Protein AF-0000000072273408 (afdb_homodimer)

Nearest PDB structures (foldseek):
  2r6g-assembly1_A  TM=8.526E-01  e=9.837E-34  Escherichia coli K-12
  3rlf-assembly1_B  TM=8.384E-01  e=3.266E-33  Escherichia coli K-12
  3puy-assembly1_B  TM=8.304E-01  e=1.554E-32  Escherichia coli K-12
  4khz-assembly1_B  TM=8.443E-01  e=2.051E-31  Escherichia coli DH1
  2awo-assembly2_C  TM=8.297E-01  e=2.873E-30  Escherichia coli K-12

Structure (mmCIF, N/CA/C/O backbone):
data_AF-0000000072273408-model_v1
#
loop_
_entity.id
_entity.type
_entity.pdbx_description
1 polymer 'ABC transport system ATP-binding protein'
#
loop_
_atom_site.group_PDB
_atom_site.id
_atom_site.type_symbol
_atom_site.label_atom_id
_atom_site.label_alt_id
_atom_site.label_comp_id
_atom_site.label_asym_id
_atom_site.label_entity_id
_atom_site.label_seq_id
_atom_site.pdbx_PDB_ins_code
_atom_site.Cartn_x
_atom_site.Cartn_y
_atom_site.Cartn_z
_atom_site.occupancy
_atom_site.B_iso_or_equiv
_atom_site.auth_seq_id
_atom_site.auth_comp_id
_atom_site.auth_asym_id
_atom_site.auth_atom_id
_atom_site.pdbx_PDB_model_num
ATOM 1 N N . MET A 1 1 ? -11.234 -30.469 -13.562 1 71.69 1 MET A N 1
ATOM 2 C CA . MET A 1 1 ? -10.438 -30.25 -14.773 1 71.69 1 MET A CA 1
ATOM 3 C C . MET A 1 1 ? -10.125 -28.766 -14.953 1 71.69 1 MET A C 1
ATOM 5 O O . MET A 1 1 ? -10.938 -27.906 -14.602 1 71.69 1 MET A O 1
ATOM 9 N N . ALA A 1 2 ? -8.883 -28.5 -15.367 1 80.81 2 ALA A N 1
ATOM 10 C CA . ALA A 1 2 ? -8.461 -27.109 -15.547 1 80.81 2 ALA A CA 1
ATOM 11 C C . ALA A 1 2 ? -9.305 -26.406 -16.609 1 80.81 2 ALA A C 1
ATOM 13 O O . ALA A 1 2 ? -9.656 -27.016 -17.625 1 80.81 2 ALA A O 1
ATOM 14 N N . LEU A 1 3 ? -9.758 -25.266 -16.312 1 84.06 3 LEU A N 1
ATOM 15 C CA . LEU A 1 3 ? -10.531 -24.469 -17.266 1 84.06 3 LEU A CA 1
ATOM 16 C C . LEU A 1 3 ? -9.633 -23.938 -18.375 1 84.06 3 LEU A C 1
ATOM 18 O O . LEU A 1 3 ? -9.992 -24 -19.562 1 84.06 3 LEU A O 1
ATOM 22 N N . ILE A 1 4 ? -8.484 -23.469 -18 1 91.19 4 ILE A N 1
ATOM 23 C CA . ILE A 1 4 ? -7.574 -22.938 -19 1 91.19 4 ILE A CA 1
ATOM 24 C C . ILE A 1 4 ? -6.242 -23.672 -18.953 1 91.19 4 ILE A C 1
ATOM 26 O O . ILE A 1 4 ? -5.742 -23.984 -17.875 1 91.19 4 ILE A O 1
ATOM 30 N N . HIS A 1 5 ? -5.781 -24 -20.109 1 95 5 HIS A N 1
ATOM 31 C CA . HIS A 1 5 ? -4.492 -24.656 -20.297 1 95 5 HIS A CA 1
ATOM 32 C C . HIS A 1 5 ? -3.588 -23.844 -21.219 1 95 5 HIS A C 1
ATOM 34 O O . HIS A 1 5 ? -3.93 -23.594 -22.375 1 95 5 HIS A O 1
ATOM 40 N N . ILE A 1 6 ? -2.506 -23.375 -20.656 1 95.44 6 ILE A N 1
ATOM 41 C CA . ILE A 1 6 ? -1.505 -22.625 -21.406 1 95.44 6 ILE A CA 1
ATOM 42 C C . ILE A 1 6 ? -0.214 -23.422 -21.5 1 95.44 6 ILE A C 1
ATOM 44 O O . ILE A 1 6 ? 0.342 -23.844 -20.484 1 95.44 6 ILE A O 1
ATOM 48 N N . GLN A 1 7 ? 0.214 -23.641 -22.719 1 96.06 7 GLN A N 1
ATOM 49 C CA . GLN A 1 7 ? 1.429 -24.422 -22.922 1 96.06 7 GLN A CA 1
ATOM 50 C C . GLN A 1 7 ? 2.418 -23.688 -23.828 1 96.06 7 GLN A C 1
ATOM 52 O O . GLN A 1 7 ? 2.143 -23.453 -25 1 96.06 7 GLN A O 1
ATOM 57 N N . GLY A 1 8 ? 3.557 -23.391 -23.203 1 96.75 8 GLY A N 1
ATOM 58 C CA . GLY A 1 8 ? 4.672 -22.844 -23.953 1 96.75 8 GLY A CA 1
ATOM 59 C C . GLY A 1 8 ? 4.359 -21.484 -24.562 1 96.75 8 GLY A C 1
ATOM 60 O O . GLY A 1 8 ? 4.742 -21.219 -25.703 1 96.75 8 GLY A O 1
ATOM 61 N N . LEU A 1 9 ? 3.648 -20.703 -23.953 1 96.12 9 LEU A N 1
ATOM 62 C CA . LEU A 1 9 ? 3.297 -19.391 -24.484 1 96.12 9 LEU A CA 1
ATOM 63 C C . LEU A 1 9 ? 4.523 -18.5 -24.562 1 96.12 9 LEU A C 1
ATOM 65 O O . LEU A 1 9 ? 5.23 -18.312 -23.578 1 96.12 9 LEU A O 1
ATOM 69 N N . SER A 1 10 ? 4.789 -18 -25.734 1 97.31 10 SER A N 1
ATOM 70 C CA . SER A 1 10 ? 5.934 -17.125 -25.969 1 97.31 10 SER A CA 1
ATOM 71 C C . SER A 1 10 ? 5.547 -15.922 -26.812 1 97.31 10 SER A C 1
ATOM 73 O O . SER A 1 10 ? 4.73 -16.031 -27.734 1 97.31 10 SER A O 1
ATOM 75 N N . VAL A 1 11 ? 6.043 -14.805 -26.453 1 96.31 11 VAL A N 1
ATOM 76 C CA . VAL A 1 11 ? 5.789 -13.562 -27.172 1 96.31 11 VAL A CA 1
ATOM 77 C C . VAL A 1 11 ? 7.113 -12.859 -27.469 1 96.31 11 VAL A C 1
ATOM 79 O O . VAL A 1 11 ? 7.922 -12.656 -26.562 1 96.31 11 VAL A O 1
ATOM 82 N N . THR A 1 12 ? 7.297 -12.547 -28.672 1 93.25 12 THR A N 1
ATOM 83 C CA . THR A 1 12 ? 8.461 -11.789 -29.094 1 93.25 12 THR A CA 1
ATOM 84 C C . THR A 1 12 ? 8.039 -10.477 -29.75 1 93.25 12 THR A C 1
ATOM 86 O O . THR A 1 12 ? 7.078 -10.445 -30.531 1 93.25 12 THR A O 1
ATOM 89 N N . SER A 1 13 ? 8.602 -9.352 -29.328 1 85.75 13 SER A N 1
ATOM 90 C CA . SER A 1 13 ? 8.344 -8.047 -29.938 1 85.75 13 SER A CA 1
ATOM 91 C C . SER A 1 13 ? 9.641 -7.312 -30.234 1 85.75 13 SER A C 1
ATOM 93 O O . SER A 1 13 ? 10.492 -7.164 -29.359 1 85.75 13 SER A O 1
ATOM 95 N N . ARG A 1 14 ? 9.82 -6.828 -31.438 1 82.25 14 ARG A N 1
ATOM 96 C CA . ARG A 1 14 ? 10.977 -6.062 -31.891 1 82.25 14 ARG A CA 1
ATOM 97 C C . ARG A 1 14 ? 12.273 -6.738 -31.484 1 82.25 14 ARG A C 1
ATOM 99 O O . ARG A 1 14 ? 13.172 -6.094 -30.938 1 82.25 14 ARG A O 1
ATOM 106 N N . GLY A 1 15 ? 12.234 -7.996 -31.453 1 82.56 15 GLY A N 1
ATOM 107 C CA . GLY A 1 15 ? 13.438 -8.773 -31.219 1 82.56 15 GLY A CA 1
ATOM 108 C C . GLY A 1 15 ? 13.625 -9.156 -29.75 1 82.56 15 GLY A C 1
ATOM 109 O O . GLY A 1 15 ? 14.516 -9.938 -29.422 1 82.56 15 GLY A O 1
ATOM 110 N N . ALA A 1 16 ? 12.898 -8.672 -28.938 1 85.75 16 ALA A N 1
ATOM 111 C CA . ALA A 1 16 ? 13.016 -9 -27.516 1 85.75 16 ALA A CA 1
ATOM 112 C C . ALA A 1 16 ? 11.961 -10.016 -27.094 1 85.75 16 ALA A C 1
ATOM 114 O O . ALA A 1 16 ? 10.797 -9.93 -27.516 1 85.75 16 ALA A O 1
ATOM 115 N N . ARG A 1 17 ? 12.406 -11.055 -26.406 1 91.06 17 ARG A N 1
ATOM 116 C CA . ARG A 1 17 ? 11.492 -12.062 -25.875 1 91.06 17 ARG A CA 1
ATOM 117 C C . ARG A 1 17 ? 10.789 -11.547 -24.625 1 91.06 17 ARG A C 1
ATOM 119 O O . ARG A 1 17 ? 11.367 -11.547 -23.531 1 91.06 17 ARG A O 1
ATOM 126 N N . LEU A 1 18 ? 9.57 -11.195 -24.734 1 93.06 18 LEU A N 1
ATOM 127 C CA . LEU A 1 18 ? 8.805 -10.625 -23.641 1 93.06 18 LEU A CA 1
ATOM 128 C C . LEU A 1 18 ? 8.234 -11.719 -22.734 1 93.06 18 LEU A C 1
ATOM 130 O O . LEU A 1 18 ? 8.156 -11.555 -21.516 1 93.06 18 LEU A O 1
ATOM 134 N N . LEU A 1 19 ? 7.777 -12.773 -23.312 1 96.44 19 LEU A N 1
ATOM 135 C CA . LEU A 1 19 ? 7.391 -14.008 -22.641 1 96.44 19 LEU A CA 1
ATOM 136 C C . LEU A 1 19 ? 8.156 -15.195 -23.203 1 96.44 19 LEU A C 1
ATOM 138 O O . LEU A 1 19 ? 8.352 -15.305 -24.406 1 96.44 19 LEU A O 1
ATOM 142 N N . ASP A 1 20 ? 8.594 -16.031 -22.297 1 97 20 ASP A N 1
ATOM 143 C CA . ASP A 1 20 ? 9.453 -17.141 -22.703 1 97 20 ASP A CA 1
ATOM 144 C C . ASP A 1 20 ? 8.945 -18.469 -22.125 1 97 20 ASP A C 1
ATOM 146 O O . ASP A 1 20 ? 9.32 -18.859 -21.031 1 97 20 ASP A O 1
ATOM 150 N N . ASP A 1 21 ? 8.133 -19.156 -22.922 1 96.69 21 ASP A N 1
ATOM 151 C CA . ASP A 1 21 ? 7.73 -20.531 -22.625 1 96.69 21 ASP A CA 1
ATOM 152 C C . ASP A 1 21 ? 6.902 -20.594 -21.344 1 96.69 21 ASP A C 1
ATOM 154 O O . ASP A 1 21 ? 7.223 -21.344 -20.422 1 96.69 21 ASP A O 1
ATOM 158 N N . VAL A 1 22 ? 5.906 -19.812 -21.266 1 97 22 VAL A N 1
ATOM 159 C CA . VAL A 1 22 ? 5.035 -19.75 -20.094 1 97 22 VAL A CA 1
ATOM 160 C C . VAL A 1 22 ? 3.986 -20.859 -20.188 1 97 22 VAL A C 1
ATOM 162 O O . VAL A 1 22 ? 3.281 -20.984 -21.188 1 97 22 VAL A O 1
ATOM 165 N N . SER A 1 23 ? 3.949 -21.703 -19.219 1 97.5 23 SER A N 1
ATOM 166 C CA . SER A 1 23 ? 2.951 -22.766 -19.125 1 97.5 23 SER A CA 1
ATOM 167 C C . SER A 1 23 ? 2.238 -22.734 -17.766 1 97.5 23 SER A C 1
ATOM 169 O O . SER A 1 23 ? 2.871 -22.531 -16.734 1 97.5 23 SER A O 1
ATOM 171 N N . LEU A 1 24 ? 0.942 -22.828 -17.844 1 95.38 24 LEU A N 1
ATOM 172 C CA . LEU A 1 24 ? 0.176 -22.844 -16.609 1 95.38 24 LEU A CA 1
ATOM 173 C C . LEU A 1 24 ? -1.24 -23.359 -16.859 1 95.38 24 LEU A C 1
ATOM 175 O O . LEU A 1 24 ? -1.712 -23.375 -17.984 1 95.38 24 LEU A O 1
ATOM 179 N N . GLU A 1 25 ? -1.838 -23.844 -15.781 1 96.31 25 GLU A N 1
ATOM 180 C CA . GLU A 1 25 ? -3.238 -24.266 -15.773 1 96.31 25 GLU A CA 1
ATOM 181 C C . GLU A 1 25 ? -4.02 -23.547 -14.68 1 96.31 25 GLU A C 1
ATOM 183 O O . GLU A 1 25 ? -3.445 -23.109 -13.672 1 96.31 25 GLU A O 1
ATOM 188 N N . ALA A 1 26 ? -5.215 -23.359 -14.914 1 95.38 26 ALA A N 1
ATOM 189 C CA . ALA A 1 26 ? -6.074 -22.75 -13.898 1 95.38 26 ALA A CA 1
ATOM 190 C C . ALA A 1 26 ? -7.422 -23.469 -13.828 1 95.38 26 ALA A C 1
ATOM 192 O O . ALA A 1 26 ? -7.992 -23.844 -14.859 1 95.38 26 ALA A O 1
ATOM 193 N N . ASP A 1 27 ? -7.926 -23.656 -12.625 1 94.75 27 ASP A N 1
ATOM 194 C CA . ASP A 1 27 ? -9.211 -24.312 -12.391 1 94.75 27 ASP A CA 1
ATOM 195 C C . ASP A 1 27 ? -10.359 -23.312 -12.492 1 94.75 27 ASP A C 1
ATOM 197 O O . ASP A 1 27 ? -10.141 -22.094 -12.453 1 94.75 27 ASP A O 1
ATOM 201 N N . PRO A 1 28 ? -11.562 -23.906 -12.68 1 92.81 28 PRO A N 1
ATOM 202 C CA . PRO A 1 28 ? -12.727 -23.016 -12.68 1 92.81 28 PRO A CA 1
ATOM 203 C C . PRO A 1 28 ? -12.891 -22.25 -11.359 1 92.81 28 PRO A C 1
ATOM 205 O O . PRO A 1 28 ? -12.742 -22.844 -10.289 1 92.81 28 PRO A O 1
ATOM 208 N N . GLY A 1 29 ? -13.07 -20.984 -11.508 1 92.88 29 GLY A N 1
ATOM 209 C CA . GLY A 1 29 ? -13.367 -20.172 -10.336 1 92.88 29 GLY A CA 1
ATOM 210 C C . GLY A 1 29 ? -12.125 -19.75 -9.578 1 92.88 29 GLY A C 1
ATOM 211 O O . GLY A 1 29 ? -12.219 -19.062 -8.555 1 92.88 29 GLY A O 1
ATOM 212 N N . GLU A 1 30 ? -11.008 -20.125 -10.055 1 95.88 30 GLU A N 1
ATOM 213 C CA . GLU A 1 30 ? -9.758 -19.766 -9.391 1 95.88 30 GLU A CA 1
ATOM 214 C C . GLU A 1 30 ? -9.383 -18.312 -9.664 1 95.88 30 GLU A C 1
ATOM 216 O O . GLU A 1 30 ? -9.562 -17.828 -10.781 1 95.88 30 GLU A O 1
ATOM 221 N N . LEU A 1 31 ? -8.938 -17.641 -8.617 1 96.69 31 LEU A N 1
ATOM 222 C CA . LEU A 1 31 ? -8.391 -16.297 -8.789 1 96.69 31 LEU A CA 1
ATOM 223 C C . LEU A 1 31 ? -6.871 -16.312 -8.68 1 96.69 31 LEU A C 1
ATOM 225 O O . LEU A 1 31 ? -6.324 -16.453 -7.586 1 96.69 31 LEU A O 1
ATOM 229 N N . ILE A 1 32 ? -6.246 -16.062 -9.789 1 97.62 32 ILE A N 1
ATOM 230 C CA . ILE A 1 32 ? -4.793 -16.109 -9.875 1 97.62 32 ILE A CA 1
ATOM 231 C C . ILE A 1 32 ? -4.234 -14.695 -10 1 97.62 32 ILE A C 1
ATOM 233 O O . ILE A 1 32 ? -4.613 -13.953 -10.906 1 97.62 32 ILE A O 1
ATOM 237 N N . VAL A 1 33 ? -3.377 -14.375 -9.109 1 97.5 33 VAL A N 1
ATOM 238 C CA . VAL A 1 33 ? -2.707 -13.078 -9.188 1 97.5 33 VAL A CA 1
ATOM 239 C C . VAL A 1 33 ? -1.343 -13.242 -9.852 1 97.5 33 VAL A C 1
ATOM 241 O O . VAL A 1 33 ? -0.609 -14.188 -9.555 1 97.5 33 VAL A O 1
ATOM 244 N N . VAL A 1 34 ? -1.084 -12.367 -10.758 1 96.81 34 VAL A N 1
ATOM 245 C CA . VAL A 1 34 ? 0.211 -12.32 -11.43 1 96.81 34 VAL A CA 1
ATOM 246 C C . VAL A 1 34 ? 1.043 -11.172 -10.859 1 96.81 34 VAL A C 1
ATOM 248 O O . VAL A 1 34 ? 0.688 -10 -11.016 1 96.81 34 VAL A O 1
ATOM 251 N N . LEU A 1 35 ? 2.148 -11.555 -10.242 1 93.38 35 LEU A N 1
ATOM 252 C CA . LEU A 1 35 ? 3.062 -10.586 -9.656 1 93.38 35 LEU A CA 1
ATOM 253 C C . LEU A 1 35 ? 4.391 -10.562 -10.406 1 93.38 35 LEU A C 1
ATOM 255 O O . LEU A 1 35 ? 4.711 -11.508 -11.133 1 93.38 35 LEU A O 1
ATOM 259 N N . GLY A 1 36 ? 5.133 -9.508 -10.219 1 89.12 36 GLY A N 1
ATOM 260 C CA . GLY A 1 36 ? 6.438 -9.312 -10.836 1 89.12 36 GLY A CA 1
ATOM 261 C C . GLY A 1 36 ? 6.848 -7.859 -10.922 1 89.12 36 GLY A C 1
ATOM 262 O O . GLY A 1 36 ? 6.023 -6.961 -10.734 1 89.12 36 GLY A O 1
ATOM 263 N N . ARG A 1 37 ? 8.094 -7.715 -11.219 1 82.62 37 ARG A N 1
ATOM 264 C CA . ARG A 1 37 ? 8.617 -6.363 -11.383 1 82.62 37 ARG A CA 1
ATOM 265 C C . ARG A 1 37 ? 8.086 -5.719 -12.656 1 82.62 37 ARG A C 1
ATOM 267 O O . ARG A 1 37 ? 7.488 -6.395 -13.5 1 82.62 37 ARG A O 1
ATOM 274 N N . SER A 1 38 ? 8.266 -4.434 -12.68 1 77.56 38 SER A N 1
ATOM 275 C CA . SER A 1 38 ? 7.898 -3.758 -13.922 1 77.56 38 SER A CA 1
ATOM 276 C C . SER A 1 38 ? 8.648 -4.344 -15.117 1 77.56 38 SER A C 1
ATOM 278 O O . SER A 1 38 ? 9.859 -4.582 -15.039 1 77.56 38 SER A O 1
ATOM 280 N N . GLY A 1 39 ? 7.953 -4.621 -16.125 1 79.62 39 GLY A N 1
ATOM 281 C CA . GLY A 1 39 ? 8.57 -5.156 -17.328 1 79.62 39 GLY A CA 1
ATOM 282 C C . GLY A 1 39 ? 8.703 -6.668 -17.312 1 79.62 39 GLY A C 1
ATOM 283 O O . GLY A 1 39 ? 9.25 -7.258 -18.234 1 79.62 39 GLY A O 1
ATOM 284 N N . ALA A 1 40 ? 8.172 -7.273 -16.328 1 88.06 40 ALA A N 1
ATOM 285 C CA . ALA A 1 40 ? 8.328 -8.719 -16.203 1 88.06 40 ALA A CA 1
ATOM 286 C C . ALA A 1 40 ? 7.484 -9.461 -17.219 1 88.06 40 ALA A C 1
ATOM 288 O O . ALA A 1 40 ? 7.664 -10.664 -17.438 1 88.06 40 ALA A O 1
ATOM 289 N N . GLY A 1 41 ? 6.50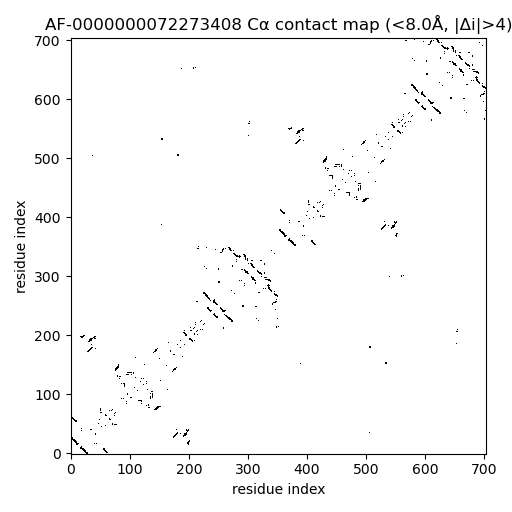4 -8.812 -17.844 1 91.56 41 GLY A N 1
ATOM 290 C CA . GLY A 1 41 ? 5.672 -9.438 -18.859 1 91.56 41 GLY A CA 1
ATOM 291 C C . GLY A 1 41 ? 4.242 -9.664 -18.406 1 91.56 41 GLY A C 1
ATOM 292 O O . GLY A 1 41 ? 3.486 -10.391 -19.062 1 91.56 41 GLY A O 1
ATOM 293 N N . LYS A 1 42 ? 3.84 -9.141 -17.297 1 93.31 42 LYS A N 1
ATOM 294 C CA . LYS A 1 42 ? 2.523 -9.391 -16.719 1 93.31 42 LYS A CA 1
ATOM 295 C C . LYS A 1 42 ? 1.412 -8.977 -17.672 1 93.31 42 LYS A C 1
ATOM 297 O O . LYS A 1 42 ? 0.544 -9.781 -18.016 1 93.31 42 LYS A O 1
ATOM 302 N N . SER A 1 43 ? 1.499 -7.707 -18.156 1 89.38 43 SER A N 1
ATOM 303 C CA . SER A 1 43 ? 0.504 -7.203 -19.109 1 89.38 43 SER A CA 1
ATOM 304 C C . SER A 1 43 ? 0.577 -7.941 -20.438 1 89.38 43 SER A C 1
ATOM 306 O O . SER A 1 43 ? -0.452 -8.211 -21.062 1 89.38 43 SER A O 1
ATOM 308 N N . THR A 1 44 ? 1.764 -8.25 -20.844 1 92.69 44 THR A N 1
ATOM 309 C CA . THR A 1 44 ? 1.957 -9 -22.078 1 92.69 44 THR A CA 1
ATOM 310 C C . THR A 1 44 ? 1.247 -10.344 -22 1 92.69 44 THR A C 1
ATOM 312 O O . THR A 1 44 ? 0.626 -10.781 -22.984 1 92.69 44 THR A O 1
ATOM 315 N N . LEU A 1 45 ? 1.342 -10.938 -20.875 1 95.06 45 LEU A N 1
ATOM 316 C CA . LEU A 1 45 ? 0.68 -12.227 -20.672 1 95.06 45 LEU A CA 1
ATOM 317 C C . LEU A 1 45 ? -0.827 -12.094 -20.875 1 95.06 45 LEU A C 1
ATOM 319 O O . LEU A 1 45 ? -1.421 -12.844 -21.656 1 95.06 45 LEU A O 1
ATOM 323 N N . LEU A 1 46 ? -1.461 -11.109 -20.234 1 94.81 46 LEU A N 1
ATOM 324 C CA . LEU A 1 46 ? -2.904 -10.922 -20.328 1 94.81 46 LEU A CA 1
ATOM 325 C C . LEU A 1 46 ? -3.312 -10.57 -21.75 1 94.81 46 LEU A C 1
ATOM 327 O O . LEU A 1 46 ? -4.293 -11.109 -22.281 1 94.81 46 LEU A O 1
ATOM 331 N N . ARG A 1 47 ? -2.551 -9.766 -22.422 1 93.12 47 ARG A N 1
ATOM 332 C CA . ARG A 1 47 ? -2.871 -9.32 -23.766 1 93.12 47 ARG A CA 1
ATOM 333 C C . ARG A 1 47 ? -2.73 -10.461 -24.766 1 93.12 47 ARG A C 1
ATOM 335 O O . ARG A 1 47 ? -3.523 -10.578 -25.703 1 93.12 47 ARG A O 1
ATOM 342 N N . ALA A 1 48 ? -1.721 -11.219 -24.547 1 94.44 48 ALA A N 1
ATOM 343 C CA . ALA A 1 48 ? -1.53 -12.383 -25.406 1 94.44 48 ALA A CA 1
ATOM 344 C C . ALA A 1 48 ? -2.697 -13.359 -25.281 1 94.44 48 ALA A C 1
ATOM 346 O O . ALA A 1 48 ? -3.229 -13.836 -26.281 1 94.44 48 ALA A O 1
ATOM 347 N N . LEU A 1 49 ? -3.115 -13.578 -24.078 1 94.31 49 LEU A N 1
ATOM 348 C CA . LEU A 1 49 ? -4.227 -14.492 -23.828 1 94.31 49 LEU A CA 1
ATOM 349 C C . LEU A 1 49 ? -5.523 -13.938 -24.406 1 94.31 49 LEU A C 1
ATOM 351 O O . LEU A 1 49 ? -6.352 -14.695 -24.922 1 94.31 49 LEU A O 1
ATOM 355 N N . ALA A 1 50 ? -5.672 -12.68 -24.359 1 92.5 50 ALA A N 1
ATOM 356 C CA . ALA A 1 50 ? -6.863 -12.008 -24.875 1 92.5 50 ALA A CA 1
ATOM 357 C C . ALA A 1 50 ? -6.82 -11.914 -26.391 1 92.5 50 ALA A C 1
ATOM 359 O O . ALA A 1 50 ? -7.805 -11.508 -27.031 1 92.5 50 ALA A O 1
ATOM 360 N N . GLY A 1 51 ? -5.703 -12.219 -26.969 1 92.81 51 GLY A N 1
ATOM 361 C CA . GLY A 1 51 ? -5.562 -12.18 -28.422 1 92.81 51 GLY A CA 1
ATOM 362 C C . GLY A 1 51 ? -5.238 -10.797 -28.953 1 92.81 51 GLY A C 1
ATOM 363 O O . GLY A 1 51 ? -5.398 -10.531 -30.156 1 92.81 51 GLY A O 1
ATOM 364 N N . LEU A 1 52 ? -4.801 -9.938 -28.094 1 91.38 52 LEU A N 1
ATOM 365 C CA . LEU A 1 52 ? -4.504 -8.562 -28.484 1 91.38 52 LEU A CA 1
ATOM 366 C C . LEU A 1 52 ? -3.088 -8.453 -29.047 1 91.38 52 LEU A C 1
ATOM 368 O O . LEU A 1 52 ? -2.762 -7.48 -29.734 1 91.38 52 LEU A O 1
ATOM 372 N N . ILE A 1 53 ? -2.229 -9.375 -28.734 1 92.19 53 ILE A N 1
ATOM 373 C CA . ILE A 1 53 ? -0.889 -9.469 -29.312 1 92.19 53 ILE A CA 1
ATOM 374 C C . ILE A 1 53 ? -0.612 -10.898 -29.75 1 92.19 53 ILE A C 1
ATOM 376 O O . ILE A 1 53 ? -1.028 -11.852 -29.094 1 92.19 53 ILE A O 1
ATOM 380 N N . PRO A 1 54 ? 0.092 -11.039 -30.844 1 92.75 54 PRO A N 1
ATOM 381 C CA . PRO A 1 54 ? 0.401 -12.391 -31.312 1 92.75 54 PRO A CA 1
ATOM 382 C C . PRO A 1 54 ? 1.32 -13.148 -30.359 1 92.75 54 PRO A C 1
ATOM 384 O O . PRO A 1 54 ? 2.217 -12.555 -29.766 1 92.75 54 PRO A O 1
ATOM 387 N N . ALA A 1 55 ? 1.01 -14.383 -30.203 1 94.75 55 ALA A N 1
ATOM 388 C CA . ALA A 1 55 ? 1.809 -15.25 -29.344 1 94.75 55 ALA A CA 1
ATOM 389 C C . ALA A 1 55 ? 1.925 -16.656 -29.922 1 94.75 55 ALA A C 1
ATOM 391 O O . ALA A 1 55 ? 1.108 -17.062 -30.766 1 94.75 55 ALA A O 1
ATOM 392 N N . GLN A 1 56 ? 3 -17.25 -29.609 1 95.12 56 GLN A N 1
ATOM 393 C CA . GLN A 1 56 ? 3.188 -18.656 -29.906 1 95.12 56 GLN A CA 1
ATOM 394 C C . GLN A 1 56 ? 2.816 -19.531 -28.719 1 95.12 56 GLN A C 1
ATOM 396 O O . GLN A 1 56 ? 2.752 -19.062 -27.594 1 95.12 56 GLN A O 1
ATOM 401 N N . GLY A 1 57 ? 2.531 -20.781 -29.016 1 95.69 57 GLY A N 1
ATOM 402 C CA . GLY A 1 57 ? 2.137 -21.719 -27.969 1 95.69 57 GLY A CA 1
ATOM 403 C C . GLY A 1 57 ? 0.688 -22.156 -28.078 1 95.69 57 GLY A C 1
ATOM 404 O O . GLY A 1 57 ? 0.041 -21.938 -29.109 1 95.69 57 GLY A O 1
ATOM 405 N N . VAL A 1 58 ? 0.233 -22.859 -27.062 1 95 58 VAL A N 1
ATOM 406 C CA . VAL A 1 58 ? -1.119 -23.422 -27.094 1 95 58 VAL A CA 1
ATOM 407 C C . VAL A 1 58 ? -1.917 -22.875 -25.906 1 95 58 VAL A C 1
ATOM 409 O O . VAL A 1 58 ? -1.435 -22.875 -24.766 1 95 58 VAL A O 1
ATOM 412 N N . VAL A 1 59 ? -3.023 -22.359 -26.219 1 95.19 59 VAL A N 1
ATOM 413 C CA . VAL A 1 59 ? -3.959 -21.906 -25.203 1 95.19 59 VAL A CA 1
ATOM 414 C C . VAL A 1 59 ? -5.332 -22.531 -25.438 1 95.19 59 VAL A C 1
ATOM 416 O O . VAL A 1 59 ? -5.922 -22.359 -26.5 1 95.19 59 VAL A O 1
ATOM 419 N N . GLU A 1 60 ? -5.789 -23.219 -24.438 1 95.75 60 GLU A N 1
ATOM 420 C CA . GLU A 1 60 ? -7.105 -23.844 -24.5 1 95.75 60 GLU A CA 1
ATOM 421 C C . GLU A 1 60 ? -7.988 -23.391 -23.344 1 95.75 60 GLU A C 1
ATOM 423 O O . GLU A 1 60 ? -7.523 -23.297 -22.203 1 95.75 60 GLU A O 1
ATOM 428 N N . VAL A 1 61 ? -9.172 -23.109 -23.656 1 93.69 61 VAL A N 1
ATOM 429 C CA . VAL A 1 61 ? -10.18 -22.797 -22.656 1 93.69 61 VAL A CA 1
ATOM 430 C C . VAL A 1 61 ? -11.352 -23.766 -22.766 1 93.69 61 VAL A C 1
ATOM 432 O O . VAL A 1 61 ? -11.969 -23.875 -23.828 1 93.69 61 VAL A O 1
ATOM 435 N N . ASP A 1 62 ? -11.57 -24.391 -21.672 1 90.5 62 ASP A N 1
ATOM 436 C CA . ASP A 1 62 ? -12.617 -25.406 -21.672 1 90.5 62 ASP A CA 1
ATOM 437 C C . ASP A 1 62 ? -12.398 -26.422 -22.797 1 90.5 62 ASP A C 1
ATOM 439 O O . ASP A 1 62 ? -13.336 -26.766 -23.531 1 90.5 62 ASP A O 1
ATOM 443 N N . GLY A 1 63 ? -11.18 -26.688 -23 1 90.62 63 GLY A N 1
ATOM 444 C CA . GLY A 1 63 ? -10.828 -27.703 -23.984 1 90.62 63 GLY A CA 1
ATOM 445 C C . GLY A 1 63 ? -10.812 -27.188 -25.406 1 90.62 63 GLY A C 1
ATOM 446 O O . GLY A 1 63 ? -10.484 -27.922 -26.328 1 90.62 63 GLY A O 1
ATOM 447 N N . GLU A 1 64 ? -11.172 -26 -25.625 1 92.69 64 GLU A N 1
ATOM 448 C CA . GLU A 1 64 ? -11.203 -25.422 -26.969 1 92.69 64 GLU A CA 1
ATOM 449 C C . GLU A 1 64 ? -10.008 -24.5 -27.188 1 92.69 64 GLU A C 1
ATOM 451 O O . GLU A 1 64 ? -9.734 -23.609 -26.375 1 92.69 64 GLU A O 1
ATOM 456 N N . SER A 1 65 ? -9.43 -24.719 -28.312 1 94.19 65 SER A N 1
ATOM 457 C CA . SER A 1 65 ? -8.258 -23.906 -28.641 1 94.19 65 SER A CA 1
ATOM 458 C C . SER A 1 65 ? -8.648 -22.484 -28.984 1 94.19 65 SER A C 1
ATOM 460 O O . SER A 1 65 ? -9.664 -22.25 -29.641 1 94.19 65 SER A O 1
ATOM 462 N N . LEU A 1 66 ? -7.875 -21.547 -28.516 1 92.94 66 LEU A N 1
ATOM 463 C CA . LEU A 1 66 ? -8.109 -20.156 -28.844 1 92.94 66 LEU A CA 1
ATOM 464 C C . LEU A 1 66 ? -7.355 -19.766 -30.109 1 92.94 66 LEU A C 1
ATOM 466 O O . LEU A 1 66 ? -7.477 -18.625 -30.594 1 92.94 66 LEU A O 1
ATOM 470 N N . ALA A 1 67 ? -6.684 -20.719 -30.656 1 88.69 67 ALA A N 1
ATOM 471 C CA . ALA A 1 67 ? -5.895 -20.438 -31.859 1 88.69 67 ALA A CA 1
ATOM 472 C C . ALA A 1 67 ? -6.77 -19.875 -32.969 1 88.69 67 ALA A C 1
ATOM 474 O O . ALA A 1 67 ? -7.828 -20.438 -33.281 1 88.69 67 ALA A O 1
ATOM 475 N N . GLY A 1 68 ? -6.324 -18.797 -33.5 1 87.44 68 GLY A N 1
ATOM 476 C CA . GLY A 1 68 ? -7.012 -18.219 -34.656 1 87.44 68 GLY A CA 1
ATOM 477 C C . GLY A 1 68 ? -8.25 -17.438 -34.281 1 87.44 68 GLY A C 1
ATOM 478 O O . GLY A 1 68 ? -8.891 -16.828 -35.125 1 87.44 68 GLY A O 1
ATOM 479 N N . ARG A 1 69 ? -8.664 -17.5 -33.094 1 91.25 69 ARG A N 1
ATOM 480 C CA . ARG A 1 69 ? -9.828 -16.734 -32.656 1 91.25 69 ARG A CA 1
ATOM 481 C C . ARG A 1 69 ? -9.469 -15.289 -32.375 1 91.25 69 ARG A C 1
ATOM 483 O O . ARG A 1 69 ? -8.578 -15.016 -31.547 1 91.25 69 ARG A O 1
ATOM 490 N N . PRO A 1 70 ? -10.125 -14.445 -33.031 1 91.12 70 PRO A N 1
ATOM 491 C CA . PRO A 1 70 ? -9.875 -13.031 -32.719 1 91.12 70 PRO A CA 1
ATOM 492 C C . PRO A 1 70 ? -10.352 -12.648 -31.328 1 91.12 70 PRO A C 1
ATOM 494 O O . PRO A 1 70 ? -11.133 -13.375 -30.719 1 91.12 70 PRO A O 1
ATOM 497 N N . PRO A 1 71 ? -9.891 -11.562 -30.812 1 88.06 71 PRO A N 1
ATOM 498 C CA . PRO A 1 71 ? -10.18 -11.141 -29.438 1 88.06 71 PRO A CA 1
ATOM 499 C C . PRO A 1 71 ? -11.672 -11.141 -29.109 1 88.06 71 PRO A C 1
ATOM 501 O O . PRO A 1 71 ? -12.086 -11.656 -28.078 1 88.06 71 PRO A O 1
ATOM 504 N N . HIS A 1 72 ? -12.445 -10.664 -30.031 1 84 72 HIS A N 1
ATOM 505 C CA . HIS A 1 72 ? -13.867 -10.484 -29.781 1 84 72 HIS A CA 1
ATOM 506 C C . HIS A 1 72 ? -14.586 -11.828 -29.719 1 84 72 HIS A C 1
ATOM 508 O O . HIS A 1 72 ? -15.734 -11.906 -29.281 1 84 72 HIS A O 1
ATOM 514 N N . GLN A 1 73 ? -13.953 -12.883 -30.156 1 88 73 GLN A N 1
ATOM 515 C CA . GLN A 1 73 ? -14.562 -14.203 -30.141 1 88 73 GLN A CA 1
ATOM 516 C C . GLN A 1 73 ? -14.016 -15.055 -29 1 88 73 GLN A C 1
ATOM 518 O O . GLN A 1 73 ? -14.422 -16.203 -28.828 1 88 73 GLN A O 1
ATOM 523 N N . ARG A 1 74 ? -13.164 -14.516 -28.25 1 90.31 74 ARG A N 1
ATOM 524 C CA . ARG A 1 74 ? -12.633 -15.227 -27.094 1 90.31 74 ARG A CA 1
ATOM 525 C C . ARG A 1 74 ? -13.531 -15.023 -25.875 1 90.31 74 ARG A C 1
ATOM 527 O O . ARG A 1 74 ? -14.117 -13.953 -25.688 1 90.31 74 ARG A O 1
ATOM 534 N N . PRO A 1 75 ? -13.711 -16.031 -25.141 1 89.06 75 PRO A N 1
ATOM 535 C CA . PRO A 1 75 ? -14.547 -15.922 -23.938 1 89.06 75 PRO A CA 1
ATOM 536 C C . PRO A 1 75 ? -13.836 -15.203 -22.781 1 89.06 75 PRO A C 1
ATOM 538 O O . PRO A 1 75 ? -13.812 -15.711 -21.656 1 89.06 75 PRO A O 1
ATOM 541 N N . ILE A 1 76 ? -13.281 -14.07 -23.078 1 89.44 76 ILE A N 1
ATOM 542 C CA . ILE A 1 76 ? -12.453 -13.328 -22.141 1 89.44 76 ILE A CA 1
ATOM 543 C C . ILE A 1 76 ? -12.961 -11.891 -22.031 1 89.44 76 ILE A C 1
ATOM 545 O O . ILE A 1 76 ? -13.211 -11.234 -23.047 1 89.44 76 ILE A O 1
ATOM 549 N N . ALA A 1 77 ? -13.195 -11.477 -20.812 1 87.38 77 ALA A N 1
ATOM 550 C CA . ALA A 1 77 ? -13.391 -10.062 -20.516 1 87.38 77 ALA A CA 1
ATOM 551 C C . ALA A 1 77 ? -12.156 -9.469 -19.844 1 87.38 77 ALA A C 1
ATOM 553 O O . ALA A 1 77 ? -11.531 -10.117 -19 1 87.38 77 ALA A O 1
ATOM 554 N N . MET A 1 78 ? -11.828 -8.273 -20.266 1 87.5 78 MET A N 1
ATOM 555 C CA . MET A 1 78 ? -10.602 -7.672 -19.75 1 87.5 78 MET A CA 1
ATOM 556 C C . MET A 1 78 ? -10.844 -6.23 -19.297 1 87.5 78 MET A C 1
ATOM 558 O O . MET A 1 78 ? -11.562 -5.484 -19.969 1 87.5 78 MET A O 1
ATOM 562 N N . MET A 1 79 ? -10.398 -5.996 -18.109 1 85.06 79 MET A N 1
ATOM 563 C CA . MET A 1 79 ? -10.336 -4.625 -17.594 1 85.06 79 MET A CA 1
ATOM 564 C C . MET A 1 79 ? -8.898 -4.145 -17.5 1 85.06 79 MET A C 1
ATOM 566 O O . MET A 1 79 ? -8.07 -4.777 -16.828 1 85.06 79 MET A O 1
ATOM 570 N N . MET A 1 80 ? -8.648 -3.012 -18.172 1 80.44 80 MET A N 1
ATOM 571 C CA . MET A 1 80 ? -7.301 -2.445 -18.203 1 80.44 80 MET A CA 1
ATOM 572 C C . MET A 1 80 ? -7.152 -1.334 -17.172 1 80.44 80 MET A C 1
ATOM 574 O O . MET A 1 80 ? -8.102 -1.013 -16.453 1 80.44 80 MET A O 1
ATOM 578 N N . ASP A 1 81 ? -5.891 -0.914 -17.016 1 72.75 81 ASP A N 1
ATOM 579 C CA . ASP A 1 81 ? -5.578 0.161 -16.078 1 72.75 81 ASP A CA 1
ATOM 580 C C . ASP A 1 81 ? -6.324 1.442 -16.438 1 72.75 81 ASP A C 1
ATOM 582 O O . ASP A 1 81 ? -6.812 2.154 -15.562 1 72.75 81 ASP A O 1
ATOM 586 N N . GLN A 1 82 ? -6.359 1.67 -17.641 1 71.69 82 GLN A N 1
ATOM 587 C CA . GLN A 1 82 ? -7.184 2.775 -18.125 1 71.69 82 GLN A CA 1
ATOM 588 C C . GLN A 1 82 ? -8.539 2.275 -18.609 1 71.69 82 GLN A C 1
ATOM 590 O O . GLN A 1 82 ? -8.609 1.33 -19.406 1 71.69 82 GLN A O 1
ATOM 595 N N . PRO A 1 83 ? -9.648 2.693 -18.062 1 70.62 83 PRO A N 1
ATOM 596 C CA . PRO A 1 83 ? -10.984 2.145 -18.312 1 70.62 83 PRO A CA 1
ATOM 597 C C . PRO A 1 83 ? -11.328 2.09 -19.797 1 70.62 83 PRO A C 1
ATOM 599 O O . PRO A 1 83 ? -12.188 1.302 -20.203 1 70.62 83 PRO A O 1
ATOM 602 N N . SER A 1 84 ? -10.625 2.59 -20.672 1 74.62 84 SER A N 1
ATOM 603 C CA . SER A 1 84 ? -10.867 2.611 -22.109 1 74.62 84 SER A CA 1
ATOM 604 C C . SER A 1 84 ? -12.344 2.793 -22.422 1 74.62 84 SER A C 1
ATOM 606 O O . SER A 1 84 ? -12.922 2.027 -23.188 1 74.62 84 SER A O 1
ATOM 608 N N . LEU A 1 85 ? -13.016 3.744 -21.859 1 85.06 85 LEU A N 1
ATOM 609 C CA . LEU A 1 85 ? -14.422 4.031 -22.094 1 85.06 85 LEU A CA 1
ATOM 610 C C . LEU A 1 85 ? -14.594 4.852 -23.375 1 85.06 85 LEU A C 1
ATOM 612 O O . LEU A 1 85 ? -13.711 5.629 -23.734 1 85.06 85 LEU A O 1
ATOM 616 N N . PHE A 1 86 ? -15.703 4.566 -24.031 1 87.25 86 PHE A N 1
ATOM 617 C CA . PHE A 1 86 ? -16.047 5.406 -25.172 1 87.25 86 PHE A CA 1
ATOM 618 C C . PHE A 1 86 ? -16.453 6.801 -24.719 1 87.25 86 PHE A C 1
ATOM 620 O O . PHE A 1 86 ? -17.516 6.973 -24.109 1 87.25 86 PHE A O 1
ATOM 627 N N . PRO A 1 87 ? -15.633 7.746 -25.031 1 87.5 87 PRO A N 1
ATOM 628 C CA . PRO A 1 87 ? -15.883 9.086 -24.484 1 87.5 87 PRO A CA 1
ATOM 629 C C . PRO A 1 87 ? -17.203 9.688 -24.984 1 87.5 87 PRO A C 1
ATOM 631 O O . PRO A 1 87 ? -17.766 10.562 -24.328 1 87.5 87 PRO A O 1
ATOM 634 N N . HIS A 1 88 ? -17.703 9.18 -26.109 1 89.94 88 HIS A N 1
ATOM 635 C CA . HIS A 1 88 ? -18.875 9.766 -26.734 1 89.94 88 HIS A CA 1
ATOM 636 C C . HIS A 1 88 ? -20.141 9.008 -26.328 1 89.94 88 HIS A C 1
ATOM 638 O O . HIS A 1 88 ? -21.234 9.297 -26.844 1 89.94 88 HIS A O 1
ATOM 644 N N . MET A 1 89 ? -20.016 8.086 -25.484 1 92.19 89 MET A N 1
ATOM 645 C CA . MET A 1 89 ? -21.156 7.309 -25.016 1 92.19 89 MET A CA 1
ATOM 646 C C . MET A 1 89 ? -21.406 7.566 -23.531 1 92.19 89 MET A C 1
ATOM 648 O O . MET A 1 89 ? -20.469 7.793 -22.766 1 92.19 89 MET A O 1
ATOM 652 N N . THR A 1 90 ? -22.641 7.512 -23.281 1 93.5 90 THR A N 1
ATOM 653 C CA . THR A 1 90 ? -22.984 7.598 -21.875 1 93.5 90 THR A CA 1
ATOM 654 C C . THR A 1 90 ? -22.531 6.352 -21.125 1 93.5 90 THR A C 1
ATOM 656 O O . THR A 1 90 ? -22.125 5.367 -21.734 1 93.5 90 THR A O 1
ATOM 659 N N . VAL A 1 91 ? -22.578 6.465 -19.828 1 92.81 91 VAL A N 1
ATOM 660 C CA . VAL A 1 91 ? -22.266 5.32 -18.984 1 92.81 91 VAL A CA 1
ATOM 661 C C . VAL A 1 91 ? -23.125 4.121 -19.391 1 92.81 91 VAL A C 1
ATOM 663 O O . VAL A 1 91 ? -22.594 3.029 -19.625 1 92.81 91 VAL A O 1
ATOM 666 N N . GLU A 1 92 ? -24.375 4.402 -19.516 1 92.44 92 GLU A N 1
ATOM 667 C CA . GLU A 1 92 ? -25.281 3.33 -19.891 1 92.44 92 GLU A CA 1
ATOM 668 C C . GLU A 1 92 ? -24.953 2.771 -21.281 1 92.44 92 GLU A C 1
ATOM 670 O O . GLU A 1 92 ? -24.938 1.554 -21.469 1 92.44 92 GLU A O 1
ATOM 675 N N . ASP A 1 93 ? -24.656 3.607 -22.172 1 90.81 93 ASP A N 1
ATOM 676 C CA . ASP A 1 93 ? -24.344 3.178 -23.531 1 90.81 93 ASP A CA 1
ATOM 677 C C . ASP A 1 93 ? -23.031 2.412 -23.578 1 90.81 93 ASP A C 1
ATOM 679 O O . ASP A 1 93 ? -22.891 1.444 -24.328 1 90.81 93 ASP A O 1
ATOM 683 N N . ASN A 1 94 ? -22.094 2.896 -22.828 1 90.94 94 ASN A N 1
ATOM 684 C CA . ASN A 1 94 ? -20.828 2.186 -22.719 1 90.94 94 ASN A CA 1
ATOM 685 C C . ASN A 1 94 ? -21.031 0.739 -22.281 1 90.94 94 ASN A C 1
ATOM 687 O O . ASN A 1 94 ? -20.438 -0.179 -22.859 1 90.94 94 ASN A O 1
ATOM 691 N N . ILE A 1 95 ? -21.844 0.624 -21.281 1 89 95 ILE A N 1
ATOM 692 C CA . ILE A 1 95 ? -22.078 -0.692 -20.703 1 89 95 ILE A CA 1
ATOM 693 C C . ILE A 1 95 ? -22.891 -1.54 -21.672 1 89 95 ILE A C 1
ATOM 695 O O . ILE A 1 95 ? -22.594 -2.715 -21.891 1 89 95 ILE A O 1
ATOM 699 N N . ARG A 1 96 ? -23.828 -0.993 -22.359 1 87.44 96 ARG A N 1
ATOM 700 C CA . ARG A 1 96 ? -24.703 -1.712 -23.266 1 87.44 96 ARG A CA 1
ATOM 701 C C . ARG A 1 96 ? -23.969 -2.107 -24.547 1 87.44 96 ARG A C 1
ATOM 703 O O . ARG A 1 96 ? -24.406 -3.004 -25.266 1 87.44 96 ARG A O 1
ATOM 710 N N . PHE A 1 97 ? -22.938 -1.394 -24.812 1 82.62 97 PHE A N 1
ATOM 711 C CA . PHE A 1 97 ? -22.125 -1.735 -25.969 1 82.62 97 PHE A CA 1
ATOM 712 C C . PHE A 1 97 ? -21.641 -3.174 -25.891 1 82.62 97 PHE A C 1
ATOM 714 O O . PHE A 1 97 ? -21.469 -3.84 -26.906 1 82.62 97 PHE A O 1
ATOM 721 N N . ALA A 1 98 ? -21.406 -3.627 -24.688 1 77.62 98 ALA A N 1
ATOM 722 C CA . ALA A 1 98 ? -20.922 -4.992 -24.469 1 77.62 98 ALA A CA 1
ATOM 723 C C . ALA A 1 98 ? -22.078 -5.988 -24.531 1 77.62 98 ALA A C 1
ATOM 725 O O . ALA A 1 98 ? -21.875 -7.176 -24.797 1 77.62 98 ALA A O 1
ATOM 726 N N . GLY A 1 99 ? -23.219 -5.574 -24.203 1 76.25 99 GLY A N 1
ATOM 727 C CA . GLY A 1 99 ? -24.406 -6.414 -24.234 1 76.25 99 GLY A CA 1
ATOM 728 C C . GLY A 1 99 ? -25.641 -5.715 -23.703 1 76.25 99 GLY A C 1
ATOM 729 O O . GLY A 1 99 ? -25.531 -4.82 -22.859 1 76.25 99 GLY A O 1
ATOM 730 N N . ASP A 1 100 ? -26.672 -5.926 -24.25 1 69.94 100 ASP A N 1
ATOM 731 C CA . ASP A 1 100 ? -27.922 -5.254 -23.891 1 69.94 100 ASP A CA 1
ATOM 732 C C . ASP A 1 100 ? -28.5 -5.832 -22.609 1 69.94 100 ASP A C 1
ATOM 734 O O . ASP A 1 100 ? -29.031 -5.094 -21.781 1 69.94 100 ASP A O 1
ATOM 738 N N . ALA A 1 101 ? -28.297 -7.035 -22.422 1 71.5 101 ALA A N 1
ATOM 739 C CA . ALA A 1 101 ? -28.953 -7.688 -21.297 1 71.5 101 ALA A CA 1
ATOM 740 C C . ALA A 1 101 ? -28.188 -7.453 -20 1 71.5 101 ALA A C 1
ATOM 742 O O . ALA A 1 101 ? -26.969 -7.57 -19.969 1 71.5 101 ALA A O 1
ATOM 743 N N . GLY A 1 102 ? -28.844 -6.777 -18.938 1 79.06 102 GLY A N 1
ATOM 744 C CA . GLY A 1 102 ? -28.328 -6.766 -17.578 1 79.06 102 GLY A CA 1
ATOM 745 C C . GLY A 1 102 ? -27.594 -5.48 -17.219 1 79.06 102 GLY A C 1
ATOM 746 O O . GLY A 1 102 ? -27 -5.371 -16.156 1 79.06 102 GLY A O 1
ATOM 747 N N . ALA A 1 103 ? -27.609 -4.57 -18.188 1 84.44 103 ALA A N 1
ATOM 748 C CA . ALA A 1 103 ? -26.891 -3.324 -17.953 1 84.44 103 ALA A CA 1
ATOM 749 C C . ALA A 1 103 ? -27.375 -2.641 -16.672 1 84.44 103 ALA A C 1
ATOM 751 O O . ALA A 1 103 ? -26.562 -2.205 -15.859 1 84.44 103 ALA A O 1
ATOM 752 N N . HIS A 1 104 ? -28.656 -2.672 -16.531 1 85 104 HIS A N 1
ATOM 753 C CA . HIS A 1 104 ? -29.219 -2.014 -15.359 1 85 104 HIS A CA 1
ATOM 754 C C . HIS A 1 104 ? -28.812 -2.736 -14.078 1 85 104 HIS A C 1
ATOM 756 O O . HIS A 1 104 ? -28.422 -2.1 -13.094 1 85 104 HIS A O 1
ATOM 762 N N . VAL A 1 105 ? -28.859 -3.98 -14.156 1 81.56 105 VAL A N 1
ATOM 763 C CA . VAL A 1 105 ? -28.5 -4.793 -13 1 81.56 105 VAL A CA 1
ATOM 764 C C . VAL A 1 105 ? -27.031 -4.582 -12.656 1 81.56 105 VAL A C 1
ATOM 766 O O . VAL A 1 105 ? -26.672 -4.457 -11.484 1 81.56 105 VAL A O 1
ATOM 769 N N . ALA A 1 106 ? -26.234 -4.551 -13.648 1 82.5 106 ALA A N 1
ATOM 770 C CA . ALA A 1 106 ? -24.797 -4.344 -13.445 1 82.5 106 ALA A CA 1
ATOM 771 C C . ALA A 1 106 ? -24.531 -2.99 -12.797 1 82.5 106 ALA A C 1
ATOM 773 O O . ALA A 1 106 ? -23.75 -2.896 -11.852 1 82.5 106 ALA A O 1
ATOM 774 N N . MET A 1 107 ? -25.25 -1.979 -13.227 1 86.62 107 MET A N 1
ATOM 775 C CA . MET A 1 107 ? -25.062 -0.634 -12.688 1 86.62 107 MET A CA 1
ATOM 776 C C . MET A 1 107 ? -25.516 -0.562 -11.234 1 86.62 107 MET A C 1
ATOM 778 O O . MET A 1 107 ? -24.844 0.051 -10.398 1 86.62 107 MET A O 1
ATOM 782 N N . LEU A 1 108 ? -26.562 -1.177 -10.945 1 82.19 108 LEU A N 1
ATOM 783 C CA . LEU A 1 108 ? -27.094 -1.193 -9.586 1 82.19 108 LEU A CA 1
ATOM 784 C C . LEU A 1 108 ? -26.141 -1.923 -8.648 1 82.19 108 LEU A C 1
ATOM 786 O O . LEU A 1 108 ? -25.891 -1.459 -7.531 1 82.19 108 LEU A O 1
ATOM 790 N N . SER A 1 109 ? -25.672 -2.957 -9.141 1 79.69 109 SER A N 1
ATOM 791 C CA . SER A 1 109 ? -24.797 -3.775 -8.32 1 79.69 109 SER A CA 1
ATOM 792 C C . SER A 1 109 ? -23.516 -3.018 -7.961 1 79.69 109 SER A C 1
ATOM 794 O O . SER A 1 109 ? -22.938 -3.236 -6.895 1 79.69 109 SER A O 1
ATOM 796 N N . LEU A 1 110 ? -23.141 -2.135 -8.828 1 81.5 110 LEU A N 1
ATOM 797 C CA . LEU A 1 110 ? -21.891 -1.403 -8.617 1 81.5 110 LEU A CA 1
ATOM 798 C C . LEU A 1 110 ? -22.172 -0.01 -8.062 1 81.5 110 LEU A C 1
ATOM 800 O O . LEU A 1 110 ? -21.25 0.756 -7.797 1 81.5 110 LEU A O 1
ATOM 804 N N . GLY A 1 111 ? -23.438 0.309 -7.906 1 80.31 111 GLY A N 1
ATOM 805 C CA . GLY A 1 111 ? -23.844 1.578 -7.324 1 80.31 111 GLY A CA 1
ATOM 806 C C . GLY A 1 111 ? -23.594 2.762 -8.242 1 80.31 111 GLY A C 1
ATOM 807 O O . GLY A 1 111 ? -23.203 3.838 -7.781 1 80.31 111 GLY A O 1
ATOM 808 N N . ILE A 1 112 ? -23.688 2.512 -9.562 1 86.25 112 ILE A N 1
ATOM 809 C CA . ILE A 1 112 ? -23.406 3.615 -10.477 1 86.25 112 ILE A CA 1
ATOM 810 C C . ILE A 1 112 ? -24.641 3.871 -11.359 1 86.25 112 ILE A C 1
ATOM 812 O O . ILE A 1 112 ? -24.516 4.484 -12.422 1 86.25 112 ILE A O 1
ATOM 816 N N . ASP A 1 113 ? -25.75 3.393 -10.883 1 89.31 113 ASP A N 1
ATOM 817 C CA . ASP A 1 113 ? -27 3.578 -11.633 1 89.31 113 ASP A CA 1
ATOM 818 C C . ASP A 1 113 ? -27.344 5.059 -11.758 1 89.31 113 ASP A C 1
ATOM 820 O O . ASP A 1 113 ? -27.875 5.492 -12.781 1 89.31 113 ASP A O 1
ATOM 824 N N . HIS A 1 114 ? -27.016 5.789 -10.805 1 88.56 114 HIS A N 1
ATOM 825 C CA . HIS A 1 114 ? -27.328 7.215 -10.797 1 88.56 114 HIS A CA 1
ATOM 826 C C . HIS A 1 114 ? -26.453 7.969 -11.789 1 88.56 114 HIS A C 1
ATOM 828 O O . HIS A 1 114 ? -26.703 9.133 -12.102 1 88.56 114 HIS A O 1
ATOM 834 N N . LEU A 1 115 ? -25.469 7.309 -12.367 1 91.06 115 LEU A N 1
ATOM 835 C CA . LEU A 1 115 ? -24.531 7.934 -13.297 1 91.06 115 LEU A CA 1
ATOM 836 C C . LEU A 1 115 ? -24.859 7.543 -14.734 1 91.06 115 LEU A C 1
ATOM 838 O O . LEU A 1 115 ? -24.125 7.898 -15.656 1 91.06 115 LEU A O 1
ATOM 842 N N . ALA A 1 116 ? -25.953 6.953 -14.969 1 92.12 116 ALA A N 1
ATOM 843 C CA . ALA A 1 116 ? -26.281 6.273 -16.219 1 92.12 116 ALA A CA 1
ATOM 844 C C . ALA A 1 116 ? -26.188 7.234 -17.406 1 92.12 116 ALA A C 1
ATOM 846 O O . ALA A 1 116 ? -25.719 6.863 -18.469 1 92.12 116 ALA A O 1
ATOM 847 N N . LEU A 1 117 ? -26.547 8.445 -17.172 1 92.62 117 LEU A N 1
ATOM 848 C CA . LEU A 1 117 ? -26.656 9.367 -18.297 1 92.62 117 LEU A CA 1
ATOM 849 C C . LEU A 1 117 ? -25.422 10.25 -18.406 1 92.62 117 LEU A C 1
ATOM 851 O O . LEU A 1 117 ? -25.312 11.062 -19.328 1 92.62 117 LEU A O 1
ATOM 855 N N . ARG A 1 118 ? -24.531 10.023 -17.578 1 92.31 118 ARG A N 1
ATOM 856 C CA . ARG A 1 118 ? -23.297 10.82 -17.609 1 92.31 118 ARG A CA 1
ATOM 857 C C . ARG A 1 118 ? -22.328 10.266 -18.641 1 92.31 118 ARG A C 1
ATOM 859 O O . ARG A 1 118 ? -22.453 9.117 -19.062 1 92.31 118 ARG A O 1
ATOM 866 N N . TYR A 1 119 ? -21.453 11.18 -19.031 1 91.44 119 TYR A N 1
ATOM 867 C CA . TYR A 1 119 ? -20.359 10.781 -19.906 1 91.44 119 TYR A CA 1
ATOM 868 C C . TYR A 1 119 ? -19.078 10.531 -19.125 1 91.44 119 TYR A C 1
ATOM 870 O O . TYR A 1 119 ? -18.922 11.031 -18 1 91.44 119 TYR A O 1
ATOM 878 N N . PRO A 1 120 ? -18.125 9.734 -19.656 1 88.81 120 PRO A N 1
ATOM 879 C CA . PRO A 1 120 ? -16.891 9.367 -18.953 1 88.81 120 PRO A CA 1
ATOM 880 C C . PRO A 1 120 ? -16.125 10.57 -18.406 1 88.81 120 PRO A C 1
ATOM 882 O O . PRO A 1 120 ? -15.602 10.531 -17.297 1 88.81 120 PRO A O 1
ATOM 885 N N . HIS A 1 121 ? -16.156 11.672 -19.125 1 82 121 HIS A N 1
ATOM 886 C CA . HIS A 1 121 ? -15.391 12.844 -18.703 1 82 121 HIS A CA 1
ATOM 887 C C . HIS A 1 121 ? -16.016 13.484 -17.469 1 82 121 HIS A C 1
ATOM 889 O O . HIS A 1 121 ? -15.375 14.312 -16.812 1 82 121 HIS A O 1
ATOM 895 N N . GLN A 1 122 ? -17.219 13.102 -17.188 1 84.75 122 GLN A N 1
ATOM 896 C CA . GLN A 1 122 ? -17.922 13.664 -16.047 1 84.75 122 GLN A CA 1
ATOM 897 C C . GLN A 1 122 ? -17.781 12.773 -14.812 1 84.75 122 GLN A C 1
ATOM 899 O O . GLN A 1 122 ? -18.391 13.031 -13.773 1 84.75 122 GLN A O 1
ATOM 904 N N . LEU A 1 123 ? -16.984 11.758 -14.953 1 84.31 123 LEU A N 1
ATOM 905 C CA . LEU A 1 123 ? -16.844 10.773 -13.883 1 84.31 123 LEU A CA 1
ATOM 906 C C . LEU A 1 123 ? -15.469 10.859 -13.234 1 84.31 123 LEU A C 1
ATOM 908 O O . LEU A 1 123 ? -14.492 11.242 -13.883 1 84.31 123 LEU A O 1
ATOM 912 N N . SER A 1 124 ? -15.438 10.57 -11.93 1 73 124 SER A N 1
ATOM 913 C CA . SER A 1 124 ? -14.148 10.336 -11.289 1 73 124 SER A CA 1
ATOM 914 C C . SER A 1 124 ? -13.484 9.07 -11.836 1 73 124 SER A C 1
ATOM 916 O O . SER A 1 124 ? -14.141 8.242 -12.469 1 73 124 SER A O 1
ATOM 918 N N . THR A 1 125 ? -12.148 8.93 -11.562 1 74.31 125 THR A N 1
ATOM 919 C CA . THR A 1 125 ? -11.414 7.75 -12.016 1 74.31 125 THR A CA 1
ATOM 920 C C . THR A 1 125 ? -12.047 6.48 -11.445 1 74.31 125 THR A C 1
ATOM 922 O O . THR A 1 125 ? -12.211 5.488 -12.156 1 74.31 125 THR A O 1
ATOM 925 N N . GLY A 1 126 ? -12.383 6.516 -10.211 1 76.25 126 GLY A N 1
ATOM 926 C CA . GLY A 1 126 ? -13.031 5.375 -9.594 1 76.25 126 GLY A CA 1
ATOM 927 C C . GLY A 1 126 ? -14.359 5.023 -10.234 1 76.25 126 GLY A C 1
ATOM 928 O O . GLY A 1 126 ? -14.672 3.844 -10.422 1 76.25 126 GLY A O 1
ATOM 929 N N . GLN A 1 127 ? -15.07 6.027 -10.586 1 80.81 127 GLN A N 1
ATOM 930 C CA . GLN A 1 127 ? -16.344 5.816 -11.266 1 80.81 127 GLN A CA 1
ATOM 931 C C . GLN A 1 127 ? -16.141 5.223 -12.656 1 80.81 127 GLN A C 1
ATOM 933 O O . GLN A 1 127 ? -16.859 4.316 -13.062 1 80.81 127 GLN A O 1
ATOM 938 N N . GLN A 1 128 ? -15.156 5.734 -13.305 1 86.12 128 GLN A N 1
ATOM 939 C CA . GLN A 1 128 ? -14.844 5.211 -14.625 1 86.12 128 GLN A CA 1
ATOM 940 C C . GLN A 1 128 ? -14.492 3.729 -14.562 1 86.12 128 GLN A C 1
ATOM 942 O O . GLN A 1 128 ? -14.898 2.947 -15.422 1 86.12 128 GLN A O 1
ATOM 947 N N . GLN A 1 129 ? -13.805 3.43 -13.531 1 83.81 129 GLN A N 1
ATOM 948 C CA . GLN A 1 129 ? -13.422 2.031 -13.359 1 83.81 129 GLN A CA 1
ATOM 949 C C . GLN A 1 129 ? -14.648 1.156 -13.094 1 83.81 129 GLN A C 1
ATOM 951 O O . GLN A 1 129 ? -14.727 0.025 -13.578 1 83.81 129 GLN A O 1
ATOM 956 N N . LYS A 1 130 ? -15.523 1.66 -12.352 1 83.81 130 LYS A N 1
ATOM 957 C CA . LYS A 1 130 ? -16.75 0.917 -12.086 1 83.81 130 LYS A CA 1
ATOM 958 C C . LYS A 1 130 ? -17.547 0.7 -13.367 1 83.81 130 LYS A C 1
ATOM 960 O O . LYS A 1 130 ? -18.141 -0.365 -13.562 1 83.81 130 LYS A O 1
ATOM 965 N N . VAL A 1 131 ? -17.562 1.663 -14.211 1 87.69 131 VAL A N 1
ATOM 966 C CA . VAL A 1 131 ? -18.25 1.541 -15.492 1 87.69 131 VAL A CA 1
ATOM 967 C C . VAL A 1 131 ? -17.578 0.457 -16.328 1 87.69 131 VAL A C 1
ATOM 969 O O . VAL A 1 131 ? -18.25 -0.383 -16.938 1 87.69 131 VAL A O 1
ATOM 972 N N . ALA A 1 132 ? -16.281 0.497 -16.312 1 86.19 132 ALA A N 1
ATOM 973 C CA . ALA A 1 132 ? -15.523 -0.513 -17.047 1 86.19 132 ALA A CA 1
ATOM 974 C C . ALA A 1 132 ? -15.828 -1.914 -16.516 1 86.19 132 ALA A C 1
ATOM 976 O O . ALA A 1 132 ? -15.969 -2.859 -17.297 1 86.19 132 ALA A O 1
ATOM 977 N N . LEU A 1 133 ? -15.891 -2.014 -15.266 1 84.62 133 LEU A N 1
ATOM 978 C CA . LEU A 1 133 ? -16.203 -3.291 -14.641 1 84.62 133 LEU A CA 1
ATOM 979 C C . LEU A 1 133 ? -17.609 -3.758 -15.031 1 84.62 133 LEU A C 1
ATOM 981 O O . LEU A 1 133 ? -17.812 -4.938 -15.328 1 84.62 133 LEU A O 1
ATOM 985 N N . ALA A 1 134 ? -18.484 -2.836 -15.016 1 84.94 134 ALA A N 1
ATOM 986 C CA . ALA A 1 134 ? -19.844 -3.16 -15.414 1 84.94 134 ALA A CA 1
ATOM 987 C C . ALA A 1 134 ? -19.891 -3.693 -16.844 1 84.94 134 ALA A C 1
ATOM 989 O O . ALA A 1 134 ? -20.594 -4.668 -17.125 1 84.94 134 ALA A O 1
ATOM 990 N N . ARG A 1 135 ? -19.188 -3.084 -17.641 1 84.81 135 ARG A N 1
ATOM 991 C CA . ARG A 1 135 ? -19.109 -3.516 -19.031 1 84.81 135 ARG A CA 1
ATOM 992 C C . ARG A 1 135 ? -18.562 -4.938 -19.141 1 84.81 135 ARG A C 1
ATOM 994 O O . ARG A 1 135 ? -19.062 -5.738 -19.938 1 84.81 135 ARG A O 1
ATOM 1001 N N . ALA A 1 136 ? -17.625 -5.215 -18.359 1 79.5 136 ALA A N 1
ATOM 1002 C CA . ALA A 1 136 ? -17.031 -6.547 -18.359 1 79.5 136 ALA A CA 1
ATOM 1003 C C . ALA A 1 136 ? -18.031 -7.59 -17.859 1 79.5 136 ALA A C 1
ATOM 1005 O O . ALA A 1 136 ? -18.031 -8.727 -18.344 1 79.5 136 ALA A O 1
ATOM 1006 N N . LEU A 1 137 ? -18.859 -7.207 -16.984 1 78.81 137 LEU A N 1
ATOM 1007 C CA . LEU A 1 137 ? -19.797 -8.109 -16.328 1 78.81 137 LEU A CA 1
ATOM 1008 C C . LEU A 1 137 ? -20.891 -8.547 -17.312 1 78.81 137 LEU A C 1
ATOM 1010 O O . LEU A 1 137 ? -21.375 -9.68 -17.234 1 78.81 137 LEU A O 1
ATOM 1014 N N . ILE A 1 138 ? -21.219 -7.699 -18.141 1 78.25 138 ILE A N 1
ATOM 1015 C CA . ILE A 1 138 ? -22.344 -7.965 -19.031 1 78.25 138 ILE A CA 1
ATOM 1016 C C . ILE A 1 138 ? -21.969 -9.07 -20.016 1 78.25 138 ILE A C 1
ATOM 1018 O O . ILE A 1 138 ? -22.828 -9.812 -20.484 1 78.25 138 ILE A O 1
ATOM 1022 N N . LYS A 1 139 ? -20.703 -9.328 -20.266 1 75.94 139 LYS A N 1
ATOM 1023 C CA . LYS A 1 139 ? -20.25 -10.297 -21.25 1 75.94 139 LYS A CA 1
ATOM 1024 C C . LYS A 1 139 ? -20.312 -11.719 -20.703 1 75.94 139 LYS A C 1
ATOM 1026 O O . LYS A 1 139 ? -20.203 -12.688 -21.453 1 75.94 139 LYS A O 1
ATOM 1031 N N . GLN A 1 140 ? -20.625 -11.93 -19.5 1 76.56 140 GLN A N 1
ATOM 1032 C CA . GLN A 1 140 ? -20.609 -13.234 -18.844 1 76.56 140 GLN A CA 1
ATOM 1033 C C . GLN A 1 140 ? -19.391 -14.047 -19.25 1 76.56 140 GLN A C 1
ATOM 1035 O O . GLN A 1 140 ? -19.531 -15.156 -19.766 1 76.56 140 GLN A O 1
ATOM 1040 N N . PRO A 1 141 ? -18.25 -13.641 -19.062 1 84.5 141 PRO A N 1
ATOM 1041 C CA . PRO A 1 141 ? -17.016 -14.297 -19.516 1 84.5 141 PRO A CA 1
ATOM 1042 C C . PRO A 1 141 ? -16.672 -15.539 -18.703 1 84.5 141 PRO A C 1
ATOM 1044 O O . PRO A 1 141 ? -17.141 -15.688 -17.562 1 84.5 141 PRO A O 1
ATOM 1047 N N . LYS A 1 142 ? -15.953 -16.469 -19.469 1 88.75 142 LYS A N 1
ATOM 1048 C CA . LYS A 1 142 ? -15.391 -17.609 -18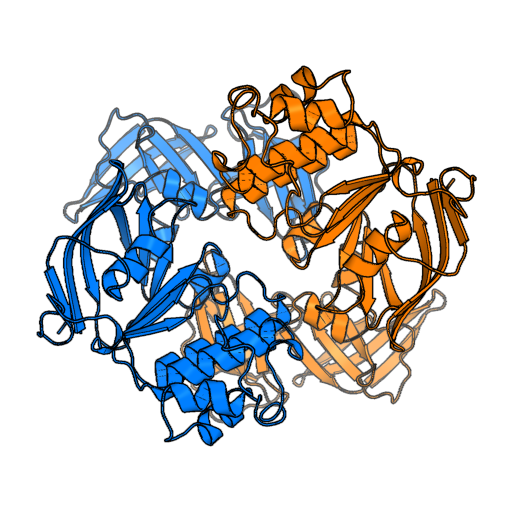.75 1 88.75 142 LYS A CA 1
ATOM 1049 C C . LYS A 1 142 ? -14.109 -17.203 -18 1 88.75 142 LYS A C 1
ATOM 1051 O O . LYS A 1 142 ? -13.797 -17.766 -16.953 1 88.75 142 LYS A O 1
ATOM 1056 N N . LEU A 1 143 ? -13.461 -16.266 -18.656 1 93.12 143 LEU A N 1
ATOM 1057 C CA . LEU A 1 143 ? -12.219 -15.742 -18.078 1 93.12 143 LEU A CA 1
ATOM 1058 C C . LEU A 1 143 ? -12.312 -14.234 -17.891 1 93.12 143 LEU A C 1
ATOM 1060 O O . LEU A 1 143 ? -12.828 -13.523 -18.75 1 93.12 143 LEU A O 1
ATOM 1064 N N . MET A 1 144 ? -11.859 -13.852 -16.734 1 92.5 144 MET A N 1
ATOM 1065 C CA . MET A 1 144 ? -11.789 -12.422 -16.438 1 92.5 144 MET A CA 1
ATOM 1066 C C . MET A 1 144 ? -10.352 -11.984 -16.203 1 92.5 144 MET A C 1
ATOM 1068 O O . MET A 1 144 ? -9.633 -12.602 -15.414 1 92.5 144 MET A O 1
ATOM 1072 N N . PHE A 1 145 ? -9.961 -10.93 -16.922 1 94.31 145 PHE A N 1
ATOM 1073 C CA . PHE A 1 145 ? -8.609 -10.398 -16.797 1 94.31 145 PHE A CA 1
ATOM 1074 C C . PHE A 1 145 ? -8.633 -8.977 -16.25 1 94.31 145 PHE A C 1
ATOM 1076 O O . PHE A 1 145 ? -9.359 -8.117 -16.75 1 94.31 145 PHE A O 1
ATOM 1083 N N . PHE A 1 146 ? -7.902 -8.797 -15.195 1 93.5 146 PHE A N 1
ATOM 1084 C CA . PHE A 1 146 ? -7.711 -7.461 -14.648 1 93.5 146 PHE A CA 1
ATOM 1085 C C . PHE A 1 146 ? -6.246 -7.043 -14.742 1 93.5 146 PHE A C 1
ATOM 1087 O O . PHE A 1 146 ? -5.363 -7.73 -14.234 1 93.5 146 PHE A O 1
ATOM 1094 N N . ASP A 1 147 ? -6.008 -5.969 -15.375 1 90.94 147 ASP A N 1
ATOM 1095 C CA . ASP A 1 147 ? -4.664 -5.406 -15.477 1 90.94 147 ASP A CA 1
ATOM 1096 C C . ASP A 1 147 ? -4.539 -4.129 -14.648 1 90.94 147 ASP A C 1
ATOM 1098 O O . ASP A 1 147 ? -4.785 -3.029 -15.156 1 90.94 147 ASP A O 1
ATOM 1102 N N . GLU A 1 148 ? -4.156 -4.266 -13.422 1 88.25 148 GLU A N 1
ATOM 1103 C CA . GLU A 1 148 ? -3.959 -3.203 -12.438 1 88.25 148 GLU A CA 1
ATOM 1104 C C . GLU A 1 148 ? -5.199 -2.322 -12.32 1 88.25 148 GLU A C 1
ATOM 1106 O O . GLU A 1 148 ? -5.109 -1.097 -12.414 1 88.25 148 GLU A O 1
ATOM 1111 N N . PRO A 1 149 ? -6.312 -2.895 -11.945 1 86.69 149 PRO A N 1
ATOM 1112 C CA . PRO A 1 149 ? -7.586 -2.166 -11.953 1 86.69 149 PRO A CA 1
ATOM 1113 C C . PRO A 1 149 ? -7.652 -1.08 -10.883 1 86.69 149 PRO A C 1
ATOM 1115 O O . PRO A 1 149 ? -8.461 -0.155 -10.992 1 86.69 149 PRO A O 1
ATOM 1118 N N . LEU A 1 150 ? -6.762 -1.179 -9.875 1 83.31 150 LEU A N 1
ATOM 1119 C CA . LEU A 1 150 ? -6.855 -0.262 -8.742 1 83.31 150 LEU A CA 1
ATOM 1120 C C . LEU A 1 150 ? -5.699 0.732 -8.75 1 83.31 150 LEU A C 1
ATOM 1122 O O . LEU A 1 150 ? -5.547 1.522 -7.816 1 83.31 150 LEU A O 1
ATOM 1126 N N . ALA A 1 151 ? -4.891 0.824 -9.742 1 74.12 151 ALA A N 1
ATOM 1127 C CA . ALA A 1 151 ? -3.646 1.588 -9.789 1 74.12 151 ALA A CA 1
ATOM 1128 C C . ALA A 1 151 ? -3.916 3.082 -9.648 1 74.12 151 ALA A C 1
ATOM 1130 O O . ALA A 1 151 ? -3.084 3.82 -9.109 1 74.12 151 ALA A O 1
ATOM 1131 N N . HIS A 1 152 ? -5.039 3.604 -9.992 1 68.62 152 HIS A N 1
ATOM 1132 C CA . HIS A 1 152 ? -5.273 5.043 -10 1 68.62 152 HIS A CA 1
ATOM 1133 C C . HIS A 1 152 ? -6.453 5.414 -9.109 1 68.62 152 HIS A C 1
ATOM 1135 O O . HIS A 1 152 ? -7.059 6.473 -9.289 1 68.62 152 HIS A O 1
ATOM 1141 N N . VAL A 1 153 ? -6.727 4.512 -8.203 1 73.31 153 VAL A N 1
ATOM 1142 C CA . VAL A 1 153 ? -7.867 4.727 -7.32 1 73.31 153 VAL A CA 1
ATOM 1143 C C . VAL A 1 153 ? -7.379 4.969 -5.891 1 73.31 153 VAL A C 1
ATOM 1145 O O . VAL A 1 153 ? -6.426 4.328 -5.441 1 73.31 153 VAL A O 1
ATOM 1148 N N . ASP A 1 154 ? -7.984 5.902 -5.164 1 72.44 154 ASP A N 1
ATOM 1149 C CA . ASP A 1 154 ? -7.594 6.18 -3.787 1 72.44 154 ASP A CA 1
ATOM 1150 C C . ASP A 1 154 ? -7.832 4.965 -2.895 1 72.44 154 ASP A C 1
ATOM 1152 O O . ASP A 1 154 ? -8.586 4.059 -3.258 1 72.44 154 ASP A O 1
ATOM 1156 N N . THR A 1 155 ? -7.215 4.973 -1.742 1 72.56 155 THR A N 1
ATOM 1157 C CA . THR A 1 155 ? -7.191 3.82 -0.847 1 72.56 155 THR A CA 1
ATOM 1158 C C . THR A 1 155 ? -8.609 3.4 -0.468 1 72.56 155 THR A C 1
ATOM 1160 O O . THR A 1 155 ? -8.938 2.213 -0.499 1 72.56 155 THR A O 1
ATOM 1163 N N . TYR A 1 156 ? -9.422 4.328 -0.138 1 70.12 156 TYR A N 1
ATOM 1164 C CA . TYR A 1 156 ? -10.773 4.012 0.288 1 70.12 156 TYR A CA 1
ATOM 1165 C C . TYR A 1 156 ? -11.586 3.428 -0.863 1 70.12 156 TYR A C 1
ATOM 1167 O O . TYR A 1 156 ? -12.203 2.369 -0.722 1 70.12 156 TYR A O 1
ATOM 1175 N N . SER A 1 157 ? -11.539 4.043 -1.983 1 73.06 157 SER A N 1
ATOM 1176 C CA . SER A 1 157 ? -12.273 3.594 -3.164 1 73.06 157 SER A CA 1
ATOM 1177 C C . SER A 1 157 ? -11.727 2.264 -3.674 1 73.06 157 SER A C 1
ATOM 1179 O O . SER A 1 157 ? -12.484 1.434 -4.184 1 73.06 157 SER A O 1
ATOM 1181 N N . SER A 1 158 ? -10.461 2.123 -3.477 1 81.81 158 SER A N 1
ATOM 1182 C CA . SER A 1 158 ? -9.836 0.876 -3.898 1 81.81 158 SER A CA 1
ATOM 1183 C C . SER A 1 158 ? -10.406 -0.317 -3.141 1 81.81 158 SER A C 1
ATOM 1185 O O . SER A 1 158 ? -10.648 -1.374 -3.729 1 81.81 158 SER A O 1
ATOM 1187 N N . GLU A 1 159 ? -10.609 -0.115 -1.881 1 80.06 159 GLU A N 1
ATOM 1188 C CA . GLU A 1 159 ? -11.164 -1.193 -1.072 1 80.06 159 GLU A CA 1
ATOM 1189 C C . GLU A 1 159 ? -12.578 -1.545 -1.524 1 80.06 159 GLU A C 1
ATOM 1191 O O . GLU A 1 159 ? -12.945 -2.721 -1.57 1 80.06 159 GLU A O 1
ATOM 1196 N N . GLN A 1 160 ? -13.305 -0.542 -1.812 1 77 160 GLN A N 1
ATOM 1197 C CA . GLN A 1 160 ? -14.672 -0.767 -2.275 1 77 160 GLN A CA 1
ATOM 1198 C C . GLN A 1 160 ? -14.688 -1.497 -3.615 1 77 160 GLN A C 1
ATOM 1200 O O . GLN A 1 160 ? -15.438 -2.455 -3.799 1 77 160 GLN A O 1
ATOM 1205 N N . LEU A 1 161 ? -13.922 -1.008 -4.492 1 82.94 161 LEU A N 1
ATOM 1206 C CA . LEU A 1 161 ? -13.859 -1.618 -5.816 1 82.94 161 LEU A CA 1
ATOM 1207 C C . LEU A 1 161 ? -13.328 -3.047 -5.727 1 82.94 161 LEU A C 1
ATOM 1209 O O . LEU A 1 161 ? -13.836 -3.941 -6.41 1 82.94 161 LEU A O 1
ATOM 1213 N N . LYS A 1 162 ? -12.359 -3.295 -4.926 1 88.62 162 LYS A N 1
ATOM 1214 C CA . LYS A 1 162 ? -11.82 -4.637 -4.719 1 88.62 162 LYS A CA 1
ATOM 1215 C C . LYS A 1 162 ? -12.906 -5.598 -4.254 1 88.62 162 LYS A C 1
ATOM 1217 O O . LYS A 1 162 ? -13.016 -6.715 -4.762 1 88.62 162 LYS A O 1
ATOM 1222 N N . SER A 1 163 ? -13.641 -5.09 -3.357 1 85.12 163 SER A N 1
ATOM 1223 C CA . SER A 1 163 ? -14.75 -5.891 -2.852 1 85.12 163 SER A CA 1
ATOM 1224 C C . SER A 1 163 ? -15.742 -6.223 -3.959 1 85.12 163 SER A C 1
ATOM 1226 O O . SER A 1 163 ? -16.266 -7.34 -4.023 1 85.12 163 SER A O 1
ATOM 1228 N N . GLN A 1 164 ? -15.984 -5.277 -4.742 1 83.81 164 GLN A N 1
ATOM 1229 C CA . GLN A 1 164 ? -16.906 -5.484 -5.852 1 83.81 164 GLN A CA 1
ATOM 1230 C C . GLN A 1 164 ? -16.344 -6.5 -6.848 1 83.81 164 GLN A C 1
ATOM 1232 O O . GLN A 1 164 ? -17.078 -7.348 -7.355 1 83.81 164 GLN A O 1
ATOM 1237 N N . ILE A 1 165 ? -15.117 -6.395 -7.148 1 87.56 165 ILE A N 1
ATOM 1238 C CA . ILE A 1 165 ? -14.445 -7.324 -8.055 1 87.56 165 ILE A CA 1
ATOM 1239 C C . ILE A 1 165 ? -14.562 -8.75 -7.508 1 87.56 165 ILE A C 1
ATOM 1241 O O . ILE A 1 165 ? -14.922 -9.672 -8.242 1 87.56 165 ILE A O 1
ATOM 1245 N N . LEU A 1 166 ? -14.328 -8.922 -6.262 1 88.62 166 LEU A N 1
ATOM 1246 C CA . LEU A 1 166 ? -14.383 -10.242 -5.641 1 88.62 166 LEU A CA 1
ATOM 1247 C C . LEU A 1 166 ? -15.805 -10.797 -5.656 1 88.62 166 LEU A C 1
ATOM 1249 O O . LEU A 1 166 ? -16 -11.984 -5.926 1 88.62 166 LEU A O 1
ATOM 1253 N N . ARG A 1 167 ? -16.656 -9.906 -5.355 1 83.94 167 ARG A N 1
ATOM 1254 C CA . ARG A 1 167 ? -18.062 -10.328 -5.391 1 83.94 167 ARG A CA 1
ATOM 1255 C C . ARG A 1 167 ? -18.453 -10.789 -6.785 1 83.94 167 ARG A C 1
ATOM 1257 O O . ARG A 1 167 ? -19.141 -11.805 -6.941 1 83.94 167 ARG A O 1
ATOM 1264 N N . THR A 1 168 ? -18.094 -10.039 -7.703 1 81.12 168 THR A N 1
ATOM 1265 C CA . THR A 1 168 ? -18.391 -10.375 -9.094 1 81.12 168 THR A CA 1
ATOM 1266 C C . THR A 1 168 ? -17.734 -11.695 -9.477 1 81.12 168 THR A C 1
ATOM 1268 O O . THR A 1 168 ? -18.375 -12.555 -10.086 1 81.12 168 THR A O 1
ATOM 1271 N N . HIS A 1 169 ? -16.516 -11.867 -9.164 1 87.19 169 HIS A N 1
ATOM 1272 C CA . HIS A 1 169 ? -15.789 -13.109 -9.414 1 87.19 169 HIS A CA 1
ATOM 1273 C C . HIS A 1 169 ? -16.531 -14.305 -8.828 1 87.19 169 HIS A C 1
ATOM 1275 O O . HIS A 1 169 ? -16.719 -15.312 -9.516 1 87.19 169 HIS A O 1
ATOM 1281 N N . ARG A 1 170 ? -16.984 -14.18 -7.68 1 85.44 170 ARG A N 1
ATOM 1282 C CA . ARG A 1 170 ? -17.656 -15.273 -6.988 1 85.44 170 ARG A CA 1
ATOM 1283 C C . ARG A 1 170 ? -19.016 -15.555 -7.609 1 85.44 170 ARG A C 1
ATOM 1285 O O . ARG A 1 170 ? -19.391 -16.719 -7.797 1 85.44 170 ARG A O 1
ATOM 1292 N N . ARG A 1 171 ? -19.656 -14.531 -7.895 1 81.25 171 ARG A N 1
ATOM 1293 C CA . ARG A 1 171 ? -21 -14.656 -8.438 1 81.25 171 ARG A CA 1
ATOM 1294 C C . ARG A 1 171 ? -20.984 -15.32 -9.812 1 81.25 171 ARG A C 1
ATOM 1296 O O . ARG A 1 171 ? -21.797 -16.203 -10.102 1 81.25 171 ARG A O 1
ATOM 1303 N N . LEU A 1 172 ? -20.062 -14.93 -10.609 1 82.44 172 LEU A N 1
ATOM 1304 C CA . LEU A 1 172 ? -19.984 -15.438 -11.977 1 82.44 172 LEU A CA 1
ATOM 1305 C C . LEU A 1 172 ? -19.297 -16.797 -12.016 1 82.44 172 LEU A C 1
ATOM 1307 O O . LEU A 1 172 ? -19.438 -17.547 -12.984 1 82.44 172 LEU A O 1
ATOM 1311 N N . GLY A 1 173 ? -18.516 -17.047 -11.016 1 85.69 173 GLY A N 1
ATOM 1312 C CA . GLY A 1 173 ? -17.75 -18.281 -10.992 1 85.69 173 GLY A CA 1
ATOM 1313 C C . GLY A 1 173 ? -16.688 -18.344 -12.07 1 85.69 173 GLY A C 1
ATOM 1314 O O . GLY A 1 173 ? -16.375 -19.422 -12.586 1 85.69 173 GLY A O 1
ATOM 1315 N N . CYS A 1 174 ? -16.266 -17.297 -12.516 1 88.38 174 CYS A N 1
ATOM 1316 C CA . CYS A 1 174 ? -15.266 -17.234 -13.57 1 88.38 174 CYS A CA 1
ATOM 1317 C C . CYS A 1 174 ? -13.867 -17.438 -13 1 88.38 174 CYS A C 1
ATOM 1319 O O . CYS A 1 174 ? -13.672 -17.391 -11.789 1 88.38 174 CYS A O 1
ATOM 1321 N N . THR A 1 175 ? -13 -17.859 -13.953 1 94.31 175 THR A N 1
ATOM 1322 C CA . THR A 1 175 ? -11.578 -17.875 -13.625 1 94.31 175 THR A CA 1
ATOM 1323 C C . THR A 1 175 ? -10.953 -16.5 -13.891 1 94.31 175 THR A C 1
ATOM 1325 O O . THR A 1 175 ? -11.211 -15.891 -14.93 1 94.31 175 THR A O 1
ATOM 1328 N N . THR A 1 176 ? -10.195 -16.047 -12.922 1 95.19 176 THR A N 1
ATOM 1329 C CA . THR A 1 176 ? -9.727 -14.656 -13.008 1 95.19 176 THR A CA 1
ATOM 1330 C C . THR A 1 176 ? -8.203 -14.594 -12.953 1 95.19 176 THR A C 1
ATOM 1332 O O . THR A 1 176 ? -7.578 -15.297 -12.156 1 95.19 176 THR A O 1
ATOM 1335 N N . PHE A 1 177 ? -7.641 -13.828 -13.859 1 96.5 177 PHE A N 1
ATOM 1336 C CA . PHE A 1 177 ? -6.25 -13.398 -13.781 1 96.5 177 PHE A CA 1
ATOM 1337 C C . PHE A 1 177 ? -6.16 -11.93 -13.398 1 96.5 177 PHE A C 1
ATOM 1339 O O . PHE A 1 177 ? -6.758 -11.07 -14.047 1 96.5 177 PHE A O 1
ATOM 1346 N N . TYR A 1 178 ? -5.414 -11.734 -12.344 1 96.12 178 TYR A N 1
ATOM 1347 C CA . TYR A 1 178 ? -5.34 -10.406 -11.758 1 96.12 178 TYR A CA 1
ATOM 1348 C C . TYR A 1 178 ? -3.896 -9.93 -11.648 1 96.12 178 TYR A C 1
ATOM 1350 O O . TYR A 1 178 ? -3.102 -10.508 -10.906 1 96.12 178 TYR A O 1
ATOM 1358 N N . VAL A 1 179 ? -3.6 -8.883 -12.422 1 94.44 179 VAL A N 1
ATOM 1359 C CA . VAL A 1 179 ? -2.252 -8.32 -12.383 1 94.44 179 VAL A CA 1
ATOM 1360 C C . VAL A 1 179 ? -2.213 -7.133 -11.43 1 94.44 179 VAL A C 1
ATOM 1362 O O . VAL A 1 179 ? -3.072 -6.25 -11.492 1 94.44 179 VAL A O 1
ATOM 1365 N N . THR A 1 180 ? -1.262 -7.121 -10.57 1 88.81 180 THR A N 1
ATOM 1366 C CA . THR A 1 180 ? -1.047 -5.996 -9.664 1 88.81 180 THR A CA 1
ATOM 1367 C C . THR A 1 180 ? 0.409 -5.938 -9.211 1 88.81 180 THR A C 1
ATOM 1369 O O . THR A 1 180 ? 1.116 -6.945 -9.242 1 88.81 180 THR A O 1
ATOM 1372 N N . HIS A 1 181 ? 0.81 -4.777 -8.875 1 81.38 181 HIS A N 1
ATOM 1373 C CA . HIS A 1 181 ? 2.119 -4.625 -8.25 1 81.38 181 HIS A CA 1
ATOM 1374 C C . HIS A 1 181 ? 1.992 -4.477 -6.734 1 81.38 181 HIS A C 1
ATOM 1376 O O . HIS A 1 181 ? 2.998 -4.469 -6.02 1 81.38 181 HIS A O 1
ATOM 1382 N N . ASP A 1 182 ? 0.813 -4.398 -6.223 1 83.44 182 ASP A N 1
ATOM 1383 C CA . ASP A 1 182 ? 0.564 -4.211 -4.797 1 83.44 182 ASP A CA 1
ATOM 1384 C C . ASP A 1 182 ? 0.483 -5.555 -4.074 1 83.44 182 ASP A C 1
ATOM 1386 O O . ASP A 1 182 ? -0.469 -6.312 -4.27 1 83.44 182 ASP A O 1
ATOM 1390 N N . ILE A 1 183 ? 1.377 -5.711 -3.123 1 88.94 183 ILE A N 1
ATOM 1391 C CA . ILE A 1 183 ? 1.502 -6.992 -2.438 1 88.94 183 ILE A CA 1
ATOM 1392 C C . ILE A 1 183 ? 0.288 -7.219 -1.54 1 88.94 183 ILE A C 1
ATOM 1394 O O . ILE A 1 183 ? -0.218 -8.344 -1.439 1 88.94 183 ILE A O 1
ATOM 1398 N N . ASN A 1 184 ? -0.139 -6.199 -0.866 1 88.19 184 ASN A N 1
ATOM 1399 C CA . ASN A 1 184 ? -1.302 -6.344 0.004 1 88.19 184 ASN A CA 1
ATOM 1400 C C . ASN A 1 184 ? -2.551 -6.719 -0.788 1 88.19 184 ASN A C 1
ATOM 1402 O O . ASN A 1 184 ? -3.346 -7.551 -0.344 1 88.19 184 ASN A O 1
ATOM 1406 N N . GLU A 1 185 ? -2.648 -6.113 -1.876 1 89.81 185 GLU A N 1
ATOM 1407 C CA . GLU A 1 185 ? -3.75 -6.461 -2.77 1 89.81 185 GLU A CA 1
ATOM 1408 C C . GLU A 1 185 ? -3.676 -7.922 -3.195 1 89.81 185 GLU A C 1
ATOM 1410 O O . GLU A 1 185 ? -4.676 -8.641 -3.139 1 89.81 185 GLU A O 1
ATOM 1415 N N . ALA A 1 186 ? -2.547 -8.328 -3.545 1 93.25 186 ALA A N 1
ATOM 1416 C CA . ALA A 1 186 ? -2.332 -9.703 -3.992 1 93.25 186 ALA A CA 1
ATOM 1417 C C . ALA A 1 186 ? -2.746 -10.703 -2.914 1 93.25 186 ALA A C 1
ATOM 1419 O O . ALA A 1 186 ? -3.518 -11.625 -3.18 1 93.25 186 ALA A O 1
ATOM 1420 N N . PHE A 1 187 ? -2.336 -10.461 -1.739 1 93.12 187 PHE A N 1
ATOM 1421 C CA . PHE A 1 187 ? -2.604 -11.398 -0.649 1 93.12 187 PHE A CA 1
ATOM 1422 C C . PHE A 1 187 ? -4.086 -11.406 -0.296 1 93.12 187 PHE A C 1
ATOM 1424 O O . PHE A 1 187 ? -4.629 -12.438 0.094 1 93.12 187 PHE A O 1
ATOM 1431 N N . SER A 1 188 ? -4.711 -10.32 -0.485 1 92.19 188 SER A N 1
ATOM 1432 C CA . SER A 1 188 ? -6.098 -10.188 -0.044 1 92.19 188 SER A CA 1
ATOM 1433 C C . SER A 1 188 ? -7.047 -10.906 -0.997 1 92.19 188 SER A C 1
ATOM 1435 O O . SER A 1 188 ? -8.156 -11.273 -0.613 1 92.19 188 SER A O 1
ATOM 1437 N N . ILE A 1 189 ? -6.59 -11.156 -2.217 1 93.94 189 ILE A N 1
ATOM 1438 C CA . ILE A 1 189 ? -7.609 -11.625 -3.154 1 93.94 189 ILE A CA 1
ATOM 1439 C C . ILE A 1 189 ? -7.18 -12.969 -3.754 1 93.94 189 ILE A C 1
ATOM 1441 O O . ILE A 1 189 ? -8.008 -13.703 -4.297 1 93.94 189 ILE A O 1
ATOM 1445 N N . ALA A 1 190 ? -5.93 -13.367 -3.645 1 95.81 190 ALA A N 1
ATOM 1446 C CA . ALA A 1 190 ? -5.391 -14.445 -4.461 1 95.81 190 ALA A CA 1
ATOM 1447 C C . ALA A 1 190 ? -5.676 -15.805 -3.83 1 95.81 190 ALA A C 1
ATOM 1449 O O . ALA A 1 190 ? -5.473 -15.992 -2.627 1 95.81 190 ALA A O 1
ATOM 1450 N N . ASP A 1 191 ? -6.117 -16.703 -4.695 1 94.88 191 ASP A N 1
ATOM 1451 C CA . ASP A 1 191 ? -6.023 -18.125 -4.352 1 94.88 191 ASP A CA 1
ATOM 1452 C C . ASP A 1 191 ? -4.617 -18.656 -4.602 1 94.88 191 ASP A C 1
ATOM 1454 O O . ASP A 1 191 ? -4.125 -19.5 -3.85 1 94.88 191 ASP A O 1
ATOM 1458 N N . ARG A 1 192 ? -4.172 -18.109 -5.625 1 96.25 192 ARG A N 1
ATOM 1459 C CA . ARG A 1 192 ? -2.871 -18.531 -6.145 1 96.25 192 ARG A CA 1
ATOM 1460 C C . ARG A 1 192 ? -2.104 -17.344 -6.719 1 96.25 192 ARG A C 1
ATOM 1462 O O . ARG A 1 192 ? -2.701 -16.422 -7.277 1 96.25 192 ARG A O 1
ATOM 1469 N N . ILE A 1 193 ? -0.731 -17.391 -6.484 1 97.31 193 ILE A N 1
ATOM 1470 C CA . ILE A 1 193 ? 0.101 -16.312 -7.004 1 97.31 193 ILE A CA 1
ATOM 1471 C C . ILE A 1 193 ? 1.148 -16.875 -7.957 1 97.31 193 ILE A C 1
ATOM 1473 O O . ILE A 1 193 ? 1.796 -17.875 -7.652 1 97.31 193 ILE A O 1
ATOM 1477 N N . ILE A 1 194 ? 1.247 -16.203 -9.086 1 97.31 194 ILE A N 1
ATOM 1478 C CA . ILE A 1 194 ? 2.314 -16.469 -10.047 1 97.31 194 ILE A CA 1
ATOM 1479 C C . ILE A 1 194 ? 3.287 -15.297 -10.07 1 97.31 194 ILE A C 1
ATOM 1481 O O . ILE A 1 194 ? 2.871 -14.141 -10.211 1 97.31 194 ILE A O 1
ATOM 1485 N N . PHE A 1 195 ? 4.555 -15.672 -9.906 1 96.62 195 PHE A N 1
ATOM 1486 C CA . PHE A 1 195 ? 5.566 -14.625 -9.992 1 96.62 195 PHE A CA 1
ATOM 1487 C C . PHE A 1 195 ? 6.316 -14.703 -11.32 1 96.62 195 PHE A C 1
ATOM 1489 O O . PHE A 1 195 ? 6.941 -15.727 -11.625 1 96.62 195 PHE A O 1
ATOM 1496 N N . LEU A 1 196 ? 6.227 -13.586 -12.094 1 95.19 196 LEU A N 1
ATOM 1497 C CA . LEU A 1 196 ? 6.875 -13.492 -13.398 1 95.19 196 LEU A CA 1
ATOM 1498 C C . LEU A 1 196 ? 8.156 -12.68 -13.312 1 95.19 196 LEU A C 1
ATOM 1500 O O . LEU A 1 196 ? 8.188 -11.625 -12.68 1 95.19 196 LEU A O 1
ATOM 1504 N N . SER A 1 197 ? 9.18 -13.234 -13.875 1 92.5 197 SER A N 1
ATOM 1505 C CA . SER A 1 197 ? 10.461 -12.539 -14.023 1 92.5 197 SER A CA 1
ATOM 1506 C C . SER A 1 197 ? 11.086 -12.805 -15.383 1 92.5 197 SER A C 1
ATOM 1508 O O . SER A 1 197 ? 11.227 -13.953 -15.797 1 92.5 197 SER A O 1
ATOM 1510 N N . HIS A 1 198 ? 11.375 -11.695 -16.062 1 90.5 198 HIS A N 1
ATOM 1511 C CA . HIS A 1 198 ? 11.992 -11.766 -17.375 1 90.5 198 HIS A CA 1
ATOM 1512 C C . HIS A 1 198 ? 11.211 -12.68 -18.312 1 90.5 198 HIS A C 1
ATOM 1514 O O . HIS A 1 198 ? 11.797 -13.539 -18.984 1 90.5 198 HIS A O 1
ATOM 1520 N N . GLY A 1 199 ? 9.938 -12.625 -18.172 1 94.5 199 GLY A N 1
ATOM 1521 C CA . GLY A 1 199 ? 9.055 -13.312 -19.109 1 94.5 199 GLY A CA 1
ATOM 1522 C C . GLY A 1 199 ? 8.836 -14.766 -18.766 1 94.5 199 GLY A C 1
ATOM 1523 O O . GLY A 1 199 ? 8.242 -15.516 -19.547 1 94.5 199 GLY A O 1
ATOM 1524 N N . ARG A 1 200 ? 9.312 -15.188 -17.641 1 96.25 200 ARG A N 1
ATOM 1525 C CA . ARG A 1 200 ? 9.164 -16.578 -17.203 1 96.25 200 ARG A CA 1
ATOM 1526 C C . ARG A 1 200 ? 8.484 -16.656 -15.844 1 96.25 200 ARG A C 1
ATOM 1528 O O . ARG A 1 200 ? 8.602 -15.734 -15.031 1 96.25 200 ARG A O 1
ATOM 1535 N N . ILE A 1 201 ? 7.785 -17.781 -15.656 1 96.88 201 ILE A N 1
ATOM 1536 C CA . ILE A 1 201 ? 7.246 -18.031 -14.32 1 96.88 201 ILE A CA 1
ATOM 1537 C C . ILE A 1 201 ? 8.352 -18.562 -13.406 1 96.88 201 ILE A C 1
ATOM 1539 O O . ILE A 1 201 ? 8.93 -19.625 -13.664 1 96.88 201 ILE A O 1
ATOM 1543 N N . VAL A 1 202 ? 8.641 -17.891 -12.367 1 96.44 202 VAL A N 1
ATOM 1544 C CA . VAL A 1 202 ? 9.695 -18.266 -11.438 1 96.44 202 VAL A CA 1
ATOM 1545 C C . VAL A 1 202 ? 9.117 -19.125 -10.312 1 96.44 202 VAL A C 1
ATOM 1547 O O . VAL A 1 202 ? 9.781 -20.031 -9.82 1 96.44 202 VAL A O 1
ATOM 1550 N N . GLN A 1 203 ? 7.953 -18.812 -9.875 1 97.12 203 GLN A N 1
ATOM 1551 C CA . GLN A 1 203 ? 7.266 -19.547 -8.828 1 97.12 203 GLN A CA 1
ATOM 1552 C C . GLN A 1 203 ? 5.75 -19.453 -8.977 1 97.12 203 GLN A C 1
ATOM 1554 O O . GLN A 1 203 ? 5.23 -18.406 -9.375 1 97.12 203 GLN A O 1
ATOM 1559 N N . ASP A 1 204 ? 5.117 -20.453 -8.773 1 97.31 204 ASP A N 1
ATOM 1560 C CA . ASP A 1 204 ? 3.668 -20.625 -8.773 1 97.31 204 ASP A CA 1
ATOM 1561 C C . ASP A 1 204 ? 3.195 -21.344 -7.508 1 97.31 204 ASP A C 1
ATOM 1563 O O . ASP A 1 204 ? 3.408 -22.547 -7.348 1 97.31 204 ASP A O 1
ATOM 1567 N N . ALA A 1 205 ? 2.557 -20.594 -6.598 1 97.06 205 ALA A N 1
ATOM 1568 C CA . ALA A 1 205 ? 2.281 -21.141 -5.277 1 97.06 205 ALA A CA 1
ATOM 1569 C C . ALA A 1 205 ? 1.135 -20.406 -4.594 1 97.06 205 ALA A C 1
ATOM 1571 O O . ALA A 1 205 ? 0.608 -19.438 -5.137 1 97.06 205 ALA A O 1
ATOM 1572 N N . SER A 1 206 ? 0.701 -20.969 -3.475 1 95.94 206 SER A N 1
ATOM 1573 C CA . SER A 1 206 ? -0.224 -20.25 -2.607 1 95.94 206 SER A CA 1
ATOM 1574 C C . SER A 1 206 ? 0.414 -18.969 -2.055 1 95.94 206 SER A C 1
ATOM 1576 O O . SER A 1 206 ? 1.641 -18.844 -2.029 1 95.94 206 SER A O 1
ATOM 1578 N N . PRO A 1 207 ? -0.429 -18.016 -1.653 1 95.19 207 PRO A N 1
ATOM 1579 C CA . PRO A 1 207 ? 0.135 -16.797 -1.055 1 95.19 207 PRO A CA 1
ATOM 1580 C C . PRO A 1 207 ? 1.074 -17.109 0.111 1 95.19 207 PRO A C 1
ATOM 1582 O O . PRO A 1 207 ? 2.166 -16.531 0.192 1 95.19 207 PRO A O 1
ATOM 1585 N N . GLN A 1 208 ? 0.752 -18 0.931 1 93.12 208 GLN A N 1
ATOM 1586 C CA . GLN A 1 208 ? 1.568 -18.328 2.094 1 93.12 208 GLN A CA 1
ATOM 1587 C C . GLN A 1 208 ? 2.9 -18.938 1.671 1 93.12 208 GLN A C 1
ATOM 1589 O O . GLN A 1 208 ? 3.959 -18.531 2.15 1 93.12 208 GLN A O 1
ATOM 1594 N N . ASP A 1 209 ? 2.807 -19.875 0.769 1 94.88 209 ASP A N 1
ATOM 1595 C CA . ASP A 1 209 ? 4.023 -20.531 0.307 1 94.88 209 ASP A CA 1
ATOM 1596 C C . ASP A 1 209 ? 4.93 -19.547 -0.439 1 94.88 209 ASP A C 1
ATOM 1598 O O . ASP A 1 209 ? 6.152 -19.625 -0.321 1 94.88 209 ASP A O 1
ATOM 1602 N N . MET A 1 210 ? 4.316 -18.688 -1.203 1 95.5 210 MET A N 1
ATOM 1603 C CA . MET A 1 210 ? 5.082 -17.672 -1.928 1 95.5 210 MET A CA 1
ATOM 1604 C C . MET A 1 210 ? 5.902 -16.828 -0.966 1 95.5 210 MET A C 1
ATOM 1606 O O . MET A 1 210 ? 7.082 -16.562 -1.215 1 95.5 210 MET A O 1
ATOM 1610 N N . ARG A 1 211 ? 5.32 -16.469 0.114 1 94.75 211 ARG A N 1
ATOM 1611 C CA . ARG A 1 211 ? 5.984 -15.578 1.06 1 94.75 211 ARG A CA 1
ATOM 1612 C C . ARG A 1 211 ? 6.957 -16.344 1.946 1 94.75 211 ARG A C 1
ATOM 1614 O O . ARG A 1 211 ? 8.102 -15.938 2.127 1 94.75 211 ARG A O 1
ATOM 1621 N N . GLU A 1 212 ? 6.617 -17.469 2.455 1 93.94 212 GLU A N 1
ATOM 1622 C CA . GLU A 1 212 ? 7.379 -18.172 3.482 1 93.94 212 GLU A CA 1
ATOM 1623 C C . GLU A 1 212 ? 8.5 -19 2.863 1 93.94 212 GLU A C 1
ATOM 1625 O O . GLU A 1 212 ? 9.484 -19.328 3.533 1 93.94 212 GLU A O 1
ATOM 1630 N N . GLN A 1 213 ? 8.273 -19.375 1.619 1 96 213 GLN A N 1
ATOM 1631 C CA . GLN A 1 213 ? 9.258 -20.188 0.919 1 96 213 GLN A CA 1
ATOM 1632 C C . GLN A 1 213 ? 9.539 -19.641 -0.478 1 96 213 GLN A C 1
ATOM 1634 O O . GLN A 1 213 ? 9.398 -20.359 -1.471 1 96 213 GLN A O 1
ATOM 1639 N N . PRO A 1 214 ? 9.969 -18.438 -0.507 1 97.06 214 PRO A N 1
ATOM 1640 C CA . PRO A 1 214 ? 10.289 -17.891 -1.828 1 97.06 214 PRO A CA 1
ATOM 1641 C C . PRO A 1 214 ? 11.359 -18.703 -2.557 1 97.06 214 PRO A C 1
ATOM 1643 O O . PRO A 1 214 ? 12.336 -19.156 -1.938 1 97.06 214 PRO A O 1
ATOM 1646 N N . ALA A 1 215 ? 11.211 -18.797 -3.863 1 96.19 215 ALA A N 1
ATOM 1647 C CA . ALA A 1 215 ? 12.109 -19.625 -4.664 1 96.19 215 ALA A CA 1
ATOM 1648 C C . ALA A 1 215 ? 13.453 -18.938 -4.879 1 96.19 215 ALA A C 1
ATOM 1650 O O . ALA A 1 215 ? 14.445 -19.594 -5.199 1 96.19 215 ALA A O 1
ATOM 1651 N N . CYS A 1 216 ? 13.453 -17.641 -4.758 1 95.19 216 CYS A N 1
ATOM 1652 C CA . CYS A 1 216 ? 14.68 -16.891 -4.977 1 95.19 216 CYS A CA 1
ATOM 1653 C C . CYS A 1 216 ? 14.656 -15.562 -4.227 1 95.19 216 CYS A C 1
ATOM 1655 O O . CYS A 1 216 ? 13.625 -15.18 -3.67 1 95.19 216 CYS A O 1
ATOM 1657 N N . LEU A 1 217 ? 15.797 -14.898 -4.234 1 93.75 217 LEU A N 1
ATOM 1658 C CA . LEU A 1 217 ? 15.961 -13.656 -3.486 1 93.75 217 LEU A CA 1
ATOM 1659 C C . LEU A 1 217 ? 15.07 -12.555 -4.062 1 93.75 217 LEU A C 1
ATOM 1661 O O . LEU A 1 217 ? 14.539 -11.727 -3.322 1 93.75 217 LEU A O 1
ATOM 1665 N N . ASP A 1 218 ? 14.898 -12.594 -5.301 1 89.56 218 ASP A N 1
ATOM 1666 C CA . ASP A 1 218 ? 14.094 -11.57 -5.965 1 89.56 218 ASP A CA 1
ATOM 1667 C C . ASP A 1 218 ? 12.648 -11.586 -5.453 1 89.56 218 ASP A C 1
ATOM 1669 O O . ASP A 1 218 ? 12.07 -10.531 -5.191 1 89.56 218 ASP A O 1
ATOM 1673 N N . ILE A 1 219 ? 12.117 -12.758 -5.281 1 93.81 219 ILE A N 1
ATOM 1674 C CA . ILE A 1 219 ? 10.758 -12.906 -4.777 1 93.81 219 ILE A CA 1
ATOM 1675 C C . ILE A 1 219 ? 10.68 -12.414 -3.336 1 93.81 219 ILE A C 1
ATOM 1677 O O . ILE A 1 219 ? 9.781 -11.648 -2.979 1 93.81 219 ILE A O 1
ATOM 1681 N N . ALA A 1 220 ? 11.648 -12.805 -2.562 1 94.38 220 ALA A N 1
ATOM 1682 C CA . ALA A 1 220 ? 11.672 -12.383 -1.165 1 94.38 220 ALA A CA 1
ATOM 1683 C C . ALA A 1 220 ? 11.703 -10.859 -1.052 1 94.38 220 ALA A C 1
ATOM 1685 O O . ALA A 1 220 ? 10.938 -10.273 -0.286 1 94.38 220 ALA A O 1
ATOM 1686 N N . ARG A 1 221 ? 12.555 -10.281 -1.84 1 90.69 221 ARG A N 1
ATOM 1687 C CA . ARG A 1 221 ? 12.68 -8.828 -1.843 1 90.69 221 ARG A CA 1
ATOM 1688 C C . ARG A 1 221 ? 11.367 -8.172 -2.271 1 90.69 221 ARG A C 1
ATOM 1690 O O . ARG A 1 221 ? 10.906 -7.223 -1.636 1 90.69 221 ARG A O 1
ATOM 1697 N N . HIS A 1 222 ? 10.836 -8.734 -3.264 1 88.62 222 HIS A N 1
ATOM 1698 C CA . HIS A 1 222 ? 9.602 -8.18 -3.809 1 88.62 222 HIS A CA 1
ATOM 1699 C C . HIS A 1 222 ? 8.461 -8.266 -2.795 1 88.62 222 HIS A C 1
ATOM 1701 O O . HIS A 1 222 ? 7.594 -7.387 -2.758 1 88.62 222 HIS A O 1
ATOM 1707 N N . LEU A 1 223 ? 8.508 -9.289 -1.99 1 92 223 LEU A N 1
ATOM 1708 C CA . LEU A 1 223 ? 7.402 -9.523 -1.064 1 92 223 LEU A CA 1
ATOM 1709 C C . LEU A 1 223 ? 7.68 -8.867 0.286 1 92 223 LEU A C 1
ATOM 1711 O O . LEU A 1 223 ? 6.961 -9.109 1.258 1 92 223 LEU A O 1
ATOM 1715 N N . GLY A 1 224 ? 8.781 -8.164 0.417 1 90 224 GLY A N 1
ATOM 1716 C CA . GLY A 1 224 ? 8.961 -7.309 1.576 1 90 224 GLY A CA 1
ATOM 1717 C C . GLY A 1 224 ? 9.953 -7.863 2.582 1 90 224 GLY A C 1
ATOM 1718 O O . GLY A 1 224 ? 9.992 -7.422 3.732 1 90 224 GLY A O 1
ATOM 1719 N N . ALA A 1 225 ? 10.672 -8.836 2.174 1 94.31 225 ALA A N 1
ATOM 1720 C CA . ALA A 1 225 ? 11.742 -9.289 3.061 1 94.31 225 ALA A CA 1
ATOM 1721 C C . ALA A 1 225 ? 12.719 -8.156 3.361 1 94.31 225 ALA A C 1
ATOM 1723 O O . ALA A 1 225 ? 13.023 -7.34 2.488 1 94.31 225 ALA A O 1
ATOM 1724 N N . SER A 1 226 ? 13.141 -8.109 4.664 1 94.69 226 SER A N 1
ATOM 1725 C CA . SER A 1 226 ? 14.023 -7.016 5.059 1 94.69 226 SER A CA 1
ATOM 1726 C C . SER A 1 226 ? 15.219 -7.531 5.848 1 94.69 226 SER A C 1
ATOM 1728 O O . SER A 1 226 ? 16.016 -6.742 6.363 1 94.69 226 SER A O 1
ATOM 1730 N N . ILE A 1 227 ? 15.281 -8.789 6.012 1 96.44 227 ILE A N 1
ATOM 1731 C CA . ILE A 1 227 ? 16.406 -9.43 6.688 1 96.44 227 ILE A CA 1
ATOM 1732 C C . ILE A 1 227 ? 17.141 -10.344 5.711 1 96.44 227 ILE A C 1
ATOM 1734 O O . ILE A 1 227 ? 16.594 -11.352 5.266 1 96.44 227 ILE A O 1
ATOM 1738 N N . PHE A 1 228 ? 18.234 -9.938 5.355 1 96 228 PHE A N 1
ATOM 1739 C CA . PHE A 1 228 ? 19.125 -10.719 4.508 1 96 228 PHE A CA 1
ATOM 1740 C C . PHE A 1 228 ? 20.5 -10.875 5.156 1 96 228 PHE A C 1
ATOM 1742 O O . PHE A 1 228 ? 21.25 -9.898 5.277 1 96 228 PHE A O 1
ATOM 1749 N N . VAL A 1 229 ? 20.828 -12.055 5.543 1 95.62 229 VAL A N 1
ATOM 1750 C CA . VAL A 1 229 ? 22.094 -12.281 6.242 1 95.62 229 VAL A CA 1
ATOM 1751 C C . VAL A 1 229 ? 22.875 -13.391 5.543 1 95.62 229 VAL A C 1
ATOM 1753 O O . VAL A 1 229 ? 22.516 -14.562 5.625 1 95.62 229 VAL A O 1
ATOM 1756 N N . PRO A 1 230 ? 23.906 -13 4.867 1 94.25 230 PRO A N 1
ATOM 1757 C CA . PRO A 1 230 ? 24.766 -14.039 4.297 1 94.25 230 PRO A CA 1
ATOM 1758 C C . PRO A 1 230 ? 25.312 -15 5.352 1 94.25 230 PRO A C 1
ATOM 1760 O O . PRO A 1 230 ? 25.688 -14.57 6.449 1 94.25 230 PRO A O 1
ATOM 1763 N N . THR A 1 231 ? 25.25 -16.266 4.98 1 92.88 231 THR A N 1
ATOM 1764 C CA . THR A 1 231 ? 25.688 -17.266 5.945 1 92.88 231 THR A CA 1
ATOM 1765 C C . THR A 1 231 ? 26.188 -18.531 5.234 1 92.88 231 THR A C 1
ATOM 1767 O O . THR A 1 231 ? 26.203 -18.578 4.004 1 92.88 231 THR A O 1
ATOM 1770 N N . THR A 1 232 ? 26.797 -19.391 6.02 1 89.12 232 THR A N 1
ATOM 1771 C CA . THR A 1 232 ? 27.203 -20.719 5.57 1 89.12 232 THR A CA 1
ATOM 1772 C C . THR A 1 232 ? 26.812 -21.781 6.594 1 89.12 232 THR A C 1
ATOM 1774 O O . THR A 1 232 ? 26.5 -21.453 7.742 1 89.12 232 THR A O 1
ATOM 1777 N N . GLY A 1 233 ? 26.734 -22.969 6.07 1 93.06 233 GLY A N 1
ATOM 1778 C CA . GLY A 1 233 ? 26.391 -24.062 6.969 1 93.06 233 GLY A CA 1
ATOM 1779 C C . GLY A 1 233 ? 26.172 -25.375 6.246 1 93.06 233 GLY A C 1
ATOM 1780 O O . GLY A 1 233 ? 26.688 -25.578 5.141 1 93.06 233 GLY A O 1
ATOM 1781 N N . THR A 1 234 ? 25.609 -26.328 7.02 1 95.94 234 THR A N 1
ATOM 1782 C CA . THR A 1 234 ? 25.328 -27.656 6.469 1 95.94 234 THR A CA 1
ATOM 1783 C C . THR A 1 234 ? 23.844 -27.812 6.18 1 95.94 234 THR A C 1
ATOM 1785 O O . THR A 1 234 ? 23 -27.297 6.914 1 95.94 234 THR A O 1
ATOM 1788 N N . VAL A 1 235 ? 23.625 -28.5 5.066 1 96.69 235 VAL A N 1
ATOM 1789 C CA . VAL A 1 235 ? 22.25 -28.703 4.645 1 96.69 235 VAL A CA 1
ATOM 1790 C C . VAL A 1 235 ? 21.906 -30.203 4.703 1 96.69 235 VAL A C 1
ATOM 1792 O O . VAL A 1 235 ? 22.719 -31.047 4.301 1 96.69 235 VAL A O 1
ATOM 1795 N N . SER A 1 236 ? 20.812 -30.484 5.309 1 96.19 236 SER A N 1
ATOM 1796 C CA . SER A 1 236 ? 20.281 -31.844 5.344 1 96.19 236 SER A CA 1
ATOM 1797 C C . SER A 1 236 ? 18.953 -31.938 4.598 1 96.19 236 SER A C 1
ATOM 1799 O O . SER A 1 236 ? 18.125 -31.031 4.66 1 96.19 236 SER A O 1
ATOM 1801 N N . HIS A 1 237 ? 18.812 -33.031 3.812 1 94.38 237 HIS A N 1
ATOM 1802 C CA . HIS A 1 237 ? 17.594 -33.25 3.043 1 94.38 237 HIS A CA 1
ATOM 1803 C C . HIS A 1 237 ? 16.781 -34.406 3.619 1 94.38 237 HIS A C 1
ATOM 1805 O O . HIS A 1 237 ? 17.359 -35.406 4.043 1 94.38 237 HIS A O 1
ATOM 1811 N N . SER A 1 238 ? 15.562 -34.094 3.74 1 90.19 238 SER A N 1
ATOM 1812 C CA . SER A 1 238 ? 14.688 -35.188 4.164 1 90.19 238 SER A CA 1
ATOM 1813 C C . SER A 1 238 ? 14.242 -36.031 2.979 1 90.19 238 SER A C 1
ATOM 1815 O O . SER A 1 238 ? 14.43 -35.625 1.823 1 90.19 238 SER A O 1
ATOM 1817 N N . SER A 1 239 ? 13.609 -37.219 3.32 1 88.31 239 SER A N 1
ATOM 1818 C CA . SER A 1 239 ? 13.125 -38.125 2.281 1 88.31 239 SER A CA 1
ATOM 1819 C C . SER A 1 239 ? 11.922 -37.531 1.55 1 88.31 239 SER A C 1
ATOM 1821 O O . SER A 1 239 ? 11.594 -37.969 0.445 1 88.31 239 SER A O 1
ATOM 1823 N N . PHE A 1 240 ? 11.398 -36.531 2.221 1 84.38 240 PHE A N 1
ATOM 1824 C CA . PHE A 1 240 ? 10.172 -35.969 1.647 1 84.38 240 PHE A CA 1
ATOM 1825 C C . PHE A 1 240 ? 10.484 -34.719 0.807 1 84.38 240 PHE A C 1
ATOM 1827 O O . PHE A 1 240 ? 9.57 -34.062 0.327 1 84.38 240 PHE A O 1
ATOM 1834 N N . GLY A 1 241 ? 11.727 -34.406 0.64 1 83.81 241 GLY A N 1
ATOM 1835 C CA . GLY A 1 241 ? 12.109 -33.312 -0.263 1 83.81 241 GLY A CA 1
ATOM 1836 C C . GLY A 1 241 ? 12.297 -32 0.441 1 83.81 241 GLY A C 1
ATOM 1837 O O . GLY A 1 241 ? 12.516 -30.969 -0.207 1 83.81 241 GLY A O 1
ATOM 1838 N N . THR A 1 242 ? 12.148 -32.031 1.728 1 88.88 242 THR A N 1
ATOM 1839 C CA . THR A 1 242 ? 12.391 -30.797 2.492 1 88.88 242 THR A CA 1
ATOM 1840 C C . THR A 1 242 ? 13.859 -30.703 2.906 1 88.88 242 THR A C 1
ATOM 1842 O O . THR A 1 242 ? 14.531 -31.734 3.051 1 88.88 242 THR A O 1
ATOM 1845 N N . ALA A 1 243 ? 14.328 -29.469 2.926 1 96 243 ALA A N 1
ATOM 1846 C CA . ALA A 1 243 ? 15.719 -29.25 3.312 1 96 243 ALA A CA 1
ATOM 1847 C C . ALA A 1 243 ? 15.805 -28.344 4.535 1 96 243 ALA A C 1
ATOM 1849 O O . ALA A 1 243 ? 14.977 -27.438 4.703 1 96 243 ALA A O 1
ATOM 1850 N N . THR A 1 244 ? 16.75 -28.641 5.367 1 96.81 244 THR A N 1
ATOM 1851 C CA . THR A 1 244 ? 17.047 -27.812 6.527 1 96.81 244 THR A CA 1
ATOM 1852 C C . THR A 1 244 ? 18.531 -27.453 6.566 1 96.81 244 THR A C 1
ATOM 1854 O O . THR A 1 244 ? 19.391 -28.266 6.211 1 96.81 244 THR A O 1
ATOM 1857 N N . ALA A 1 245 ? 18.781 -26.297 6.93 1 97.12 245 ALA A N 1
ATOM 1858 C CA . ALA A 1 245 ? 20.172 -25.828 7.004 1 97.12 245 ALA A CA 1
ATOM 1859 C C . ALA A 1 245 ? 20.562 -25.484 8.445 1 97.12 245 ALA A C 1
ATOM 1861 O O . ALA A 1 245 ? 19.828 -24.766 9.133 1 97.12 245 ALA A O 1
ATOM 1862 N N . ALA A 1 246 ? 21.609 -26.062 8.883 1 97.31 246 ALA A N 1
ATOM 1863 C CA . ALA A 1 246 ? 22.25 -25.625 10.125 1 97.31 246 ALA A CA 1
ATOM 1864 C C . ALA A 1 246 ? 23.25 -24.516 9.859 1 97.31 246 ALA A C 1
ATOM 1866 O O . ALA A 1 246 ? 24.312 -24.734 9.266 1 97.31 246 ALA A O 1
ATOM 1867 N N . ILE A 1 247 ? 22.875 -23.312 10.344 1 95.69 247 ILE A N 1
ATOM 1868 C CA . ILE A 1 247 ? 23.672 -22.156 9.984 1 95.69 247 ILE A CA 1
ATOM 1869 C C . ILE A 1 247 ? 24.031 -21.359 11.234 1 95.69 247 ILE A C 1
ATOM 1871 O O . ILE A 1 247 ? 23.484 -21.609 12.312 1 95.69 247 ILE A O 1
ATOM 1875 N N . THR A 1 248 ? 25.047 -20.453 11.047 1 92.94 248 THR A N 1
ATOM 1876 C CA . THR A 1 248 ? 25.344 -19.406 12.023 1 92.94 248 THR A CA 1
ATOM 1877 C C . THR A 1 248 ? 25.078 -18.031 11.445 1 92.94 248 THR A C 1
ATOM 1879 O O . THR A 1 248 ? 25.672 -17.656 10.43 1 92.94 248 THR A O 1
ATOM 1882 N N . ALA A 1 249 ? 24.125 -17.359 12.062 1 91.44 249 ALA A N 1
ATOM 1883 C CA . ALA A 1 249 ? 23.766 -16.016 11.617 1 91.44 249 ALA A CA 1
ATOM 1884 C C . ALA A 1 249 ? 23.75 -15.047 12.797 1 91.44 249 ALA A C 1
ATOM 1886 O O . ALA A 1 249 ? 23.172 -15.336 13.844 1 91.44 249 ALA A O 1
ATOM 1887 N N . LEU A 1 250 ? 24.406 -13.961 12.578 1 92.69 250 LEU A N 1
ATOM 1888 C CA . LEU A 1 250 ? 24.484 -12.922 13.594 1 92.69 250 LEU A CA 1
ATOM 1889 C C . LEU A 1 250 ? 24.969 -13.484 14.922 1 92.69 250 LEU A C 1
ATOM 1891 O O . LEU A 1 250 ? 24.391 -13.211 15.977 1 92.69 250 LEU A O 1
ATOM 1895 N N . GLY A 1 251 ? 25.891 -14.383 14.836 1 88.69 251 GLY A N 1
ATOM 1896 C CA . GLY A 1 251 ? 26.578 -14.938 15.992 1 88.69 251 GLY A CA 1
ATOM 1897 C C . GLY A 1 251 ? 25.812 -16.062 16.656 1 88.69 251 GLY A C 1
ATOM 1898 O O . GLY A 1 251 ? 26.234 -16.578 17.703 1 88.69 251 GLY A O 1
ATOM 1899 N N . THR A 1 252 ? 24.703 -16.438 16.156 1 91.38 252 THR A N 1
ATOM 1900 C CA . THR A 1 252 ? 23.891 -17.484 16.75 1 91.38 252 THR A CA 1
ATOM 1901 C C . THR A 1 252 ? 23.734 -18.672 15.789 1 91.38 252 THR A C 1
ATOM 1903 O O . THR A 1 252 ? 23.5 -18.469 14.594 1 91.38 252 THR A O 1
ATOM 1906 N N . SER A 1 253 ? 23.844 -19.891 16.375 1 94.81 253 SER A N 1
ATOM 1907 C CA . SER A 1 253 ? 23.609 -21.094 15.594 1 94.81 253 SER A CA 1
ATOM 1908 C C . SER A 1 253 ? 22.141 -21.484 15.633 1 94.81 253 SER A C 1
ATOM 1910 O O . SER A 1 253 ? 21.5 -21.453 16.688 1 94.81 253 SER A O 1
ATOM 1912 N N . MET A 1 254 ? 21.672 -21.781 14.43 1 95.62 254 MET A N 1
ATOM 1913 C CA . MET A 1 254 ? 20.281 -22.188 14.383 1 95.62 254 MET A CA 1
ATOM 1914 C C . MET A 1 254 ? 20.016 -23.109 13.195 1 95.62 254 MET A C 1
ATOM 1916 O O . MET A 1 254 ? 20.812 -23.156 12.258 1 95.62 254 MET A O 1
ATOM 1920 N N . GLU A 1 255 ? 18.938 -23.875 13.32 1 96.94 255 GLU A N 1
ATOM 1921 C CA . GLU A 1 255 ? 18.438 -24.703 12.227 1 96.94 255 GLU A CA 1
ATOM 1922 C C . GLU A 1 255 ? 17.234 -24.062 11.562 1 96.94 255 GLU A C 1
ATOM 1924 O O . GLU A 1 255 ? 16.234 -23.766 12.227 1 96.94 255 GLU A O 1
ATOM 1929 N N . VAL A 1 256 ? 17.328 -23.828 10.289 1 97.12 256 VAL A N 1
ATOM 1930 C CA . VAL A 1 256 ? 16.281 -23.109 9.539 1 97.12 256 VAL A CA 1
ATOM 1931 C C . VAL A 1 256 ? 15.898 -23.922 8.312 1 97.12 256 VAL A C 1
ATOM 1933 O O . VAL A 1 256 ? 16.75 -24.578 7.691 1 97.12 256 VAL A O 1
ATOM 1936 N N . GLU A 1 257 ? 14.633 -23.922 7.977 1 96.69 257 GLU A N 1
ATOM 1937 C CA . GLU A 1 257 ? 14.211 -24.531 6.719 1 96.69 257 GLU A CA 1
ATOM 1938 C C . GLU A 1 257 ? 14.875 -23.859 5.523 1 96.69 257 GLU A C 1
ATOM 1940 O O . GLU A 1 257 ? 15.125 -22.656 5.551 1 96.69 257 GLU A O 1
ATOM 1945 N N . ALA A 1 258 ? 15.117 -24.719 4.477 1 97.06 258 ALA A N 1
ATOM 1946 C CA . ALA A 1 258 ? 15.938 -24.203 3.381 1 97.06 258 ALA A CA 1
ATOM 1947 C C . ALA A 1 258 ? 15.359 -24.609 2.029 1 97.06 258 ALA A C 1
ATOM 1949 O O . ALA A 1 258 ? 14.547 -25.531 1.949 1 97.06 258 ALA A O 1
ATOM 1950 N N . HIS A 1 259 ? 15.742 -23.844 1.082 1 96.25 259 HIS A N 1
ATOM 1951 C CA . HIS A 1 259 ? 15.406 -24.219 -0.29 1 96.25 259 HIS A CA 1
ATOM 1952 C C . HIS A 1 259 ? 15.875 -25.625 -0.618 1 96.25 259 HIS A C 1
ATOM 1954 O O . HIS A 1 259 ? 17 -26 -0.278 1 96.25 259 HIS A O 1
ATOM 1960 N N . PRO A 1 260 ? 15.078 -26.359 -1.401 1 93.81 260 PRO A N 1
ATOM 1961 C CA . PRO A 1 260 ? 15.391 -27.766 -1.646 1 93.81 260 PRO A CA 1
ATOM 1962 C C . PRO A 1 260 ? 16.656 -27.953 -2.488 1 93.81 260 PR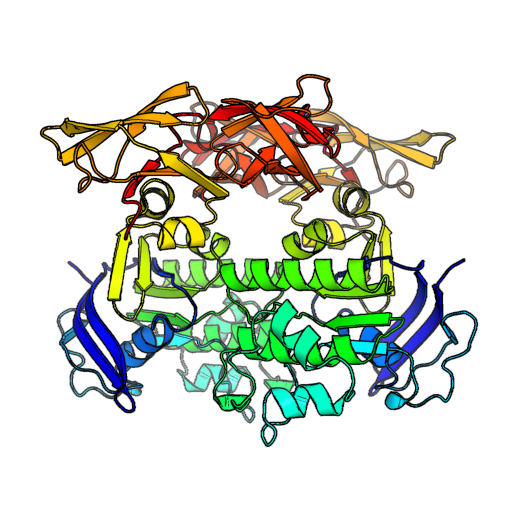O A C 1
ATOM 1964 O O . PRO A 1 260 ? 17.297 -29 -2.412 1 93.81 260 PRO A O 1
ATOM 1967 N N . ASP A 1 261 ? 17.031 -27.016 -3.207 1 92.12 261 ASP A N 1
ATOM 1968 C CA . ASP A 1 261 ? 18.156 -27.156 -4.121 1 92.12 261 ASP A CA 1
ATOM 1969 C C . ASP A 1 261 ? 19.484 -26.828 -3.418 1 92.12 261 ASP A C 1
ATOM 1971 O O . ASP A 1 261 ? 20.547 -26.969 -4.008 1 92.12 261 ASP A O 1
ATOM 1975 N N . LEU A 1 262 ? 19.359 -26.422 -2.223 1 94.31 262 LEU A N 1
ATOM 1976 C CA . LEU A 1 262 ? 20.578 -26.062 -1.499 1 94.31 262 LEU A CA 1
ATOM 1977 C C . LEU A 1 262 ? 21.359 -27.297 -1.089 1 94.31 262 LEU A C 1
ATOM 1979 O O . LEU A 1 262 ? 20.766 -28.328 -0.765 1 94.31 262 LEU A O 1
ATOM 1983 N N . ARG A 1 263 ? 22.734 -27.219 -1.151 1 93.31 263 ARG A N 1
ATOM 1984 C CA . ARG A 1 263 ? 23.641 -28.266 -0.695 1 93.31 263 ARG A CA 1
ATOM 1985 C C . ARG A 1 263 ? 24.688 -27.703 0.272 1 93.31 263 ARG A C 1
ATOM 1987 O O . ARG A 1 263 ? 24.953 -26.516 0.278 1 93.31 263 ARG A O 1
ATOM 1994 N N . SER A 1 264 ? 25.156 -28.688 1.018 1 93.25 264 SER A N 1
ATOM 1995 C CA . SER A 1 264 ? 26.203 -28.281 1.945 1 93.25 264 SER A CA 1
ATOM 1996 C C . SER A 1 264 ? 27.391 -27.656 1.207 1 93.25 264 SER A C 1
ATOM 1998 O O . SER A 1 264 ? 27.797 -28.141 0.155 1 93.25 264 SER A O 1
ATOM 2000 N N . GLY A 1 265 ? 27.891 -26.5 1.757 1 89.56 265 GLY A N 1
ATOM 2001 C CA . GLY A 1 265 ? 29.016 -25.828 1.137 1 89.56 265 GLY A CA 1
ATOM 2002 C C . GLY A 1 265 ? 28.594 -24.672 0.241 1 89.56 265 GLY A C 1
ATOM 2003 O O . GLY A 1 265 ? 29.406 -23.812 -0.102 1 89.56 265 GLY A O 1
ATOM 2004 N N . ASP A 1 266 ? 27.312 -24.641 -0.114 1 91.88 266 ASP A N 1
ATOM 2005 C CA . ASP A 1 266 ? 26.828 -23.547 -0.949 1 91.88 266 ASP A CA 1
ATOM 2006 C C . ASP A 1 266 ? 26.859 -22.219 -0.191 1 91.88 266 ASP A C 1
ATOM 2008 O O . ASP A 1 266 ? 26.734 -22.203 1.036 1 91.88 266 ASP A O 1
ATOM 2012 N N . ALA A 1 267 ? 27.094 -21.141 -0.978 1 93.12 267 ALA A N 1
ATOM 2013 C CA . ALA A 1 267 ? 26.828 -19.828 -0.404 1 93.12 267 ALA A CA 1
ATOM 2014 C C . ALA A 1 267 ? 25.344 -19.609 -0.164 1 93.12 267 ALA A C 1
ATOM 2016 O O . ALA A 1 267 ? 24.516 -19.875 -1.043 1 93.12 267 ALA A O 1
ATOM 2017 N N . MET A 1 268 ? 25.047 -19.219 1.099 1 95.25 268 MET A N 1
ATOM 2018 C CA . MET A 1 268 ? 23.641 -19.141 1.494 1 95.25 268 MET A CA 1
ATOM 2019 C C . MET A 1 268 ? 23.312 -17.75 2.059 1 95.25 268 MET A C 1
ATOM 2021 O O . MET A 1 268 ? 24.219 -17.031 2.498 1 95.25 268 MET A O 1
ATOM 2025 N N . VAL A 1 269 ? 22.031 -17.375 1.962 1 96.81 269 VAL A N 1
ATOM 2026 C CA . VAL A 1 269 ? 21.5 -16.172 2.596 1 96.81 269 VAL A CA 1
ATOM 2027 C C . VAL A 1 269 ? 20.266 -16.516 3.414 1 96.81 269 VAL A C 1
ATOM 2029 O O . VAL A 1 269 ? 19.328 -17.156 2.906 1 96.81 269 VAL A O 1
ATOM 2032 N N . MET A 1 270 ? 20.312 -16.203 4.652 1 97.12 270 MET A N 1
ATOM 2033 C CA . MET A 1 270 ? 19.109 -16.312 5.477 1 97.12 270 MET A CA 1
ATOM 2034 C C . MET A 1 270 ? 18.203 -15.109 5.25 1 97.12 270 MET A C 1
ATOM 2036 O O . MET A 1 270 ? 18.641 -13.961 5.328 1 97.12 270 MET A O 1
ATOM 2040 N N . VAL A 1 271 ? 16.984 -15.438 4.984 1 97.5 271 VAL A N 1
ATOM 2041 C CA . VAL A 1 271 ? 16 -14.398 4.668 1 97.5 271 VAL A CA 1
ATOM 2042 C C . VAL A 1 271 ? 14.891 -14.398 5.711 1 97.5 271 VAL A C 1
ATOM 2044 O O . VAL A 1 271 ? 14.5 -15.453 6.215 1 97.5 271 VAL A O 1
ATOM 2047 N N . GLY A 1 272 ? 14.461 -13.211 6.027 1 97.19 272 GLY A N 1
ATOM 2048 C CA . GLY A 1 272 ? 13.32 -13.031 6.914 1 97.19 272 GLY A CA 1
ATOM 2049 C C . GLY A 1 272 ? 12.555 -11.742 6.652 1 97.19 272 GLY A C 1
ATOM 2050 O O . GLY A 1 272 ? 13.07 -10.836 5.992 1 97.19 272 GLY A O 1
ATOM 2051 N N . TYR A 1 273 ? 11.398 -11.727 7.078 1 96.62 273 TYR A N 1
ATOM 2052 C CA . TYR A 1 273 ? 10.555 -10.539 6.992 1 96.62 273 TYR A CA 1
ATOM 2053 C C . TYR A 1 273 ? 10.641 -9.719 8.273 1 96.62 273 TYR A C 1
ATOM 2055 O O . TYR A 1 273 ? 11.242 -10.148 9.258 1 96.62 273 TYR A O 1
ATOM 2063 N N . PRO A 1 274 ? 10.109 -8.523 8.273 1 95.81 274 PRO A N 1
ATOM 2064 C CA . PRO A 1 274 ? 10.336 -7.609 9.398 1 95.81 274 PRO A CA 1
ATOM 2065 C C . PRO A 1 274 ? 9.867 -8.18 10.734 1 95.81 274 PRO A C 1
ATOM 2067 O O . PRO A 1 274 ? 10.352 -7.77 11.789 1 95.81 274 PRO A O 1
ATOM 2070 N N . THR A 1 275 ? 9.008 -9.125 10.734 1 93.75 275 THR A N 1
ATOM 2071 C CA . THR A 1 275 ? 8.461 -9.672 11.969 1 93.75 275 THR A CA 1
ATOM 2072 C C . THR A 1 275 ? 9.117 -11.016 12.305 1 93.75 275 THR A C 1
ATOM 2074 O O . THR A 1 275 ? 8.742 -11.672 13.273 1 93.75 275 THR A O 1
ATOM 2077 N N . SER A 1 276 ? 10.109 -11.359 11.508 1 95.62 276 SER A N 1
ATOM 2078 C CA . SER A 1 276 ? 10.766 -12.648 11.695 1 95.62 276 SER A CA 1
ATOM 2079 C C . SER A 1 276 ? 11.836 -12.578 12.781 1 95.62 276 SER A C 1
ATOM 2081 O O . SER A 1 276 ? 12.422 -13.594 13.141 1 95.62 276 SER A O 1
ATOM 2083 N N . ALA A 1 277 ? 12.094 -11.383 13.227 1 96.06 277 ALA A N 1
ATOM 2084 C CA . ALA A 1 277 ? 13.07 -11.164 14.289 1 96.06 277 ALA A CA 1
ATOM 2085 C C . ALA A 1 277 ? 12.609 -10.055 15.234 1 96.06 277 ALA A C 1
ATOM 2087 O O . ALA A 1 277 ? 11.695 -9.289 14.906 1 96.06 277 ALA A O 1
ATOM 2088 N N . THR A 1 278 ? 13.148 -10.086 16.406 1 96.81 278 THR A N 1
ATOM 2089 C CA . THR A 1 278 ? 12.93 -9.039 17.391 1 96.81 278 THR A CA 1
ATOM 2090 C C . THR A 1 278 ? 14.258 -8.461 17.859 1 96.81 278 THR A C 1
ATOM 2092 O O . THR A 1 278 ? 15.32 -9.031 17.594 1 96.81 278 THR A O 1
ATOM 2095 N N . ALA A 1 279 ? 14.164 -7.309 18.422 1 97.81 279 ALA A N 1
ATOM 2096 C CA . ALA A 1 279 ? 15.359 -6.688 19 1 97.81 279 ALA A CA 1
ATOM 2097 C C . ALA A 1 279 ? 15.039 -6.012 20.328 1 97.81 279 ALA A C 1
ATOM 2099 O O . ALA A 1 279 ? 13.945 -5.473 20.516 1 97.81 279 ALA A O 1
ATOM 2100 N N . THR A 1 280 ? 15.992 -6.055 21.188 1 97.31 280 THR A N 1
ATOM 2101 C CA . THR A 1 280 ? 15.852 -5.438 22.5 1 97.31 280 THR A CA 1
ATOM 2102 C C . THR A 1 280 ? 16.984 -4.445 22.75 1 97.31 280 THR A C 1
ATOM 2104 O O . THR A 1 280 ? 18.156 -4.793 22.609 1 97.31 280 THR A O 1
ATOM 2107 N N . PRO A 1 281 ? 16.609 -3.252 23.172 1 97.25 281 PRO A N 1
ATOM 2108 C CA . PRO A 1 281 ? 17.672 -2.305 23.516 1 97.25 281 PRO A CA 1
ATOM 2109 C C . PRO A 1 281 ? 18.516 -2.781 24.688 1 97.25 281 PRO A C 1
ATOM 2111 O O . PRO A 1 281 ? 18 -3.367 25.641 1 97.25 281 PRO A O 1
ATOM 2114 N N . THR A 1 282 ? 19.812 -2.504 24.641 1 95.31 282 THR A N 1
ATOM 2115 C CA . THR A 1 282 ? 20.719 -2.928 25.703 1 95.31 282 THR A CA 1
ATOM 2116 C C . THR A 1 282 ? 20.859 -1.835 26.75 1 95.31 282 THR A C 1
ATOM 2118 O O . THR A 1 282 ? 21.375 -2.086 27.859 1 95.31 282 THR A O 1
ATOM 2121 N N . GLY A 1 283 ? 20.406 -0.644 26.391 1 93.69 283 GLY A N 1
ATOM 2122 C CA . GLY A 1 283 ? 20.562 0.498 27.266 1 93.69 283 GLY A CA 1
ATOM 2123 C C . GLY A 1 283 ? 21.844 1.273 27.016 1 93.69 283 GLY A C 1
ATOM 2124 O O . GLY A 1 283 ? 22.125 2.273 27.672 1 93.69 283 GLY A O 1
ATOM 2125 N N . GLN A 1 284 ? 22.625 0.815 26.031 1 93.19 284 GLN A N 1
ATOM 2126 C CA . GLN A 1 284 ? 23.906 1.456 25.719 1 93.19 284 GLN A CA 1
ATOM 2127 C C . GLN A 1 284 ? 23.906 2.008 24.297 1 93.19 284 GLN A C 1
ATOM 2129 O O . GLN A 1 284 ? 23.047 1.646 23.484 1 93.19 284 GLN A O 1
ATOM 2134 N N . GLN A 1 285 ? 24.844 2.953 24.109 1 93.62 285 GLN A N 1
ATOM 2135 C CA . GLN A 1 2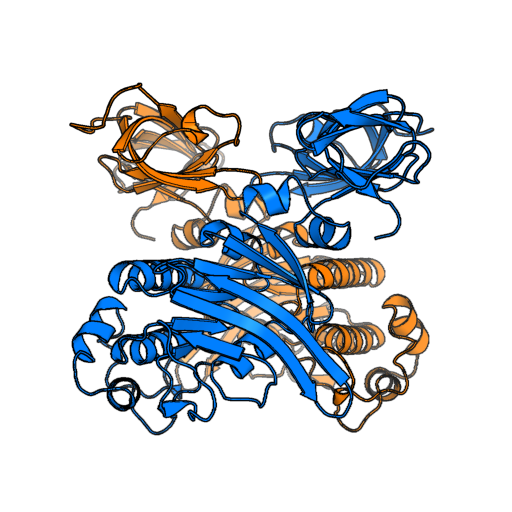85 ? 25.125 3.396 22.75 1 93.62 285 GLN A CA 1
ATOM 2136 C C . GLN A 1 285 ? 26.031 2.398 22.016 1 93.62 285 GLN A C 1
ATOM 2138 O O . GLN A 1 285 ? 26.953 1.845 22.609 1 93.62 285 GLN A O 1
ATOM 2143 N N . ALA A 1 286 ? 25.641 2.293 20.797 1 90.44 286 ALA A N 1
ATOM 2144 C CA . ALA A 1 286 ? 26.422 1.328 20.016 1 90.44 286 ALA A CA 1
ATOM 2145 C C . ALA A 1 286 ? 27.844 1.828 19.781 1 90.44 286 ALA A C 1
ATOM 2147 O O . ALA A 1 286 ? 28.047 2.975 19.375 1 90.44 286 ALA A O 1
ATOM 2148 N N . ARG A 1 287 ? 28.891 1.046 20.172 1 85.88 287 ARG A N 1
ATOM 2149 C CA . ARG A 1 287 ? 30.297 1.375 19.922 1 85.88 287 ARG A CA 1
ATOM 2150 C C . ARG A 1 287 ? 30.953 0.343 19.016 1 85.88 287 ARG A C 1
ATOM 2152 O O . ARG A 1 287 ? 31.469 0.686 17.953 1 85.88 287 ARG A O 1
ATOM 2159 N N . HIS A 1 288 ? 30.844 -0.914 19.312 1 88.88 288 HIS A N 1
ATOM 2160 C CA . HIS A 1 288 ? 31.359 -2.029 18.531 1 88.88 288 HIS A CA 1
ATOM 2161 C C . HIS A 1 288 ? 30.312 -3.123 18.375 1 88.88 288 HIS A C 1
ATOM 2163 O O . HIS A 1 288 ? 29.875 -3.719 19.359 1 88.88 288 HIS A O 1
ATOM 2169 N N . LEU A 1 289 ? 29.953 -3.285 17.125 1 89.94 289 LEU A N 1
ATOM 2170 C CA . LEU A 1 289 ? 28.938 -4.297 16.844 1 89.94 289 LEU A CA 1
ATOM 2171 C C . LEU A 1 289 ? 29.562 -5.68 16.734 1 89.94 289 LEU A C 1
ATOM 2173 O O . LEU A 1 289 ? 30.641 -5.832 16.141 1 89.94 289 LEU A O 1
ATOM 2177 N N . MET A 1 290 ? 29.016 -6.672 17.469 1 88.62 290 MET A N 1
ATOM 2178 C CA . MET A 1 290 ? 29.453 -8.062 17.391 1 88.62 290 MET A CA 1
ATOM 2179 C C . MET A 1 290 ? 28.281 -9.016 17.5 1 88.62 290 MET A C 1
ATOM 2181 O O . MET A 1 290 ? 27.344 -8.781 18.266 1 88.62 290 MET A O 1
ATOM 2185 N N . GLY A 1 291 ? 28.359 -10.008 16.672 1 91 291 GLY A N 1
ATOM 2186 C CA . GLY A 1 291 ? 27.344 -11.031 16.781 1 91 291 GLY A CA 1
ATOM 2187 C C . GLY A 1 291 ? 25.938 -10.508 16.531 1 91 291 GLY A C 1
ATOM 2188 O O . GLY A 1 291 ? 25.672 -9.922 15.484 1 91 291 GLY A O 1
ATOM 2189 N N . ALA A 1 292 ? 25.156 -10.68 17.672 1 92.69 292 ALA A N 1
ATOM 2190 C CA . ALA A 1 292 ? 23.734 -10.398 17.547 1 92.69 292 ALA A CA 1
ATOM 2191 C C . ALA A 1 292 ? 23.422 -8.945 17.875 1 92.69 292 ALA A C 1
ATOM 2193 O O . ALA A 1 292 ? 22.266 -8.531 17.875 1 92.69 292 ALA A O 1
ATOM 2194 N N . THR A 1 293 ? 24.453 -8.203 18.078 1 95.56 293 THR A N 1
ATOM 2195 C CA . THR A 1 293 ? 24.203 -6.805 18.422 1 95.56 293 THR A CA 1
ATOM 2196 C C . THR A 1 293 ? 24.125 -5.945 17.156 1 95.56 293 THR A C 1
ATOM 2198 O O . THR A 1 293 ? 24.734 -6.273 16.141 1 95.56 293 THR A O 1
ATOM 2201 N N . GLY A 1 294 ? 23.312 -4.934 17.188 1 97 294 GLY A N 1
ATOM 2202 C CA . GLY A 1 294 ? 23.156 -3.957 16.125 1 97 294 GLY A CA 1
ATOM 2203 C C . GLY A 1 294 ? 22.953 -2.545 16.641 1 97 294 GLY A C 1
ATOM 2204 O O . GLY A 1 294 ? 22.891 -2.318 17.844 1 97 294 GLY A O 1
ATOM 2205 N N . GLN A 1 295 ? 22.984 -1.658 15.727 1 97.94 295 GLN A N 1
ATOM 2206 C CA . GLN A 1 295 ? 22.781 -0.248 16.047 1 97.94 295 GLN A CA 1
ATOM 2207 C C . GLN A 1 295 ? 21.547 0.298 15.328 1 97.94 295 GLN A C 1
ATOM 2209 O O . GLN A 1 295 ? 21.391 0.144 14.117 1 97.94 295 GLN A O 1
ATOM 2214 N N . VAL A 1 296 ? 20.672 0.97 16.109 1 98 296 VAL A N 1
ATOM 2215 C CA . VAL A 1 296 ? 19.484 1.582 15.523 1 98 296 VAL A CA 1
ATOM 2216 C C . VAL A 1 296 ? 19.891 2.773 14.656 1 98 296 VAL A C 1
ATOM 2218 O O . VAL A 1 296 ? 20.547 3.697 15.133 1 98 296 VAL A O 1
ATOM 2221 N N . ILE A 1 297 ? 19.422 2.754 13.398 1 95.62 297 ILE A N 1
ATOM 2222 C CA . ILE A 1 297 ? 19.812 3.85 12.516 1 95.62 297 ILE A CA 1
ATOM 2223 C C . ILE A 1 297 ? 18.578 4.594 12.039 1 95.62 297 ILE A C 1
ATOM 2225 O O . ILE A 1 297 ? 18.672 5.695 11.492 1 95.62 297 ILE A O 1
ATOM 2229 N N . ARG A 1 298 ? 17.5 4 12.258 1 93.94 298 ARG A N 1
ATOM 2230 C CA . ARG A 1 298 ? 16.219 4.621 11.906 1 93.94 298 ARG A CA 1
ATOM 2231 C C . ARG A 1 298 ? 15.078 4.051 12.742 1 93.94 298 ARG A C 1
ATOM 2233 O O . ARG A 1 298 ? 15.062 2.855 13.047 1 93.94 298 ARG A O 1
ATOM 2240 N N . ASN A 1 299 ? 14.219 4.801 13.109 1 95.31 299 ASN A N 1
ATOM 2241 C CA . ASN A 1 299 ? 13.023 4.438 13.867 1 95.31 299 ASN A CA 1
ATOM 2242 C C . ASN A 1 299 ? 11.836 5.324 13.492 1 95.31 299 ASN A C 1
ATOM 2244 O O . ASN A 1 299 ? 11.797 6.5 13.859 1 95.31 299 ASN A O 1
ATOM 2248 N N . ILE A 1 300 ? 10.93 4.688 12.828 1 92.62 300 ILE A N 1
ATOM 2249 C CA . ILE A 1 300 ? 9.844 5.484 12.258 1 92.62 300 ILE A CA 1
ATOM 2250 C C . ILE A 1 300 ? 8.5 4.906 12.695 1 92.62 300 ILE A C 1
ATOM 2252 O O . ILE A 1 300 ? 8.281 3.697 12.609 1 92.62 300 ILE A O 1
ATOM 2256 N N . TYR A 1 301 ? 7.613 5.805 13.125 1 92.44 301 TYR A N 1
ATOM 2257 C CA . TYR A 1 301 ? 6.242 5.41 13.422 1 92.44 301 TYR A CA 1
ATOM 2258 C C . TYR A 1 301 ? 5.43 5.242 12.148 1 92.44 301 TYR A C 1
ATOM 2260 O O . TYR A 1 301 ? 5.332 6.172 11.336 1 92.44 301 TYR A O 1
ATOM 2268 N N . MET A 1 302 ? 4.805 4.023 11.992 1 92 302 MET A N 1
ATOM 2269 C CA . MET A 1 302 ? 4.09 3.701 10.766 1 92 302 MET A CA 1
ATOM 2270 C C . MET A 1 302 ? 2.588 3.617 11.008 1 92 302 MET A C 1
ATOM 2272 O O . MET A 1 302 ? 1.836 3.156 10.148 1 92 302 MET A O 1
ATOM 2276 N N . GLY A 1 303 ? 2.105 3.928 12.172 1 86.69 303 GLY A N 1
ATOM 2277 C CA . GLY A 1 303 ? 0.694 3.857 12.516 1 86.69 303 GLY A CA 1
ATOM 2278 C C . GLY A 1 303 ? 0.354 2.686 13.414 1 86.69 303 GLY A C 1
ATOM 2279 O O . GLY A 1 303 ? -0.153 2.873 14.523 1 86.69 303 GLY A O 1
ATOM 2280 N N . ASP A 1 304 ? 0.705 1.466 12.977 1 88.69 304 ASP A N 1
ATOM 2281 C CA . ASP A 1 304 ? 0.367 0.289 13.766 1 88.69 304 ASP A CA 1
ATOM 2282 C C . ASP A 1 304 ? 1.626 -0.426 14.25 1 88.69 304 ASP A C 1
ATOM 2284 O O . ASP A 1 304 ? 1.552 -1.323 15.094 1 88.69 304 ASP A O 1
ATOM 2288 N N . HIS A 1 305 ? 2.713 0.071 13.758 1 92.69 305 HIS A N 1
ATOM 2289 C CA . HIS A 1 305 ? 4.012 -0.452 14.156 1 92.69 305 HIS A CA 1
ATOM 2290 C C . HIS A 1 305 ? 5.109 0.588 13.961 1 92.69 305 HIS A C 1
ATOM 2292 O O . HIS A 1 305 ? 4.852 1.68 13.445 1 92.69 305 HIS A O 1
ATOM 2298 N N . HIS A 1 306 ? 6.23 0.245 14.539 1 95.38 306 HIS A N 1
ATOM 2299 C CA . HIS A 1 306 ? 7.438 0.992 14.203 1 95.38 306 HIS A CA 1
ATOM 2300 C C . HIS A 1 306 ? 8.32 0.206 13.242 1 95.38 306 HIS A C 1
ATOM 2302 O O . HIS A 1 306 ? 8.469 -1.01 13.383 1 95.38 306 HIS A O 1
ATOM 2308 N N . GLU A 1 307 ? 8.766 0.873 12.32 1 95.69 307 GLU A N 1
ATOM 2309 C CA . GLU A 1 307 ? 9.812 0.331 11.461 1 95.69 307 GLU A CA 1
ATOM 2310 C C . GLU A 1 307 ? 11.195 0.752 11.953 1 95.69 307 GLU A C 1
ATOM 2312 O O . GLU A 1 307 ? 11.523 1.941 11.969 1 95.69 307 GLU A O 1
ATOM 2317 N N . VAL A 1 308 ? 12.008 -0.192 12.344 1 97.56 308 VAL A N 1
ATOM 2318 C CA . VAL A 1 308 ? 13.312 0.093 12.938 1 97.56 308 VAL A CA 1
ATOM 2319 C C . VAL A 1 308 ? 14.414 -0.515 12.07 1 97.56 308 VAL A C 1
ATOM 2321 O O . VAL A 1 308 ? 14.477 -1.734 11.906 1 97.56 308 VAL A O 1
ATOM 2324 N N . ALA A 1 309 ? 15.18 0.336 11.547 1 96.75 309 ALA A N 1
ATOM 2325 C CA . ALA A 1 309 ? 16.344 -0.121 10.797 1 96.75 309 ALA A CA 1
ATOM 2326 C C . ALA A 1 309 ? 17.547 -0.288 11.719 1 96.75 309 ALA A C 1
ATOM 2328 O O . ALA A 1 309 ? 17.844 0.589 12.531 1 96.75 309 ALA A O 1
ATOM 2329 N N . ILE A 1 310 ? 18.219 -1.386 11.586 1 97.56 310 ILE A N 1
ATOM 2330 C CA . ILE A 1 310 ? 19.328 -1.735 12.469 1 97.56 310 ILE A CA 1
ATOM 2331 C C . ILE A 1 310 ? 20.547 -2.09 11.641 1 97.56 310 ILE A C 1
ATOM 2333 O O . ILE A 1 310 ? 20.484 -2.936 10.742 1 97.56 310 ILE A O 1
ATOM 2337 N N . GLU A 1 311 ? 21.578 -1.437 11.914 1 96.75 311 GLU A N 1
ATOM 2338 C CA . GLU A 1 311 ? 22.859 -1.81 11.32 1 96.75 311 GLU A CA 1
ATOM 2339 C C . GLU A 1 311 ? 23.516 -2.955 12.086 1 96.75 311 GLU A C 1
ATOM 2341 O O . GLU A 1 311 ? 23.594 -2.918 13.32 1 96.75 311 GLU A O 1
ATOM 2346 N N . THR A 1 312 ? 23.922 -3.953 11.344 1 95.56 312 THR A N 1
ATOM 2347 C CA . THR A 1 312 ? 24.609 -5.09 11.945 1 95.56 312 THR A CA 1
ATOM 2348 C C . THR A 1 312 ? 25.984 -5.289 11.305 1 95.56 312 THR A C 1
ATOM 2350 O O . THR A 1 312 ? 26.391 -4.504 10.445 1 95.56 312 THR A O 1
ATOM 2353 N N . THR A 1 313 ? 26.703 -6.359 11.828 1 91.31 313 THR A N 1
ATOM 2354 C CA . THR A 1 313 ? 28 -6.695 11.242 1 91.31 313 THR A CA 1
ATOM 2355 C C . THR A 1 313 ? 27.828 -7.297 9.852 1 91.31 313 THR A C 1
ATOM 2357 O O . THR A 1 313 ? 28.797 -7.375 9.078 1 91.31 313 THR A O 1
ATOM 2360 N N . ARG A 1 314 ? 26.656 -7.688 9.523 1 91.31 314 ARG A N 1
ATOM 2361 C CA . ARG A 1 314 ? 26.406 -8.367 8.258 1 91.31 314 ARG A CA 1
ATOM 2362 C C . ARG A 1 314 ? 25.547 -7.512 7.332 1 91.31 314 ARG A C 1
ATOM 2364 O O . ARG A 1 314 ? 25.062 -7.988 6.305 1 91.31 314 ARG A O 1
ATOM 2371 N N . GLY A 1 315 ? 25.312 -6.336 7.742 1 90.88 315 GLY A N 1
ATOM 2372 C CA . GLY A 1 315 ? 24.5 -5.438 6.926 1 90.88 315 GLY A CA 1
ATOM 2373 C C . GLY A 1 315 ? 23.297 -4.891 7.66 1 90.88 315 GLY A C 1
ATOM 2374 O O . GLY A 1 315 ? 23.141 -5.109 8.859 1 90.88 315 GLY A O 1
ATOM 2375 N N . ARG A 1 316 ? 22.5 -4.199 6.953 1 93.81 316 ARG A N 1
ATOM 2376 C CA . ARG A 1 316 ? 21.328 -3.543 7.523 1 93.81 316 ARG A CA 1
ATOM 2377 C C . ARG A 1 316 ? 20.109 -4.461 7.48 1 93.81 316 ARG A C 1
ATOM 2379 O O . ARG A 1 316 ? 19.891 -5.16 6.488 1 93.81 316 ARG A O 1
ATOM 2386 N N . ILE A 1 317 ? 19.375 -4.484 8.578 1 95.88 317 ILE A N 1
ATOM 2387 C CA . ILE A 1 317 ? 18.094 -5.18 8.602 1 95.88 317 ILE A CA 1
ATOM 2388 C C . ILE A 1 317 ? 17 -4.234 9.094 1 95.88 317 ILE A C 1
ATOM 2390 O O . ILE A 1 317 ? 17.281 -3.217 9.727 1 95.88 317 ILE A O 1
ATOM 2394 N N . VAL A 1 318 ? 15.773 -4.527 8.773 1 96.5 318 VAL A N 1
ATOM 2395 C CA . VAL A 1 318 ? 14.641 -3.717 9.211 1 96.5 318 VAL A CA 1
ATOM 2396 C C . VAL A 1 318 ? 13.633 -4.594 9.945 1 96.5 318 VAL A C 1
ATOM 2398 O O . VAL A 1 318 ? 13.242 -5.652 9.445 1 96.5 318 VAL A O 1
ATOM 2401 N N . LEU A 1 319 ? 13.258 -4.148 11.109 1 97.75 319 LEU A N 1
ATOM 2402 C CA . LEU A 1 319 ? 12.289 -4.871 11.93 1 97.75 319 LEU A CA 1
ATOM 2403 C C . LEU A 1 319 ? 11.031 -4.039 12.141 1 97.75 319 LEU A C 1
ATOM 2405 O O . LEU A 1 319 ? 11.078 -2.807 12.086 1 97.75 319 LEU A O 1
ATOM 2409 N N . HIS A 1 320 ? 9.969 -4.734 12.273 1 96.38 320 HIS A N 1
ATOM 2410 C CA . HIS A 1 320 ? 8.727 -4.121 12.75 1 96.38 320 HIS A CA 1
ATOM 2411 C C . HIS A 1 320 ? 8.461 -4.484 14.211 1 96.38 320 HIS A C 1
ATOM 2413 O O . HIS A 1 320 ? 8.656 -5.633 14.609 1 96.38 320 HIS A O 1
ATOM 2419 N N . CYS A 1 321 ? 8.094 -3.539 14.969 1 95.38 321 CYS A N 1
ATOM 2420 C CA . CYS A 1 321 ? 7.734 -3.807 16.359 1 95.38 321 CYS A CA 1
ATOM 2421 C C . CYS A 1 321 ? 6.504 -3.004 16.766 1 95.38 321 CYS A C 1
ATOM 2423 O O . CYS A 1 321 ? 6.156 -2.016 16.109 1 95.38 321 CYS A O 1
ATOM 2425 N N . SER A 1 322 ? 5.871 -3.562 17.781 1 91.19 322 SER A N 1
ATOM 2426 C CA . SER A 1 322 ? 4.715 -2.854 18.328 1 91.19 322 SER A CA 1
ATOM 2427 C C . SER A 1 322 ? 5.117 -1.499 18.906 1 91.19 322 SER A C 1
ATOM 2429 O O . SER A 1 322 ? 6.191 -1.363 19.5 1 91.19 322 SER A O 1
ATOM 2431 N N . PRO A 1 323 ? 4.176 -0.575 18.781 1 89.81 323 PRO A N 1
ATOM 2432 C CA . PRO A 1 323 ? 4.469 0.735 19.375 1 89.81 323 PRO A CA 1
ATOM 2433 C C . PRO A 1 323 ? 4.688 0.669 20.875 1 89.81 323 PRO A C 1
ATOM 2435 O O . PRO A 1 323 ? 5.254 1.595 21.469 1 89.81 323 PRO A O 1
ATOM 2438 N N . ASP A 1 324 ? 4.242 -0.426 21.5 1 88.88 324 ASP A N 1
ATOM 2439 C CA . ASP A 1 324 ? 4.371 -0.567 22.953 1 88.88 324 ASP A CA 1
ATOM 2440 C C . ASP A 1 324 ? 5.652 -1.312 23.312 1 88.88 324 ASP A C 1
ATOM 2442 O O . ASP A 1 324 ? 5.984 -1.438 24.5 1 88.88 324 ASP A O 1
ATOM 2446 N N . ASP A 1 325 ? 6.379 -1.726 22.328 1 94.19 325 ASP A N 1
ATOM 2447 C CA . ASP A 1 325 ? 7.625 -2.447 22.562 1 94.19 325 ASP A CA 1
ATOM 2448 C C . ASP A 1 325 ? 8.75 -1.49 22.969 1 94.19 325 ASP A C 1
ATOM 2450 O O . ASP A 1 325 ? 8.734 -0.318 22.594 1 94.19 325 ASP A O 1
ATOM 2454 N N . GLU A 1 326 ? 9.68 -1.987 23.688 1 95.75 326 GLU A N 1
ATOM 2455 C CA . GLU A 1 326 ? 10.836 -1.184 24.078 1 95.75 326 GLU A CA 1
ATOM 2456 C C . GLU A 1 326 ? 11.594 -0.667 22.859 1 95.75 326 GLU A C 1
ATOM 2458 O O . GLU A 1 326 ? 12.086 0.463 22.859 1 95.75 326 GLU A O 1
ATOM 2463 N N . LEU A 1 327 ? 11.617 -1.492 21.906 1 96.62 327 LEU A N 1
ATOM 2464 C CA . LEU A 1 327 ? 12.352 -1.138 20.688 1 96.62 327 LEU A CA 1
ATOM 2465 C C . LEU A 1 327 ? 11.766 0.108 20.047 1 96.62 327 LEU A C 1
ATOM 2467 O O . LEU A 1 327 ? 12.484 0.89 19.422 1 96.62 327 LEU A O 1
ATOM 2471 N N . ALA A 1 328 ? 10.492 0.275 20.203 1 95.06 328 ALA A N 1
ATOM 2472 C CA . ALA A 1 328 ? 9.797 1.415 19.609 1 95.06 328 ALA A CA 1
ATOM 2473 C C . ALA A 1 328 ? 10.328 2.732 20.156 1 95.06 328 ALA A C 1
ATOM 2475 O O . ALA A 1 328 ? 10.219 3.779 19.516 1 95.06 328 ALA A O 1
ATOM 2476 N N . PHE A 1 329 ? 10.938 2.691 21.312 1 94.94 329 PHE A N 1
ATOM 2477 C CA . PHE A 1 329 ? 11.406 3.898 21.984 1 94.94 329 PHE A CA 1
ATOM 2478 C C . PHE A 1 329 ? 12.914 4.059 21.812 1 94.94 329 PHE A C 1
ATOM 2480 O O . PHE A 1 329 ? 13.508 5.004 22.344 1 94.94 329 PHE A O 1
ATOM 2487 N N . ALA A 1 330 ? 13.531 3.16 21.141 1 96.56 330 ALA A N 1
ATOM 2488 C CA . ALA A 1 330 ? 14.977 3.23 20.938 1 96.56 330 ALA A CA 1
ATOM 2489 C C . ALA A 1 330 ? 15.352 4.449 20.109 1 96.56 330 ALA A C 1
ATOM 2491 O O . ALA A 1 330 ? 14.664 4.789 19.141 1 96.56 330 ALA A O 1
ATOM 2492 N N . ALA A 1 331 ? 16.422 5.098 20.5 1 95.75 331 ALA A N 1
ATOM 2493 C CA . ALA A 1 331 ? 16.922 6.254 19.781 1 95.75 331 ALA A CA 1
ATOM 2494 C C . ALA A 1 331 ? 18 5.84 18.766 1 95.75 331 ALA A C 1
ATOM 2496 O O . ALA A 1 331 ? 18.547 4.742 18.859 1 95.75 331 ALA A O 1
ATOM 2497 N N . LEU A 1 332 ? 18.172 6.734 17.828 1 95.31 332 LEU A N 1
ATOM 2498 C CA . LEU A 1 332 ? 19.266 6.504 16.891 1 95.31 332 LEU A CA 1
ATOM 2499 C C . LEU A 1 332 ? 20.594 6.375 17.625 1 95.31 332 LEU A C 1
ATOM 2501 O O . LEU A 1 332 ? 20.875 7.148 18.547 1 95.31 332 LEU A O 1
ATOM 2505 N N . GLY A 1 333 ? 21.297 5.363 17.234 1 96.62 333 GLY A N 1
ATOM 2506 C CA . GLY A 1 333 ? 22.594 5.152 17.859 1 96.62 333 GLY A CA 1
ATOM 2507 C C . GLY A 1 333 ? 22.562 4.121 18.969 1 96.62 333 GLY A C 1
ATOM 2508 O O . GLY A 1 333 ? 23.609 3.615 19.391 1 96.62 333 GLY A O 1
ATOM 2509 N N . ASP A 1 334 ? 21.406 3.791 19.422 1 97.31 334 ASP A N 1
ATOM 2510 C CA . ASP A 1 334 ? 21.281 2.824 20.5 1 97.31 334 ASP A CA 1
ATOM 2511 C C . ASP A 1 334 ? 21.703 1.43 20.047 1 97.31 334 ASP A C 1
ATOM 2513 O O . ASP A 1 334 ? 21.469 1.038 18.906 1 97.31 334 ASP A O 1
ATOM 2517 N N . GLU A 1 335 ? 22.328 0.734 20.984 1 97.75 335 GLU A N 1
ATOM 2518 C CA . GLU A 1 335 ? 22.641 -0.675 20.75 1 97.75 335 GLU A CA 1
ATOM 2519 C C . GLU A 1 335 ? 21.438 -1.562 21.062 1 97.75 335 GLU A C 1
ATOM 2521 O O . GLU A 1 335 ? 20.734 -1.333 22.047 1 97.75 335 GLU A O 1
ATOM 2526 N N . VAL A 1 336 ? 21.25 -2.561 20.188 1 98 336 VAL A N 1
ATOM 2527 C CA . VAL A 1 336 ? 20.156 -3.504 20.406 1 98 336 VAL A CA 1
ATOM 2528 C C . VAL A 1 336 ? 20.656 -4.934 20.234 1 98 336 VAL A C 1
ATOM 2530 O O . VAL A 1 336 ? 21.625 -5.172 19.516 1 98 336 VAL A O 1
ATOM 2533 N N . LEU A 1 337 ? 20.094 -5.863 20.984 1 97.12 337 LEU A N 1
ATOM 2534 C CA . LEU A 1 337 ? 20.328 -7.293 20.812 1 97.12 337 LEU A CA 1
ATOM 2535 C C . LEU A 1 337 ? 19.25 -7.922 19.922 1 97.12 337 LEU A C 1
ATOM 2537 O O . LEU A 1 337 ? 18.062 -7.895 20.266 1 97.12 337 LEU A O 1
ATOM 2541 N N . ILE A 1 338 ? 19.672 -8.523 18.812 1 97.19 338 ILE A N 1
ATOM 2542 C CA . ILE A 1 338 ? 18.75 -9.047 17.812 1 97.19 338 ILE A CA 1
ATOM 2543 C C . ILE A 1 338 ? 18.5 -10.531 18.062 1 97.19 338 ILE A C 1
ATOM 2545 O O . ILE A 1 338 ? 19.438 -11.281 18.359 1 97.19 338 ILE A O 1
ATOM 2549 N N . HIS A 1 339 ? 17.281 -10.922 17.938 1 96.75 339 HIS A N 1
ATOM 2550 C CA . HIS A 1 339 ? 16.891 -12.32 18.078 1 96.75 339 HIS A CA 1
ATOM 2551 C C . HIS A 1 339 ? 16.047 -12.766 16.875 1 96.75 339 HIS A C 1
ATOM 2553 O O . HIS A 1 339 ? 14.922 -12.312 16.688 1 96.75 339 HIS A O 1
ATOM 2559 N N . CYS A 1 340 ? 16.578 -13.695 16.109 1 96.19 340 CYS A N 1
ATOM 2560 C CA . CYS A 1 340 ? 15.859 -14.25 14.969 1 96.19 340 CYS A CA 1
ATOM 2561 C C . CYS A 1 340 ? 15.023 -15.453 15.375 1 96.19 340 CYS A C 1
ATOM 2563 O O . CYS A 1 340 ? 15.469 -16.281 16.172 1 96.19 340 CYS A O 1
ATOM 2565 N N . ASP A 1 341 ? 13.852 -15.57 14.875 1 95.69 341 ASP A N 1
ATOM 2566 C CA . ASP A 1 341 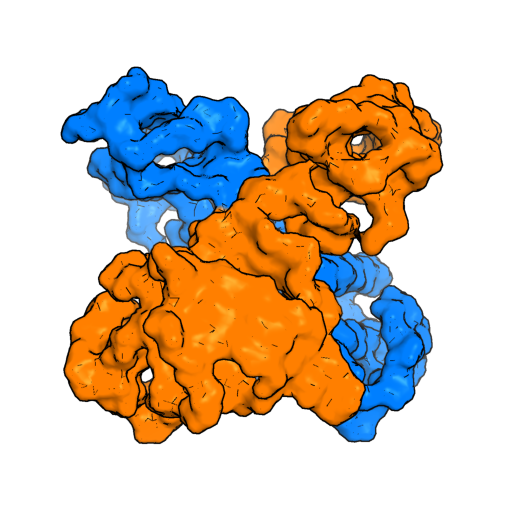? 13.016 -16.75 15.047 1 95.69 341 ASP A CA 1
ATOM 2567 C C . ASP A 1 341 ? 13.258 -17.75 13.914 1 95.69 341 ASP A C 1
ATOM 2569 O O . ASP A 1 341 ? 12.797 -17.547 12.789 1 95.69 341 ASP A O 1
ATOM 2573 N N . PRO A 1 342 ? 13.867 -18.875 14.242 1 96.44 342 PRO A N 1
ATOM 2574 C CA . PRO A 1 342 ? 14.219 -19.812 13.18 1 96.44 342 PRO A CA 1
ATOM 2575 C C . PRO A 1 342 ? 13 -20.328 12.414 1 96.44 342 PRO A C 1
ATOM 2577 O O . PRO A 1 342 ? 13.094 -20.641 11.227 1 96.44 342 PRO A O 1
ATOM 2580 N N . GLU A 1 343 ? 11.852 -20.375 13.055 1 94.5 343 GLU A N 1
ATOM 2581 C CA . GLU A 1 343 ? 10.648 -20.906 12.43 1 94.5 343 GLU A CA 1
ATOM 2582 C C . GLU A 1 343 ? 10.086 -19.938 11.391 1 94.5 343 GLU A C 1
ATOM 2584 O O . GLU A 1 343 ? 9.25 -20.312 10.57 1 94.5 343 GLU A O 1
ATOM 2589 N N . LYS A 1 344 ? 10.57 -18.734 11.414 1 95.19 344 LYS A N 1
ATOM 2590 C CA . LYS A 1 344 ? 10.047 -17.719 10.5 1 95.19 344 LYS A CA 1
ATOM 2591 C C . LYS A 1 344 ? 11.102 -17.297 9.484 1 95.19 344 LYS A C 1
ATOM 2593 O O . LYS A 1 344 ? 10.906 -16.328 8.742 1 95.19 344 LYS A O 1
ATOM 2598 N N . MET A 1 345 ? 12.219 -18.016 9.547 1 97.12 345 MET A N 1
ATOM 2599 C CA . MET A 1 345 ? 13.305 -17.719 8.617 1 97.12 345 MET A CA 1
ATOM 2600 C C . MET A 1 345 ? 13.344 -18.734 7.484 1 97.12 345 MET A C 1
ATOM 2602 O O . MET A 1 345 ? 12.742 -19.812 7.586 1 97.12 345 MET A O 1
ATOM 2606 N N . TRP A 1 346 ? 13.992 -18.375 6.391 1 97.62 346 TRP A N 1
ATOM 2607 C CA . TRP A 1 346 ? 14.172 -19.188 5.199 1 97.62 346 TRP A CA 1
ATOM 2608 C C . TRP A 1 346 ? 15.562 -19.016 4.613 1 97.62 346 TRP A C 1
ATOM 2610 O O . TRP A 1 346 ? 16.094 -17.891 4.605 1 97.62 346 TRP A O 1
ATOM 2620 N N . VAL A 1 347 ? 16.156 -20.094 4.188 1 97.88 347 VAL A N 1
ATOM 2621 C CA . VAL A 1 347 ? 17.5 -19.984 3.623 1 97.88 347 VAL A CA 1
ATOM 2622 C C . VAL A 1 347 ? 17.453 -20.234 2.117 1 97.88 347 VAL A C 1
ATOM 2624 O O . VAL A 1 347 ? 16.844 -21.219 1.666 1 97.88 347 VAL A O 1
ATOM 2627 N N . LEU A 1 348 ? 18.078 -19.328 1.402 1 96.94 348 LEU A N 1
ATOM 2628 C CA . LEU A 1 348 ? 18.125 -19.359 -0.055 1 96.94 348 LEU A CA 1
ATOM 2629 C C . LEU A 1 348 ? 19.562 -19.391 -0.554 1 96.94 348 LEU A C 1
ATOM 2631 O O . LEU A 1 348 ? 20.469 -18.969 0.149 1 96.94 348 LEU A O 1
ATOM 2635 N N . PRO A 1 349 ? 19.703 -19.938 -1.808 1 94.5 349 PRO A N 1
ATOM 2636 C CA . PRO A 1 349 ? 21.016 -19.75 -2.439 1 94.5 349 PRO A CA 1
ATOM 2637 C C . PRO A 1 349 ? 21.359 -18.281 -2.658 1 94.5 349 PRO A C 1
ATOM 2639 O O . PRO A 1 349 ? 20.484 -17.484 -2.986 1 94.5 349 PRO A O 1
ATOM 2642 N N . ALA A 1 350 ? 22.625 -17.891 -2.391 1 90.31 350 ALA A N 1
ATOM 2643 C CA . ALA A 1 350 ? 23.062 -16.516 -2.547 1 90.31 350 ALA A CA 1
ATOM 2644 C C . ALA A 1 350 ? 22.953 -16.062 -4 1 90.31 350 ALA A C 1
ATOM 2646 O O . ALA A 1 350 ? 22.734 -14.883 -4.273 1 90.31 350 ALA A O 1
ATOM 2647 N N . THR A 1 351 ? 23.328 -16.922 -4.977 1 76.06 351 THR A N 1
ATOM 2648 C CA . THR A 1 351 ? 23.297 -16.578 -6.391 1 76.06 351 THR A CA 1
ATOM 2649 C C . THR A 1 351 ? 22.047 -17.141 -7.066 1 76.06 351 THR A C 1
ATOM 2651 O O . THR A 1 351 ? 21.719 -18.328 -6.879 1 76.06 351 THR A O 1
ATOM 2654 N N . SER A 1 352 ? 20.844 -16.562 -6.957 1 60.03 352 SER A N 1
ATOM 2655 C CA . SER A 1 352 ? 19.781 -17.062 -7.82 1 60.03 352 SER A CA 1
ATOM 2656 C C . SER A 1 352 ? 19.125 -15.922 -8.602 1 60.03 352 SER A C 1
ATOM 2658 O O . SER A 1 352 ? 19.125 -14.773 -8.148 1 60.03 352 SER A O 1
ATOM 2660 N N . MET B 1 1 ? 11.242 30.812 12.703 1 71.56 1 MET B N 1
ATOM 2661 C CA . MET B 1 1 ? 10.242 31.531 11.906 1 71.56 1 MET B CA 1
ATOM 2662 C C . MET B 1 1 ? 9.789 30.672 10.734 1 71.56 1 MET B C 1
ATOM 2664 O O . MET B 1 1 ? 10.57 29.906 10.164 1 71.56 1 MET B O 1
ATOM 2668 N N . ALA B 1 2 ? 8.477 30.703 10.492 1 78.75 2 ALA B N 1
ATOM 2669 C CA . ALA B 1 2 ? 7.922 29.906 9.398 1 78.75 2 ALA B CA 1
ATOM 2670 C C . ALA B 1 2 ? 8.508 30.328 8.055 1 78.75 2 ALA B C 1
ATOM 2672 O O . ALA B 1 2 ? 8.703 31.516 7.809 1 78.75 2 ALA B O 1
ATOM 2673 N N . LEU B 1 3 ? 8.906 29.391 7.297 1 83.69 3 LEU B N 1
ATOM 2674 C CA . LEU B 1 3 ? 9.43 29.672 5.961 1 83.69 3 LEU B CA 1
ATOM 2675 C C . LEU B 1 3 ? 8.305 30.094 5.02 1 83.69 3 LEU B C 1
ATOM 2677 O O . LEU B 1 3 ? 8.453 31.062 4.273 1 83.69 3 LEU B O 1
ATOM 2681 N N . ILE B 1 4 ? 7.203 29.422 5.125 1 91.12 4 ILE B N 1
ATOM 2682 C CA . ILE B 1 4 ? 6.09 29.766 4.246 1 91.12 4 ILE B CA 1
ATOM 2683 C C . ILE B 1 4 ? 4.855 30.078 5.082 1 91.12 4 ILE B C 1
ATOM 2685 O O . ILE B 1 4 ? 4.586 29.422 6.086 1 91.12 4 ILE B O 1
ATOM 2689 N N . HIS B 1 5 ? 4.227 31.141 4.691 1 95 5 HIS B N 1
ATOM 2690 C CA . HIS B 1 5 ? 2.98 31.578 5.301 1 95 5 HIS B CA 1
ATOM 2691 C C . HIS B 1 5 ? 1.865 31.672 4.266 1 95 5 HIS B C 1
ATOM 2693 O O . HIS B 1 5 ? 1.974 32.438 3.297 1 95 5 HIS B O 1
ATOM 2699 N N . ILE B 1 6 ? 0.864 30.875 4.438 1 95.5 6 ILE B N 1
ATOM 2700 C CA . ILE B 1 6 ? -0.31 30.875 3.57 1 95.5 6 ILE B CA 1
ATOM 2701 C C . ILE B 1 6 ? -1.528 31.359 4.352 1 95.5 6 ILE B C 1
ATOM 2703 O O . ILE B 1 6 ? -1.859 30.797 5.402 1 95.5 6 ILE B O 1
ATOM 2707 N N . GLN B 1 7 ? -2.148 32.375 3.84 1 96.12 7 GLN B N 1
ATOM 2708 C CA . GLN B 1 7 ? -3.312 32.938 4.523 1 96.12 7 GLN B CA 1
ATOM 2709 C C . GLN B 1 7 ? -4.504 33.062 3.572 1 96.12 7 GLN B C 1
ATOM 2711 O O . GLN B 1 7 ? -4.461 33.812 2.609 1 96.12 7 GLN B O 1
ATOM 2716 N N . GLY B 1 8 ? -5.531 32.281 3.947 1 96.75 8 GLY B N 1
ATOM 2717 C CA . GLY B 1 8 ? -6.801 32.406 3.252 1 96.75 8 GLY B CA 1
ATOM 2718 C C . GLY B 1 8 ? -6.715 32.031 1.783 1 96.75 8 GLY B C 1
ATOM 2719 O O . GLY B 1 8 ? -7.309 32.719 0.936 1 96.75 8 GLY B O 1
ATOM 2720 N N . LEU B 1 9 ? -5.977 31.141 1.432 1 96.19 9 LEU B N 1
ATOM 2721 C CA . LEU B 1 9 ? -5.828 30.734 0.037 1 96.19 9 LEU B CA 1
ATOM 2722 C C . LEU B 1 9 ? -7.117 30.109 -0.484 1 96.19 9 LEU B C 1
ATOM 2724 O O . LEU B 1 9 ? -7.645 29.172 0.118 1 96.19 9 LEU B O 1
ATOM 2728 N N . SER B 1 10 ? -7.617 30.656 -1.529 1 97.31 10 SER B N 1
ATOM 2729 C CA . SER B 1 10 ? -8.852 30.172 -2.141 1 97.31 10 SER B CA 1
ATOM 2730 C C . SER B 1 10 ? -8.711 30.078 -3.656 1 97.31 10 SER B C 1
ATOM 2732 O O . SER B 1 10 ? -8.07 30.922 -4.281 1 97.31 10 SER B O 1
ATOM 2734 N N . VAL B 1 11 ? -9.234 29.047 -4.211 1 96.38 11 VAL B N 1
ATOM 2735 C CA . VAL B 1 11 ? -9.211 28.828 -5.652 1 96.38 11 VAL B CA 1
ATOM 2736 C C . VAL B 1 11 ? -10.617 28.484 -6.141 1 96.38 11 VAL B C 1
ATOM 2738 O O . VAL B 1 11 ? -11.266 27.594 -5.594 1 96.38 11 VAL B O 1
ATOM 2741 N N . THR B 1 12 ? -11.055 29.188 -7.098 1 93.31 12 THR B N 1
ATOM 2742 C CA . THR B 1 12 ? -12.336 28.922 -7.742 1 93.31 12 THR B CA 1
ATOM 2743 C C . THR B 1 12 ? -12.141 28.609 -9.227 1 93.31 12 THR B C 1
ATOM 2745 O O . THR B 1 12 ? -11.336 29.266 -9.898 1 93.31 12 THR B O 1
ATOM 2748 N N . SER B 1 13 ? -12.711 27.516 -9.727 1 85.75 13 SER B N 1
ATOM 2749 C CA . SER B 1 13 ? -12.664 27.172 -11.141 1 85.75 13 SER B CA 1
ATOM 2750 C C . SER B 1 13 ? -14.055 26.812 -11.664 1 85.75 13 SER B C 1
ATOM 2752 O O . SER B 1 13 ? -14.742 25.969 -11.078 1 85.75 13 SER B O 1
ATOM 2754 N N . ARG B 1 14 ? -14.484 27.391 -12.742 1 82.25 14 ARG B N 1
ATOM 2755 C CA . ARG B 1 14 ? -15.758 27.156 -13.414 1 82.25 14 ARG B CA 1
ATOM 2756 C C . ARG B 1 14 ? -16.906 27.156 -12.414 1 82.25 14 ARG B C 1
ATOM 2758 O O . ARG B 1 14 ? -17.734 26.25 -12.406 1 82.25 14 ARG B O 1
ATOM 2765 N N . GLY B 1 15 ? -16.75 27.938 -11.453 1 82.31 15 GLY B N 1
ATOM 2766 C CA . GLY B 1 15 ? -17.828 28.141 -10.5 1 82.31 15 GLY B CA 1
ATOM 2767 C C . GLY B 1 15 ? -17.719 27.266 -9.266 1 82.31 15 GLY B C 1
ATOM 2768 O O . GLY B 1 15 ? -18.469 27.438 -8.305 1 82.31 15 GLY B O 1
ATOM 2769 N N . ALA B 1 16 ? -16.906 26.391 -9.242 1 85.75 16 ALA B N 1
ATOM 2770 C CA . ALA B 1 16 ? -16.75 25.516 -8.086 1 85.75 16 ALA B CA 1
ATOM 2771 C C . ALA B 1 16 ? -15.555 25.938 -7.234 1 85.75 16 ALA B C 1
ATOM 2773 O O . ALA B 1 16 ? -14.5 26.297 -7.766 1 85.75 16 ALA B O 1
ATOM 2774 N N . ARG B 1 17 ? -15.781 26.047 -5.93 1 90.88 17 ARG B N 1
ATOM 2775 C CA . ARG B 1 17 ? -14.711 26.359 -4.992 1 90.88 17 ARG B CA 1
ATOM 2776 C C . ARG B 1 17 ? -13.836 25.141 -4.727 1 90.88 17 ARG B C 1
ATOM 2778 O O . ARG B 1 17 ? -14.211 24.266 -3.941 1 90.88 17 ARG B O 1
ATOM 2785 N N . LEU B 1 18 ? -12.688 25.094 -5.273 1 93.06 18 LEU B N 1
ATOM 2786 C CA . LEU B 1 18 ? -11.781 23.969 -5.16 1 93.06 18 LEU B CA 1
ATOM 2787 C C . LEU B 1 18 ? -10.977 24.031 -3.867 1 93.06 18 LEU B C 1
ATOM 2789 O O . LEU B 1 18 ? -10.711 23 -3.24 1 93.06 18 LEU B O 1
ATOM 2793 N N . LEU B 1 19 ? -10.531 25.188 -3.508 1 96.44 19 LEU B N 1
ATOM 2794 C CA . LEU B 1 19 ? -9.938 25.5 -2.211 1 96.44 19 LEU B CA 1
ATOM 2795 C C . LEU B 1 19 ? -10.695 26.625 -1.515 1 96.44 19 LEU B C 1
ATOM 2797 O O . LEU B 1 19 ? -11.094 27.594 -2.156 1 96.44 19 LEU B O 1
ATOM 2801 N N . ASP B 1 20 ? -10.891 26.453 -0.234 1 97 20 ASP B N 1
ATOM 2802 C CA . ASP B 1 20 ? -11.719 27.391 0.517 1 97 20 ASP B CA 1
ATOM 2803 C C . ASP B 1 20 ? -11.008 27.844 1.788 1 97 20 ASP B C 1
ATOM 2805 O O . ASP B 1 20 ? -11.148 27.219 2.844 1 97 20 ASP B O 1
ATOM 2809 N N . ASP B 1 21 ? -10.305 28.969 1.681 1 96.75 21 ASP B N 1
ATOM 2810 C CA . ASP B 1 21 ? -9.742 29.656 2.836 1 96.75 21 ASP B CA 1
ATOM 2811 C C . ASP B 1 21 ? -8.695 28.797 3.537 1 96.75 21 ASP B C 1
ATOM 2813 O O . ASP B 1 21 ? -8.789 28.562 4.742 1 96.75 21 ASP B O 1
ATOM 2817 N N . VAL B 1 22 ? -7.777 28.312 2.805 1 97 22 VAL B N 1
ATOM 2818 C CA . VAL B 1 22 ? -6.719 27.469 3.34 1 97 22 VAL B CA 1
ATOM 2819 C C . VAL B 1 22 ? -5.617 28.328 3.949 1 97 22 VAL B C 1
ATOM 2821 O O . VAL B 1 22 ? -5.098 29.234 3.291 1 97 22 VAL B O 1
ATOM 2824 N N . SER B 1 23 ? -5.34 28.141 5.195 1 97.5 23 SER B N 1
ATOM 2825 C CA . SER B 1 23 ? -4.258 28.828 5.887 1 97.5 23 SER B CA 1
ATOM 2826 C C . SER B 1 23 ? -3.322 27.844 6.578 1 97.5 23 SER B C 1
ATOM 2828 O O . SER B 1 23 ? -3.777 26.875 7.184 1 97.5 23 SER B O 1
ATOM 2830 N N . LEU B 1 24 ? -2.057 28.078 6.383 1 95.38 24 LEU B N 1
ATOM 2831 C CA . LEU B 1 24 ? -1.083 27.203 7.039 1 95.38 24 LEU B CA 1
ATOM 2832 C C . LEU B 1 24 ? 0.305 27.844 7.023 1 95.38 24 LEU B C 1
ATOM 2834 O O . LEU B 1 24 ? 0.565 28.75 6.242 1 95.38 24 LEU B O 1
ATOM 2838 N N . GLU B 1 25 ? 1.127 27.391 7.957 1 96.31 25 GLU B N 1
ATOM 2839 C CA . GLU B 1 25 ? 2.535 27.766 8.031 1 96.31 25 GLU B CA 1
ATOM 2840 C C . GLU B 1 25 ? 3.439 26.547 8.023 1 96.31 25 GLU B C 1
ATOM 2842 O O . GLU B 1 25 ? 3.021 25.453 8.422 1 96.31 25 GLU B O 1
ATOM 2847 N N . ALA B 1 26 ? 4.535 26.703 7.52 1 95.44 26 ALA B N 1
ATOM 2848 C CA . ALA B 1 26 ? 5.516 25.609 7.531 1 95.44 26 ALA B CA 1
ATOM 2849 C C . ALA B 1 26 ? 6.906 26.141 7.879 1 95.44 26 ALA B C 1
ATOM 2851 O O . ALA B 1 26 ? 7.309 27.203 7.426 1 95.44 26 ALA B O 1
ATOM 2852 N N . ASP B 1 27 ? 7.637 25.391 8.672 1 94.75 27 ASP B N 1
ATOM 2853 C CA . ASP B 1 27 ? 8.992 25.734 9.094 1 94.75 27 ASP B CA 1
ATOM 2854 C C . ASP B 1 27 ? 10.023 25.266 8.062 1 94.75 27 ASP B C 1
ATOM 2856 O O . ASP B 1 27 ? 9.719 24.438 7.211 1 94.75 27 ASP B O 1
ATOM 2860 N N . PRO B 1 28 ? 11.211 25.906 8.195 1 92.75 28 PRO B N 1
ATOM 2861 C CA . PRO B 1 28 ? 12.281 25.438 7.312 1 92.75 28 PRO B CA 1
ATOM 2862 C C . PRO B 1 28 ? 12.617 23.953 7.527 1 92.75 28 PRO B C 1
ATOM 2864 O O . PRO B 1 28 ? 12.711 23.5 8.672 1 92.75 28 PRO B O 1
ATOM 2867 N N . GLY B 1 29 ? 12.656 23.25 6.426 1 92.81 29 GLY B N 1
ATOM 2868 C CA . GLY B 1 29 ? 13.094 21.875 6.488 1 92.81 29 GLY B CA 1
ATOM 2869 C C . GLY B 1 29 ? 11.977 20.906 6.855 1 92.81 29 GLY B C 1
ATOM 2870 O O . GLY B 1 29 ? 12.203 19.703 6.945 1 92.81 29 GLY B O 1
ATOM 2871 N N . GLU B 1 30 ? 10.836 21.406 7.051 1 95.88 30 GLU B N 1
ATOM 2872 C CA . GLU B 1 30 ? 9.703 20.562 7.414 1 95.88 30 GLU B CA 1
ATOM 2873 C C . GLU B 1 30 ? 9.172 19.812 6.199 1 95.88 30 GLU B C 1
ATOM 2875 O O . GLU B 1 30 ? 9.102 20.359 5.098 1 95.88 30 GLU B O 1
ATOM 2880 N N . LEU B 1 31 ? 8.867 18.531 6.398 1 96.69 31 LEU B N 1
ATOM 2881 C CA . LEU B 1 31 ? 8.195 17.75 5.367 1 96.69 31 LEU B CA 1
ATOM 2882 C C . LEU B 1 31 ? 6.727 17.547 5.711 1 96.69 31 LEU B C 1
ATOM 2884 O O . LEU B 1 31 ? 6.398 16.75 6.598 1 96.69 31 LEU B O 1
ATOM 2888 N N . ILE B 1 32 ? 5.895 18.172 4.961 1 97.62 32 ILE B N 1
ATOM 2889 C CA . ILE B 1 32 ? 4.457 18.156 5.203 1 97.62 32 ILE B CA 1
ATOM 2890 C C . ILE B 1 32 ? 3.77 17.297 4.141 1 97.62 32 ILE B C 1
ATOM 2892 O O . ILE B 1 32 ? 3.916 17.547 2.941 1 97.62 32 ILE B O 1
ATOM 2896 N N . VAL B 1 33 ? 3.064 16.328 4.59 1 97.5 33 VAL B N 1
ATOM 2897 C CA . VAL B 1 33 ? 2.289 15.5 3.67 1 97.5 33 VAL B CA 1
ATOM 2898 C C . VAL B 1 33 ? 0.846 16 3.621 1 97.5 33 VAL B C 1
ATOM 2900 O O . VAL B 1 33 ? 0.255 16.312 4.66 1 97.5 33 VAL B O 1
ATOM 2903 N N . VAL B 1 34 ? 0.359 16.109 2.434 1 96.81 34 VAL B N 1
ATOM 2904 C CA . VAL B 1 34 ? -1.034 16.469 2.207 1 96.81 34 VAL B CA 1
ATOM 2905 C C . VAL B 1 34 ? -1.842 15.234 1.832 1 96.81 34 VAL B C 1
ATOM 2907 O O . VAL B 1 34 ? -1.614 14.633 0.779 1 96.81 34 VAL B O 1
ATOM 2910 N N . LEU B 1 35 ? -2.781 14.914 2.703 1 93.38 35 LEU B N 1
ATOM 2911 C CA . LEU B 1 35 ? -3.65 13.758 2.492 1 93.38 35 LEU B CA 1
ATOM 2912 C C . LEU B 1 35 ? -5.09 14.203 2.248 1 93.38 35 LEU B C 1
ATOM 2914 O O . LEU B 1 35 ? -5.461 15.328 2.576 1 93.38 35 LEU B O 1
ATOM 2918 N N . GLY B 1 36 ? -5.871 13.312 1.684 1 89.06 36 GLY B N 1
ATOM 2919 C CA . GLY B 1 36 ? -7.277 13.547 1.391 1 89.06 36 GLY B CA 1
ATOM 2920 C C . GLY B 1 36 ? -7.809 12.648 0.292 1 89.06 36 GLY B C 1
ATOM 2921 O O . GLY B 1 36 ? -7.035 12 -0.423 1 89.06 36 GLY B O 1
ATOM 2922 N N . ARG B 1 37 ? -9.094 12.664 0.215 1 82.69 37 ARG B N 1
ATOM 2923 C CA . ARG B 1 37 ? -9.742 11.875 -0.829 1 82.69 37 ARG B CA 1
ATOM 2924 C C . ARG B 1 37 ? -9.5 12.484 -2.205 1 82.69 37 ARG B C 1
ATOM 2926 O O . ARG B 1 37 ? -9.016 13.617 -2.314 1 82.69 37 ARG B O 1
ATOM 2933 N N . SER B 1 38 ? -9.773 11.664 -3.172 1 77.69 38 SER B N 1
ATOM 2934 C CA . SER B 1 38 ? -9.695 12.211 -4.523 1 77.69 38 SER B CA 1
ATOM 2935 C C . SER B 1 38 ? -10.602 13.43 -4.684 1 77.69 38 SER B C 1
ATOM 2937 O O . SER B 1 38 ? -11.75 13.406 -4.242 1 77.69 38 SER B O 1
ATOM 2939 N N . GLY B 1 39 ? -10.086 14.438 -5.219 1 79.88 39 GLY B N 1
ATOM 2940 C CA . GLY B 1 39 ? -10.867 15.641 -5.449 1 79.88 39 GLY B CA 1
ATOM 2941 C C . GLY B 1 39 ? -10.875 16.578 -4.266 1 79.88 39 GLY B C 1
ATOM 2942 O O . GLY B 1 39 ? -11.539 17.625 -4.297 1 79.88 39 GLY B O 1
ATOM 2943 N N . ALA B 1 40 ? -10.125 16.281 -3.283 1 88 40 ALA B N 1
ATOM 2944 C CA . ALA B 1 40 ? -10.148 17.094 -2.068 1 88 40 ALA B CA 1
ATOM 2945 C C . ALA B 1 40 ? -9.445 18.422 -2.285 1 88 40 ALA B C 1
ATOM 2947 O O . ALA B 1 40 ? -9.57 19.344 -1.467 1 88 40 ALA B O 1
ATOM 2948 N N . GLY B 1 41 ? -8.633 18.578 -3.352 1 91.56 41 GLY B N 1
ATOM 2949 C CA . GLY B 1 41 ? -7.953 19.828 -3.654 1 91.56 41 GLY B CA 1
ATOM 2950 C C . GLY B 1 41 ? -6.453 19.75 -3.445 1 91.56 41 GLY B C 1
ATOM 2951 O O . GLY B 1 41 ? -5.773 20.781 -3.426 1 91.56 41 GLY B O 1
ATOM 2952 N N . LYS B 1 42 ? -5.895 18.594 -3.223 1 93.44 42 LYS B N 1
ATOM 2953 C CA . LYS B 1 42 ? -4.477 18.422 -2.904 1 93.44 42 LYS B CA 1
ATOM 2954 C C . LYS B 1 42 ? -3.594 18.984 -4.012 1 93.44 42 LYS B C 1
ATOM 2956 O O . LYS B 1 42 ? -2.738 19.844 -3.76 1 93.44 42 LYS B O 1
ATOM 2961 N N . SER B 1 43 ? -3.871 18.547 -5.27 1 89.31 43 SER B N 1
ATOM 2962 C CA . SER B 1 43 ? -3.105 19.031 -6.414 1 89.31 43 SER B CA 1
ATOM 2963 C C . SER B 1 43 ? -3.354 20.516 -6.664 1 89.31 43 SER B C 1
ATOM 2965 O O . SER B 1 43 ? -2.436 21.25 -7.027 1 89.31 43 SER B O 1
ATOM 2967 N N . THR B 1 44 ? -4.566 20.922 -6.484 1 92.69 44 THR B N 1
ATOM 2968 C CA . THR B 1 44 ? -4.918 22.328 -6.645 1 92.69 44 THR B CA 1
ATOM 2969 C C . THR B 1 44 ? -4.098 23.203 -5.695 1 92.69 44 THR B C 1
ATOM 2971 O O . THR B 1 44 ? -3.629 24.281 -6.078 1 92.69 44 THR B O 1
ATOM 2974 N N . LEU B 1 45 ? -3.939 22.719 -4.52 1 95.06 45 LEU B N 1
ATOM 2975 C CA . LEU B 1 45 ? -3.152 23.438 -3.529 1 95.06 45 LEU B CA 1
ATOM 2976 C C . LEU B 1 45 ? -1.721 23.641 -4.016 1 95.06 45 LEU B C 1
ATOM 2978 O O . LEU B 1 45 ? -1.216 24.766 -4.027 1 95.06 45 LEU B O 1
ATOM 2982 N N . LEU B 1 46 ? -1.069 22.578 -4.469 1 94.81 46 LEU B N 1
ATOM 2983 C CA . LEU B 1 46 ? 0.314 22.656 -4.926 1 94.81 46 LEU B CA 1
ATOM 2984 C C . LEU B 1 46 ? 0.433 23.562 -6.152 1 94.81 46 LEU B C 1
ATOM 2986 O O . LEU B 1 46 ? 1.344 24.391 -6.238 1 94.81 46 LEU B O 1
ATOM 2990 N N . ARG B 1 47 ? -0.49 23.484 -7.055 1 93.12 47 ARG B N 1
ATOM 2991 C CA . ARG B 1 47 ? -0.451 24.25 -8.289 1 93.12 47 ARG B CA 1
ATOM 2992 C C . ARG B 1 47 ? -0.674 25.734 -8.016 1 93.12 47 ARG B C 1
ATOM 2994 O O . ARG B 1 47 ? -0.052 26.594 -8.648 1 93.12 47 ARG B O 1
ATOM 3001 N N . ALA B 1 48 ? -1.563 25.969 -7.125 1 94.44 48 ALA B N 1
ATOM 3002 C CA . ALA B 1 48 ? -1.813 27.359 -6.742 1 94.44 48 ALA B CA 1
ATOM 3003 C C . ALA B 1 48 ? -0.569 27.984 -6.121 1 94.44 48 ALA B C 1
ATOM 3005 O O . ALA B 1 48 ? -0.19 29.109 -6.473 1 94.44 48 ALA B O 1
ATOM 3006 N N . LEU B 1 49 ? 0.077 27.234 -5.27 1 94.38 49 LEU B N 1
ATOM 3007 C CA . LEU B 1 49 ? 1.284 27.734 -4.617 1 94.38 49 LEU B CA 1
ATOM 3008 C C . LEU B 1 49 ? 2.408 27.922 -5.629 1 94.38 49 LEU B C 1
ATOM 3010 O O . LEU B 1 49 ? 3.186 28.875 -5.52 1 94.38 49 LEU B O 1
ATOM 3014 N N . ALA B 1 50 ? 2.455 27.094 -6.59 1 92.5 50 ALA B N 1
ATOM 3015 C CA . ALA B 1 50 ? 3.479 27.172 -7.633 1 92.5 50 ALA B CA 1
ATOM 3016 C C . ALA B 1 50 ? 3.156 28.266 -8.641 1 92.5 50 ALA B C 1
ATOM 3018 O O . ALA B 1 50 ? 3.973 28.562 -9.516 1 92.5 50 ALA B O 1
ATOM 3019 N N . GLY B 1 51 ? 1.98 28.797 -8.57 1 92.94 51 GLY B N 1
ATOM 3020 C CA . GLY B 1 51 ? 1.58 29.859 -9.477 1 92.94 51 GLY B CA 1
ATOM 3021 C C . GLY B 1 51 ? 1.055 29.359 -10.805 1 92.94 51 GLY B C 1
ATOM 3022 O O . GLY B 1 51 ? 0.979 30.109 -11.773 1 92.94 51 GLY B O 1
ATOM 3023 N N . LEU B 1 52 ? 0.714 28.125 -10.859 1 91.38 52 LEU B N 1
ATOM 3024 C CA . LEU B 1 52 ? 0.245 27.516 -12.102 1 91.38 52 LEU B CA 1
ATOM 3025 C C . LEU B 1 52 ? -1.25 27.75 -12.289 1 91.38 52 LEU B C 1
ATOM 3027 O O . LEU B 1 52 ? -1.768 27.609 -13.406 1 91.38 52 LEU B O 1
ATOM 3031 N N . ILE B 1 53 ? -1.963 28.031 -11.25 1 92.19 53 ILE B N 1
ATOM 3032 C CA . ILE B 1 53 ? -3.371 28.406 -11.305 1 92.19 53 ILE B CA 1
ATOM 3033 C C . ILE B 1 53 ? -3.613 29.641 -10.438 1 92.19 53 ILE B C 1
ATOM 3035 O O . ILE B 1 53 ? -3.01 29.781 -9.367 1 92.19 53 ILE B O 1
ATOM 3039 N N . PRO B 1 54 ? -4.496 30.484 -10.867 1 92.81 54 PRO B N 1
ATOM 3040 C CA . PRO B 1 54 ? -4.777 31.688 -10.07 1 92.81 54 PRO B CA 1
ATOM 3041 C C . PRO B 1 54 ? -5.441 31.359 -8.734 1 92.81 54 PRO B C 1
ATOM 3043 O O . PRO B 1 54 ? -6.254 30.438 -8.656 1 92.81 54 PRO B O 1
ATOM 3046 N N . ALA B 1 55 ? -5.004 32.094 -7.758 1 94.81 55 ALA B N 1
ATOM 3047 C CA . ALA B 1 55 ? -5.559 31.906 -6.418 1 94.81 55 ALA B CA 1
ATOM 3048 C C . ALA B 1 55 ? -5.668 33.25 -5.688 1 94.81 55 ALA B C 1
ATOM 3050 O O . ALA B 1 55 ? -4.977 34.219 -6.031 1 94.81 55 ALA B O 1
ATOM 3051 N N . GLN B 1 56 ? -6.609 33.312 -4.852 1 95.12 56 GLN B N 1
ATOM 3052 C CA . GLN B 1 56 ? -6.734 34.438 -3.93 1 95.12 56 GLN B CA 1
ATOM 3053 C C . GLN B 1 56 ? -6.086 34.125 -2.584 1 95.12 56 GLN B C 1
ATOM 3055 O O . GLN B 1 56 ? -5.859 32.938 -2.256 1 95.12 56 GLN B O 1
ATOM 3060 N N . GLY B 1 57 ? -5.766 35.188 -1.869 1 95.75 57 GLY B N 1
ATOM 3061 C CA . GLY B 1 57 ? -5.117 35 -0.578 1 95.75 57 GLY B CA 1
ATOM 3062 C C . GLY B 1 57 ? -3.682 35.5 -0.562 1 95.75 57 GLY B C 1
ATOM 3063 O O . GLY B 1 57 ? -3.252 36.219 -1.475 1 95.75 57 GLY B O 1
ATOM 3064 N N . VAL B 1 58 ? -2.996 35.219 0.538 1 95.06 58 VAL B N 1
ATOM 3065 C CA . VAL B 1 58 ? -1.63 35.688 0.708 1 95.06 58 VAL B CA 1
ATOM 3066 C C . VAL B 1 58 ? -0.682 34.5 0.892 1 95.06 58 VAL B C 1
ATOM 3068 O O . VAL B 1 58 ? -0.955 33.594 1.684 1 95.06 58 VAL B O 1
ATOM 3071 N N . VAL B 1 59 ? 0.3 34.5 0.116 1 95.19 59 VAL B N 1
ATOM 3072 C CA . VAL B 1 59 ? 1.363 33.5 0.237 1 95.19 59 VAL B CA 1
ATOM 3073 C C . VAL B 1 59 ? 2.717 34.219 0.33 1 95.19 59 VAL B C 1
ATOM 3075 O O . VAL B 1 59 ? 3.09 34.969 -0.563 1 95.19 59 VAL B O 1
ATOM 3078 N N . GLU B 1 60 ? 3.396 33.938 1.393 1 95.81 60 GLU B N 1
ATOM 3079 C CA . GLU B 1 60 ? 4.723 34.5 1.602 1 95.81 60 GLU B CA 1
ATOM 3080 C C . GLU B 1 60 ? 5.762 33.406 1.827 1 95.81 60 GLU B C 1
ATOM 3082 O O . GLU B 1 60 ? 5.5 32.438 2.529 1 95.81 60 GLU B O 1
ATOM 3087 N N . VAL B 1 61 ? 6.84 33.562 1.214 1 93.69 61 VAL B N 1
ATOM 3088 C CA . VAL B 1 61 ? 7.988 32.688 1.412 1 93.69 61 VAL B CA 1
ATOM 3089 C C . VAL B 1 61 ? 9.188 33.5 1.878 1 93.69 61 VAL B C 1
ATOM 3091 O O . VAL B 1 61 ? 9.617 34.438 1.194 1 93.69 61 VAL B O 1
ATOM 3094 N N . ASP B 1 62 ? 9.648 33.094 3.012 1 90.5 62 ASP B N 1
ATOM 3095 C CA . ASP B 1 62 ? 10.75 33.844 3.607 1 90.5 62 ASP B CA 1
ATOM 3096 C C . ASP B 1 62 ? 10.406 35.344 3.727 1 90.5 62 ASP B C 1
ATOM 3098 O O . ASP B 1 62 ? 11.219 36.188 3.373 1 90.5 62 ASP B O 1
ATOM 3102 N N . GLY B 1 63 ? 9.195 35.562 3.998 1 90.62 63 GLY B N 1
ATOM 3103 C CA . GLY B 1 63 ? 8.758 36.906 4.234 1 90.62 63 GLY B CA 1
ATOM 3104 C C . GLY B 1 63 ? 8.438 37.688 2.957 1 90.62 63 GLY B C 1
ATOM 3105 O O . GLY B 1 63 ? 7.996 38.812 3.004 1 90.62 63 GLY B O 1
ATOM 3106 N N . GLU B 1 64 ? 8.664 37.125 1.861 1 92.69 64 GLU B N 1
ATOM 3107 C CA . GLU B 1 64 ? 8.414 37.781 0.579 1 92.69 64 GLU B CA 1
ATOM 3108 C C . GLU B 1 64 ? 7.125 37.25 -0.058 1 92.69 64 GLU B C 1
ATOM 3110 O O . GLU B 1 64 ? 6.938 36.031 -0.183 1 92.69 64 GLU B O 1
ATOM 3115 N N . SER B 1 65 ? 6.383 38.188 -0.494 1 94.25 65 SER B N 1
ATOM 3116 C CA . SER B 1 65 ? 5.109 37.844 -1.112 1 94.25 65 SER B CA 1
ATOM 3117 C C . SER B 1 65 ? 5.324 37.219 -2.484 1 94.25 65 SER B C 1
ATOM 3119 O O . SER B 1 65 ? 6.184 37.656 -3.248 1 94.25 65 SER B O 1
ATOM 3121 N N . LEU B 1 66 ? 4.582 36.188 -2.775 1 93.12 66 LEU B N 1
ATOM 3122 C CA . LEU B 1 66 ? 4.641 35.562 -4.094 1 93.12 66 LEU B CA 1
ATOM 3123 C C . LEU B 1 66 ? 3.646 36.188 -5.051 1 93.12 66 LEU B C 1
ATOM 3125 O O . LEU B 1 66 ? 3.596 35.844 -6.23 1 93.12 66 LEU B O 1
ATOM 3129 N N . ALA B 1 67 ? 2.973 37.156 -4.52 1 88.81 67 ALA B N 1
ATOM 3130 C CA . ALA B 1 67 ? 1.96 37.812 -5.344 1 88.81 67 ALA B CA 1
ATOM 3131 C C . ALA B 1 67 ? 2.574 38.406 -6.613 1 88.81 67 ALA B C 1
ATOM 3133 O O . ALA B 1 67 ? 3.598 39.094 -6.562 1 88.81 67 ALA B O 1
ATOM 3134 N N . GLY B 1 68 ? 1.957 38.062 -7.703 1 87.56 68 GLY B N 1
ATOM 3135 C CA . GLY B 1 68 ? 2.381 38.625 -8.977 1 87.56 68 GLY B CA 1
ATOM 3136 C C . GLY B 1 68 ? 3.598 37.938 -9.555 1 87.56 68 GLY B C 1
ATOM 3137 O O . GLY B 1 68 ? 4.027 38.281 -10.672 1 87.56 68 GLY B O 1
ATOM 3138 N N . ARG B 1 69 ? 4.223 37.125 -8.844 1 91.38 69 ARG B N 1
ATOM 3139 C CA . ARG B 1 69 ? 5.387 36.406 -9.352 1 91.38 69 ARG B CA 1
ATOM 3140 C C . ARG B 1 69 ? 4.961 35.219 -10.219 1 91.38 69 ARG B C 1
ATOM 3142 O O . ARG B 1 69 ? 4.215 34.344 -9.766 1 91.38 69 ARG B O 1
ATOM 3149 N N . PRO B 1 70 ? 5.414 35.25 -11.398 1 91.19 70 PRO B N 1
ATOM 3150 C CA . PRO B 1 70 ? 5.109 34.094 -12.242 1 91.19 70 PRO B CA 1
ATOM 3151 C C . PRO B 1 70 ? 5.793 32.812 -11.75 1 91.19 70 PRO B C 1
ATOM 3153 O O . PRO B 1 70 ? 6.73 32.875 -10.953 1 91.19 70 PRO B O 1
ATOM 3156 N N . PRO B 1 71 ? 5.348 31.672 -12.18 1 88.31 71 PRO B N 1
ATOM 3157 C CA . PRO B 1 71 ? 5.84 30.391 -11.695 1 88.31 71 PRO B CA 1
ATOM 3158 C C . PRO B 1 71 ? 7.359 30.266 -11.766 1 88.31 71 PRO B C 1
ATOM 3160 O O . PRO B 1 71 ? 7.996 29.844 -10.805 1 88.31 71 PRO B O 1
ATOM 3163 N N . HIS B 1 72 ? 7.926 30.734 -12.844 1 84.06 72 HIS B N 1
ATOM 3164 C CA . HIS B 1 72 ? 9.359 30.531 -13.062 1 84.06 72 HIS B CA 1
ATOM 3165 C C . HIS B 1 72 ? 10.18 31.422 -12.133 1 84.06 72 HIS B C 1
ATOM 3167 O O . HIS B 1 72 ? 11.391 31.219 -11.992 1 84.06 72 HIS B O 1
ATOM 3173 N N . GLN B 1 73 ? 9.562 32.375 -11.477 1 88.12 73 GLN B N 1
ATOM 3174 C CA . GLN B 1 73 ? 10.266 33.25 -10.57 1 88.12 73 GLN B CA 1
ATOM 3175 C C . GLN B 1 73 ? 10 32.875 -9.109 1 88.12 73 GLN B C 1
ATOM 3177 O O . GLN B 1 73 ? 10.508 33.531 -8.195 1 88.12 73 GLN B O 1
ATOM 3182 N N . ARG B 1 74 ? 9.242 31.891 -8.914 1 90.38 74 ARG B N 1
ATOM 3183 C CA . ARG B 1 74 ? 8.992 31.422 -7.559 1 90.38 74 ARG B CA 1
ATOM 3184 C C . ARG B 1 74 ? 10.07 30.438 -7.109 1 90.38 74 ARG B C 1
ATOM 3186 O O . ARG B 1 74 ? 10.586 29.672 -7.918 1 90.38 74 ARG B O 1
ATOM 3193 N N . PRO B 1 75 ? 10.461 30.547 -5.906 1 89.19 75 PRO B N 1
ATOM 3194 C CA . PRO B 1 75 ? 11.484 29.625 -5.398 1 89.19 75 PRO B CA 1
ATOM 3195 C C . PRO B 1 75 ? 10.93 28.234 -5.105 1 89.19 75 PRO B C 1
ATOM 3197 O O . PRO B 1 75 ? 11.148 27.703 -4.016 1 89.19 75 PRO B O 1
ATOM 3200 N N . ILE B 1 76 ? 10.242 27.672 -6.059 1 89.5 76 ILE B N 1
ATOM 3201 C CA . ILE B 1 76 ? 9.539 26.406 -5.895 1 89.5 76 ILE B CA 1
ATOM 3202 C C . ILE B 1 76 ? 9.938 25.438 -7.016 1 89.5 76 ILE B C 1
ATOM 3204 O O . ILE B 1 76 ? 9.953 25.828 -8.188 1 89.5 76 ILE B O 1
ATOM 3208 N N . ALA B 1 77 ? 10.352 24.281 -6.605 1 87.38 77 ALA B N 1
ATOM 3209 C CA . ALA B 1 77 ? 10.477 23.156 -7.539 1 87.38 77 ALA B CA 1
ATOM 3210 C C . ALA B 1 77 ? 9.336 22.156 -7.352 1 87.38 77 ALA B C 1
ATOM 3212 O O . ALA B 1 77 ? 8.93 21.875 -6.223 1 87.38 77 ALA B O 1
ATOM 3213 N N . MET B 1 78 ? 8.852 21.672 -8.477 1 87.38 78 MET B N 1
ATOM 3214 C CA . MET B 1 78 ? 7.699 20.797 -8.391 1 87.38 78 MET B CA 1
ATOM 3215 C C . MET B 1 78 ? 7.898 19.547 -9.266 1 87.38 78 MET B C 1
ATOM 3217 O O . MET B 1 78 ? 8.406 19.656 -10.383 1 87.38 78 MET B O 1
ATOM 3221 N N . MET B 1 79 ? 7.656 18.453 -8.617 1 85 79 MET B N 1
ATOM 3222 C CA . MET B 1 79 ? 7.578 17.188 -9.336 1 85 79 MET B CA 1
ATOM 3223 C C . MET B 1 79 ? 6.141 16.672 -9.391 1 85 79 MET B C 1
ATOM 3225 O O . MET B 1 79 ? 5.504 16.5 -8.344 1 85 79 MET B O 1
ATOM 3229 N N . MET B 1 80 ? 5.688 16.422 -10.625 1 80.12 80 MET B N 1
ATOM 3230 C CA . MET B 1 80 ? 4.32 15.961 -10.844 1 80.12 80 MET B CA 1
ATOM 3231 C C . MET B 1 80 ? 4.273 14.445 -11.016 1 80.12 80 MET B C 1
ATOM 3233 O O . MET B 1 80 ? 5.312 13.781 -10.992 1 80.12 80 MET B O 1
ATOM 3237 N N . ASP B 1 81 ? 3.031 13.945 -11.023 1 72.69 81 ASP B N 1
ATOM 3238 C CA . ASP B 1 81 ? 2.809 12.516 -11.211 1 72.69 81 ASP B CA 1
ATOM 3239 C C . ASP B 1 81 ? 3.365 12.039 -12.547 1 72.69 81 ASP B C 1
ATOM 3241 O O . ASP B 1 81 ? 3.938 10.953 -12.641 1 72.69 81 ASP B O 1
ATOM 3245 N N . GLN B 1 82 ? 3.168 12.812 -13.461 1 71.62 82 GLN B N 1
ATOM 3246 C CA . GLN B 1 82 ? 3.801 12.539 -14.75 1 71.62 82 GLN B CA 1
ATOM 3247 C C . GLN B 1 82 ? 5.082 13.352 -14.914 1 71.62 82 GLN B C 1
ATOM 3249 O O . GLN B 1 82 ? 5.09 14.562 -14.688 1 71.62 82 GLN B O 1
ATOM 3254 N N . PRO B 1 83 ? 6.227 12.773 -15.086 1 70.69 83 PRO B N 1
ATOM 3255 C CA . PRO B 1 83 ? 7.539 13.43 -15.055 1 70.69 83 PRO B CA 1
ATOM 3256 C C . PRO B 1 83 ? 7.621 14.633 -15.992 1 70.69 83 PRO B C 1
ATOM 3258 O O . PRO B 1 83 ? 8.453 15.516 -15.789 1 70.69 83 PRO B O 1
ATOM 3261 N N . SER B 1 84 ? 6.73 14.914 -16.766 1 74.81 84 SER B N 1
ATOM 3262 C CA . SER B 1 84 ? 6.703 16.016 -17.719 1 74.81 84 SER B CA 1
ATOM 3263 C C . SER B 1 84 ? 8.086 16.281 -18.312 1 74.81 84 SER B C 1
ATOM 3265 O O . SER B 1 84 ? 8.57 17.406 -18.312 1 74.81 84 SER B O 1
ATOM 3267 N N . LEU B 1 85 ? 8.766 15.289 -18.797 1 85 85 LEU B N 1
ATOM 3268 C CA . LEU B 1 85 ? 10.078 15.422 -19.422 1 85 85 LEU B CA 1
ATOM 3269 C C . LEU B 1 85 ? 9.953 15.891 -20.859 1 85 85 LEU B C 1
ATOM 3271 O O . LEU B 1 85 ? 8.953 15.609 -21.531 1 85 85 LEU B O 1
ATOM 3275 N N . PHE B 1 86 ? 10.953 16.672 -21.25 1 87.19 86 PHE B N 1
ATOM 3276 C CA . PHE B 1 86 ? 11.008 17.031 -22.656 1 87.19 86 PHE B CA 1
ATOM 3277 C C . PHE B 1 86 ? 11.383 15.836 -23.516 1 87.19 86 PHE B C 1
ATOM 3279 O O 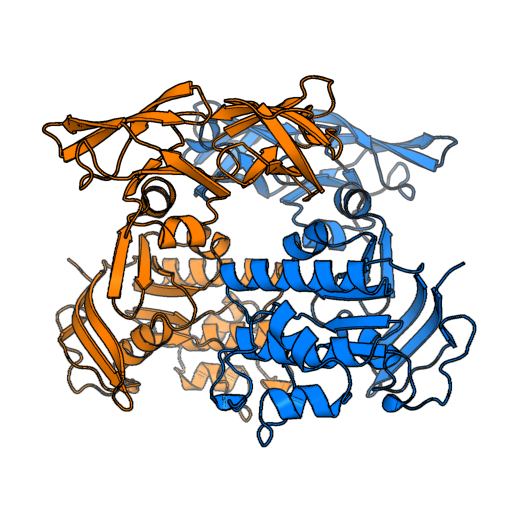. PHE B 1 86 ? 12.508 15.344 -23.453 1 87.19 86 PHE B O 1
ATOM 3286 N N . PRO B 1 87 ? 10.438 15.398 -24.281 1 87.44 87 PRO B N 1
ATOM 3287 C CA . PRO B 1 87 ? 10.664 14.148 -25.016 1 87.44 87 PRO B CA 1
ATOM 3288 C C . PRO B 1 87 ? 11.812 14.25 -26.016 1 87.44 87 PRO B C 1
ATOM 3290 O O . PRO B 1 87 ? 12.422 13.234 -26.359 1 87.44 87 PRO B O 1
ATOM 3293 N N . HIS B 1 88 ? 12.141 15.461 -26.406 1 90 88 HIS B N 1
ATOM 3294 C CA . HIS B 1 88 ? 13.141 15.664 -27.453 1 90 88 HIS B CA 1
ATOM 3295 C C . HIS B 1 88 ? 14.508 15.953 -26.859 1 90 88 HIS B C 1
ATOM 3297 O O . HIS B 1 88 ? 15.461 16.234 -27.594 1 90 88 HIS B O 1
ATOM 3303 N N . MET B 1 89 ? 14.625 15.898 -25.609 1 92.19 89 MET B N 1
ATOM 3304 C CA . MET B 1 89 ? 15.891 16.141 -24.922 1 92.19 89 MET B CA 1
ATOM 3305 C C . MET B 1 89 ? 16.391 14.859 -24.25 1 92.19 89 MET B C 1
ATOM 3307 O O . MET B 1 89 ? 15.578 14.055 -23.781 1 92.19 89 MET B O 1
ATOM 3311 N N . THR B 1 90 ? 17.625 14.82 -24.281 1 93.56 90 THR B N 1
ATOM 3312 C CA . THR B 1 90 ? 18.203 13.719 -23.531 1 93.56 90 THR B CA 1
ATOM 3313 C C . THR B 1 90 ? 18 13.906 -22.031 1 93.56 90 THR B C 1
ATOM 3315 O O . THR B 1 90 ? 17.562 14.977 -21.578 1 93.56 90 THR B O 1
ATOM 3318 N N . VAL B 1 91 ? 18.266 12.852 -21.328 1 92.88 91 VAL B N 1
ATOM 3319 C CA . VAL B 1 91 ? 18.203 12.914 -19.859 1 92.88 91 VAL B CA 1
ATOM 3320 C C . VAL B 1 91 ? 19.062 14.062 -19.359 1 92.88 91 VAL B C 1
ATOM 3322 O O . VAL B 1 91 ? 18.609 14.891 -18.562 1 92.88 91 VAL B O 1
ATOM 3325 N N . GLU B 1 92 ? 20.25 14.086 -19.859 1 92.44 92 GLU B N 1
ATOM 3326 C CA . GLU B 1 92 ? 21.156 15.141 -19.438 1 92.44 92 GLU B CA 1
ATOM 3327 C C . GLU B 1 92 ? 20.625 16.516 -19.797 1 92.44 92 GLU B C 1
ATOM 3329 O O . GLU B 1 92 ? 20.672 17.453 -19 1 92.44 92 GLU B O 1
ATOM 3334 N N . ASP B 1 93 ? 20.125 16.641 -20.953 1 90.88 93 ASP B N 1
ATOM 3335 C CA . ASP B 1 93 ? 19.609 17.922 -21.406 1 90.88 93 ASP B CA 1
ATOM 3336 C C . ASP B 1 93 ? 18.375 18.328 -20.609 1 90.88 93 ASP B C 1
ATOM 3338 O O . ASP B 1 93 ? 18.172 19.516 -20.328 1 90.88 93 ASP B O 1
ATOM 3342 N N . ASN B 1 94 ? 17.547 17.375 -20.359 1 90.94 94 ASN B N 1
ATOM 3343 C CA . ASN B 1 94 ? 16.375 17.641 -19.531 1 90.94 94 ASN B CA 1
ATOM 3344 C C . ASN B 1 94 ? 16.781 18.25 -18.188 1 90.94 94 ASN B C 1
ATOM 3346 O O . ASN B 1 94 ? 16.188 19.234 -17.75 1 90.94 94 ASN B O 1
ATOM 3350 N N . ILE B 1 95 ? 17.766 17.625 -17.609 1 88.88 95 ILE B N 1
ATOM 3351 C CA . ILE B 1 95 ? 18.219 18.047 -16.297 1 88.88 95 ILE B CA 1
ATOM 3352 C C . ILE B 1 95 ? 18.906 19.406 -16.391 1 88.88 95 ILE B C 1
ATOM 3354 O O . ILE B 1 95 ? 18.656 20.297 -15.578 1 88.88 95 ILE B O 1
ATOM 3358 N N . ARG B 1 96 ? 19.641 19.656 -17.391 1 87.19 96 ARG B N 1
ATOM 3359 C CA . ARG B 1 96 ? 20.391 20.875 -17.578 1 87.19 96 ARG B CA 1
ATOM 3360 C C . ARG B 1 96 ? 19.484 22.047 -17.938 1 87.19 96 ARG B C 1
ATOM 3362 O O . ARG B 1 96 ? 19.859 23.203 -17.766 1 87.19 96 ARG B O 1
ATOM 3369 N N . PHE B 1 97 ? 18.375 21.703 -18.469 1 82.31 97 PHE B N 1
ATOM 3370 C CA . PHE B 1 97 ? 17.406 22.734 -18.781 1 82.31 97 PHE B CA 1
ATOM 3371 C C . PHE B 1 97 ? 17.047 23.547 -17.547 1 82.31 97 PHE B C 1
ATOM 3373 O O . PHE B 1 97 ? 16.734 24.734 -17.641 1 82.31 97 PHE B O 1
ATOM 3380 N N . ALA B 1 98 ? 17.062 22.891 -16.406 1 77.5 98 ALA B N 1
ATOM 3381 C CA . ALA B 1 98 ? 16.734 23.547 -15.148 1 77.5 98 ALA B CA 1
ATOM 3382 C C . ALA B 1 98 ? 17.938 24.328 -14.617 1 77.5 98 ALA B C 1
ATOM 3384 O O . ALA B 1 98 ? 17.766 25.266 -13.844 1 77.5 98 ALA B O 1
ATOM 3385 N N . GLY B 1 99 ? 19.078 23.938 -14.922 1 75.69 99 GLY B N 1
ATOM 3386 C CA . GLY B 1 99 ? 20.297 24.609 -14.508 1 75.69 99 GLY B CA 1
ATOM 3387 C C . GLY B 1 99 ? 21.562 23.875 -14.93 1 75.69 99 GLY B C 1
ATOM 3388 O O . GLY B 1 99 ? 21.547 22.641 -15.086 1 75.69 99 GLY B O 1
ATOM 3389 N N . ASP B 1 100 ? 22.469 24.531 -15.312 1 68.94 100 ASP B N 1
ATOM 3390 C CA . ASP B 1 100 ? 23.703 23.938 -15.828 1 68.94 100 ASP B CA 1
ATOM 3391 C C . ASP B 1 100 ? 24.562 23.375 -14.695 1 68.94 100 ASP B C 1
ATOM 3393 O O . ASP B 1 100 ? 25.172 22.312 -14.852 1 68.94 100 ASP B O 1
ATOM 3397 N N . ALA B 1 101 ? 24.5 23.984 -13.617 1 70.94 101 ALA B N 1
ATOM 3398 C CA . ALA B 1 101 ? 25.422 23.594 -12.539 1 70.94 101 ALA B CA 1
ATOM 3399 C C . ALA B 1 101 ? 24.875 22.375 -11.781 1 70.94 101 ALA B C 1
ATOM 3401 O O . ALA B 1 101 ? 23.688 22.328 -11.453 1 70.94 101 ALA B O 1
ATOM 3402 N N . GLY B 1 102 ? 25.641 21.188 -11.758 1 78.88 102 GLY B N 1
ATOM 3403 C CA . GLY B 1 102 ? 25.375 20.094 -10.836 1 78.88 102 GLY B CA 1
ATOM 3404 C C . GLY B 1 102 ? 24.625 18.938 -11.469 1 78.88 102 GLY B C 1
ATOM 3405 O O . GLY B 1 102 ? 24.219 18 -10.781 1 78.88 102 GLY B O 1
ATOM 3406 N N . ALA B 1 103 ? 24.391 19.094 -12.773 1 84.25 103 ALA B N 1
ATOM 3407 C CA . ALA B 1 103 ? 23.625 18.062 -13.453 1 84.25 103 ALA B CA 1
ATOM 3408 C C . ALA B 1 103 ? 24.281 16.688 -13.266 1 84.25 103 ALA B C 1
ATOM 3410 O O . ALA B 1 103 ? 23.594 15.711 -12.953 1 84.25 103 ALA B O 1
ATOM 3411 N N . HIS B 1 104 ? 25.547 16.719 -13.391 1 84.81 104 HIS B N 1
ATOM 3412 C CA . HIS B 1 104 ? 26.266 15.453 -13.258 1 84.81 104 HIS B CA 1
ATOM 3413 C C . HIS B 1 104 ? 26.156 14.898 -11.844 1 84.81 104 HIS B C 1
ATOM 3415 O O . HIS B 1 104 ? 25.906 13.703 -11.648 1 84.81 104 HIS B O 1
ATOM 3421 N N . VAL B 1 105 ? 26.297 15.766 -10.953 1 81.62 105 VAL B N 1
ATOM 3422 C CA . VAL B 1 105 ? 26.219 15.367 -9.555 1 81.62 105 VAL B CA 1
ATOM 3423 C C . VAL B 1 105 ? 24.812 14.844 -9.242 1 81.62 105 VAL B C 1
ATOM 3425 O O . VAL B 1 105 ? 24.672 13.836 -8.547 1 81.62 105 VAL B O 1
ATOM 3428 N N . ALA B 1 106 ? 23.859 15.508 -9.75 1 82.38 106 ALA B N 1
ATOM 3429 C CA . ALA B 1 106 ? 22.469 15.094 -9.523 1 82.38 106 ALA B CA 1
ATOM 3430 C C . ALA B 1 106 ? 22.219 13.711 -10.109 1 82.38 106 ALA B C 1
ATOM 3432 O O . ALA B 1 106 ? 21.609 12.859 -9.453 1 82.38 106 ALA B O 1
ATOM 3433 N N . MET B 1 107 ? 22.766 13.453 -11.266 1 86.62 107 MET B N 1
ATOM 3434 C CA . MET B 1 107 ? 22.562 12.164 -11.922 1 86.62 107 MET B CA 1
ATOM 3435 C C . MET B 1 107 ? 23.281 11.055 -11.156 1 86.62 107 MET B C 1
ATOM 3437 O O . MET B 1 107 ? 22.719 9.969 -10.984 1 86.62 107 MET B O 1
ATOM 3441 N N . LEU B 1 108 ? 24.406 11.312 -10.703 1 82.12 108 LEU B N 1
ATOM 3442 C CA . LEU B 1 108 ? 25.172 10.336 -9.938 1 82.12 108 LEU B CA 1
ATOM 3443 C C . LEU B 1 108 ? 24.469 10 -8.633 1 82.12 108 LEU B C 1
ATOM 3445 O O . LEU B 1 108 ? 24.375 8.836 -8.242 1 82.12 108 LEU B O 1
ATOM 3449 N N . SER B 1 109 ? 24.016 11 -8.07 1 79.38 109 SER B N 1
ATOM 3450 C CA . SER B 1 109 ? 23.359 10.82 -6.773 1 79.38 109 SER B CA 1
ATOM 3451 C C . SER B 1 109 ? 22.109 9.945 -6.902 1 79.38 109 SER B C 1
ATOM 3453 O O . SER B 1 109 ? 21.75 9.227 -5.969 1 79.38 109 SER B O 1
ATOM 3455 N N . LEU B 1 110 ? 21.5 10.008 -8.039 1 81.44 110 LEU B N 1
ATOM 3456 C CA . LEU B 1 110 ? 20.266 9.258 -8.25 1 81.44 110 LEU B CA 1
ATOM 3457 C C . LEU B 1 110 ? 20.531 7.969 -9.016 1 81.44 110 LEU B C 1
ATOM 3459 O O . LEU B 1 110 ? 19.609 7.195 -9.273 1 81.44 110 LEU B O 1
ATOM 3463 N N . GLY B 1 111 ? 21.766 7.766 -9.383 1 80.19 111 GLY B N 1
ATOM 3464 C CA . GLY B 1 111 ? 22.172 6.539 -10.062 1 80.19 111 GLY B CA 1
ATOM 3465 C C . GLY B 1 111 ? 21.672 6.461 -11.492 1 80.19 111 GLY B C 1
ATOM 3466 O O . GLY B 1 111 ? 21.281 5.387 -11.961 1 80.19 111 GLY B O 1
ATOM 3467 N N . ILE B 1 112 ? 21.531 7.641 -12.133 1 86.25 112 ILE B N 1
ATOM 3468 C CA . ILE B 1 112 ? 21 7.605 -13.5 1 86.25 112 ILE B CA 1
ATOM 3469 C C . ILE B 1 112 ? 22.031 8.219 -14.453 1 86.25 112 ILE B C 1
ATOM 3471 O O . ILE B 1 112 ? 21.672 8.633 -15.562 1 86.25 112 ILE B O 1
ATOM 3475 N N . ASP B 1 113 ? 23.234 8.266 -13.984 1 89.25 113 ASP B N 1
ATOM 3476 C CA . ASP B 1 113 ? 24.297 8.828 -14.82 1 89.25 113 ASP B CA 1
ATOM 3477 C C . ASP B 1 113 ? 24.5 8.008 -16.094 1 89.25 113 ASP B C 1
ATOM 3479 O O . ASP B 1 113 ? 24.797 8.555 -17.156 1 89.25 113 ASP B O 1
ATOM 3483 N N . HIS B 1 114 ? 24.297 6.781 -16 1 88.44 114 HIS B N 1
ATOM 3484 C CA . HIS B 1 114 ? 24.469 5.887 -17.141 1 88.44 114 HIS B CA 1
ATOM 3485 C C . HIS B 1 114 ? 23.375 6.09 -18.172 1 88.44 114 HIS B C 1
ATOM 3487 O O . HIS B 1 114 ? 23.469 5.598 -19.297 1 88.44 114 HIS B O 1
ATOM 3493 N N . LEU B 1 115 ? 22.359 6.859 -17.844 1 91.12 115 LEU B N 1
ATOM 3494 C CA . LEU B 1 115 ? 21.234 7.094 -18.734 1 91.12 115 LEU B CA 1
ATOM 3495 C C . LEU B 1 115 ? 21.328 8.469 -19.391 1 91.12 115 LEU B C 1
ATOM 3497 O O . LEU B 1 115 ? 20.406 8.883 -20.094 1 91.12 115 LEU B O 1
ATOM 3501 N N . ALA B 1 116 ? 22.406 9.117 -19.266 1 92.12 116 ALA B N 1
ATOM 3502 C CA . ALA B 1 116 ? 22.562 10.539 -19.578 1 92.12 116 ALA B CA 1
ATOM 3503 C C . ALA B 1 116 ? 22.188 10.82 -21.031 1 92.12 116 ALA B C 1
ATOM 3505 O O . ALA B 1 116 ? 21.562 11.836 -21.328 1 92.12 116 ALA B O 1
ATOM 3506 N N . LEU B 1 117 ? 22.469 9.914 -21.859 1 92.69 117 LEU B N 1
ATOM 3507 C CA . LEU B 1 117 ? 22.312 10.188 -23.281 1 92.69 117 LEU B CA 1
ATOM 3508 C C . LEU B 1 117 ? 21.016 9.594 -23.812 1 92.69 117 LEU B C 1
ATOM 3510 O O . LEU B 1 117 ? 20.672 9.773 -24.984 1 92.69 117 LEU B O 1
ATOM 3514 N N . ARG B 1 118 ? 20.297 9.016 -23 1 92.38 118 ARG B N 1
ATOM 3515 C CA . ARG B 1 118 ? 19.031 8.422 -23.406 1 92.38 118 ARG B CA 1
ATOM 3516 C C . ARG B 1 118 ? 17.922 9.477 -23.438 1 92.38 118 ARG B C 1
ATOM 3518 O O . ARG B 1 118 ? 18.062 10.555 -22.859 1 92.38 118 ARG B O 1
ATOM 3525 N N . TYR B 1 119 ? 16.922 9.125 -24.219 1 91.44 119 TYR B N 1
ATOM 3526 C CA . TYR B 1 119 ? 15.734 9.961 -24.281 1 91.44 119 TYR B CA 1
ATOM 3527 C C . TYR B 1 119 ? 14.641 9.406 -23.359 1 91.44 119 TYR B C 1
ATOM 3529 O O . TYR B 1 119 ? 14.648 8.219 -23.031 1 91.44 119 TYR B O 1
ATOM 3537 N N . PRO B 1 120 ? 13.672 10.25 -22.938 1 88.75 120 PRO B N 1
ATOM 3538 C CA . PRO B 1 120 ? 12.625 9.836 -22 1 88.75 120 PRO B CA 1
ATOM 3539 C C . PRO B 1 120 ? 11.875 8.586 -22.453 1 88.75 120 PRO B C 1
ATOM 3541 O O . PRO B 1 120 ? 11.562 7.715 -21.641 1 88.75 120 PRO B O 1
ATOM 3544 N N . HIS B 1 121 ? 11.68 8.43 -23.734 1 82.25 121 HIS B N 1
ATOM 3545 C CA . HIS B 1 121 ? 10.922 7.293 -24.234 1 82.25 121 HIS B CA 1
ATOM 3546 C C . HIS B 1 121 ? 11.695 5.988 -24.078 1 82.25 121 HIS B C 1
ATOM 3548 O O . HIS B 1 121 ? 11.117 4.902 -24.188 1 82.25 121 HIS B O 1
ATOM 3554 N N . GLN B 1 122 ? 12.953 6.117 -23.812 1 85.06 122 GLN B N 1
ATOM 3555 C CA . GLN B 1 122 ? 13.812 4.949 -23.656 1 85.06 122 GLN B CA 1
ATOM 3556 C C . GLN B 1 122 ? 13.953 4.562 -22.188 1 85.06 122 GLN B C 1
ATOM 3558 O O . GLN B 1 122 ? 14.727 3.66 -21.859 1 85.06 122 GLN B O 1
ATOM 3563 N N . LEU B 1 123 ? 13.234 5.258 -21.359 1 84.56 123 LEU B N 1
ATOM 3564 C CA . LEU B 1 123 ? 13.375 5.062 -19.922 1 84.56 123 LEU B CA 1
ATOM 3565 C C . LEU B 1 123 ? 12.133 4.387 -19.344 1 84.56 123 LEU B C 1
ATOM 3567 O O . LEU B 1 123 ? 11.031 4.555 -19.875 1 84.56 123 LEU B O 1
ATOM 3571 N N . SER B 1 124 ? 12.367 3.566 -18.328 1 73 124 SER B N 1
ATOM 3572 C CA . SER B 1 124 ? 11.234 3.119 -17.516 1 73 124 SER B CA 1
ATOM 3573 C C . SER B 1 124 ? 10.594 4.281 -16.766 1 73 124 SER B C 1
ATOM 3575 O O . SER B 1 124 ? 11.188 5.355 -16.656 1 73 124 SER B O 1
ATOM 3577 N N . THR B 1 125 ? 9.344 4.055 -16.25 1 74.38 125 THR B N 1
ATOM 3578 C CA . THR B 1 125 ? 8.641 5.086 -15.492 1 74.38 125 THR B CA 1
ATOM 3579 C C . THR B 1 125 ? 9.469 5.516 -14.281 1 74.38 125 THR B C 1
ATOM 3581 O O . THR B 1 125 ? 9.578 6.711 -14 1 74.38 125 THR B O 1
ATOM 3584 N N . GLY B 1 126 ? 10.016 4.578 -13.602 1 76.31 126 GLY B N 1
ATOM 3585 C CA . GLY B 1 126 ? 10.859 4.891 -12.461 1 76.31 126 GLY B CA 1
ATOM 3586 C C . GLY B 1 126 ? 12.07 5.723 -12.828 1 76.31 126 GLY B C 1
ATOM 3587 O O . GLY B 1 126 ? 12.445 6.641 -12.094 1 76.31 126 GLY B O 1
ATOM 3588 N N . GLN B 1 127 ? 12.617 5.414 -13.938 1 80.88 127 GLN B N 1
ATOM 3589 C CA . GLN B 1 127 ? 13.766 6.176 -14.422 1 80.88 127 GLN B CA 1
ATOM 3590 C C . GLN B 1 127 ? 13.359 7.598 -14.789 1 80.88 127 GLN B C 1
ATOM 3592 O O . GLN B 1 127 ? 14.078 8.555 -14.484 1 80.88 127 GLN B O 1
ATOM 3597 N N . GLN B 1 128 ? 12.242 7.68 -15.414 1 86.19 128 GLN B N 1
ATOM 3598 C CA . GLN B 1 128 ? 11.742 9 -15.781 1 86.19 128 GLN B CA 1
ATOM 3599 C C . GLN B 1 128 ? 11.523 9.867 -14.547 1 86.19 128 GLN B C 1
ATOM 3601 O O . GLN B 1 128 ? 11.836 11.062 -14.555 1 86.19 128 GLN B O 1
ATOM 3606 N N . GLN B 1 129 ? 11.062 9.219 -13.562 1 83.56 129 GLN B N 1
ATOM 3607 C CA . GLN B 1 129 ? 10.828 9.953 -12.32 1 83.56 129 GLN B CA 1
ATOM 3608 C C . GLN B 1 129 ? 12.148 10.414 -11.703 1 83.56 129 GLN B C 1
ATOM 3610 O O . GLN B 1 129 ? 12.227 11.516 -11.148 1 83.56 129 GLN B O 1
ATOM 3615 N N . LYS B 1 130 ? 13.102 9.594 -11.781 1 83.81 130 LYS B N 1
ATOM 3616 C CA . LYS B 1 130 ? 14.414 9.977 -11.266 1 83.81 130 LYS B CA 1
ATOM 3617 C C . LYS B 1 130 ? 14.984 11.164 -12.031 1 83.81 130 LYS B C 1
ATOM 3619 O O . LYS B 1 130 ? 15.609 12.047 -11.445 1 83.81 130 LYS B O 1
ATOM 3624 N N . VAL B 1 131 ? 14.773 11.195 -13.289 1 87.69 131 VAL B N 1
ATOM 3625 C CA . VAL B 1 131 ? 15.219 12.312 -14.117 1 87.69 131 VAL B CA 1
ATOM 3626 C C . VAL B 1 131 ? 14.492 13.586 -13.688 1 87.69 131 VAL B C 1
ATOM 3628 O O . VAL B 1 131 ? 15.117 14.641 -13.539 1 87.69 131 VAL B O 1
ATOM 3631 N N . ALA B 1 132 ? 13.234 13.43 -13.477 1 86.12 132 ALA B N 1
ATOM 3632 C CA . ALA B 1 132 ? 12.438 14.57 -13.023 1 86.12 132 ALA B CA 1
ATOM 3633 C C . ALA B 1 132 ? 12.938 15.086 -11.68 1 86.12 132 ALA B C 1
ATOM 3635 O O . ALA B 1 132 ? 13.016 16.297 -11.469 1 86.12 132 ALA B O 1
ATOM 3636 N N . LEU B 1 133 ? 13.227 14.203 -10.844 1 84.56 133 LEU B N 1
ATOM 3637 C CA . LEU B 1 133 ? 13.75 14.57 -9.531 1 84.56 133 LEU B CA 1
ATOM 3638 C C . LEU B 1 133 ? 15.086 15.289 -9.664 1 84.56 133 LEU B C 1
ATOM 3640 O O . LEU B 1 133 ? 15.328 16.281 -8.977 1 84.56 133 LEU B O 1
ATOM 3644 N N . ALA B 1 134 ? 15.883 14.773 -10.516 1 84.88 134 ALA B N 1
ATOM 3645 C CA . ALA B 1 134 ? 17.172 15.406 -10.75 1 84.88 134 ALA B CA 1
ATOM 3646 C C . ALA B 1 134 ? 17.016 16.844 -11.234 1 84.88 134 ALA B C 1
ATOM 3648 O O . ALA B 1 134 ? 17.719 17.734 -10.789 1 84.88 134 ALA B O 1
ATOM 3649 N N . ARG B 1 135 ? 16.141 16.984 -12.07 1 84.69 135 ARG B N 1
ATOM 3650 C CA . ARG B 1 135 ? 15.844 18.328 -12.586 1 84.69 135 ARG B CA 1
ATOM 3651 C C . ARG B 1 135 ? 15.406 19.266 -11.469 1 84.69 135 ARG B C 1
ATOM 3653 O O . ARG B 1 135 ? 15.805 20.422 -11.438 1 84.69 135 ARG B O 1
ATOM 3660 N N . ALA B 1 136 ? 14.648 18.766 -10.617 1 79.31 136 ALA B N 1
ATOM 3661 C CA . ALA B 1 136 ? 14.172 19.562 -9.492 1 79.31 136 ALA B CA 1
ATOM 3662 C C . ALA B 1 136 ? 15.32 19.922 -8.555 1 79.31 136 ALA B C 1
ATOM 3664 O O . ALA B 1 136 ? 15.336 21.016 -7.988 1 79.31 136 ALA B O 1
ATOM 3665 N N . LEU B 1 137 ? 16.25 19.078 -8.445 1 78.69 137 LEU B N 1
ATOM 3666 C CA . LEU B 1 137 ? 17.359 19.234 -7.52 1 78.69 137 LEU B CA 1
ATOM 3667 C C . LEU B 1 137 ? 18.297 20.359 -7.973 1 78.69 137 LEU B C 1
ATOM 3669 O O . LEU B 1 137 ? 18.875 21.078 -7.145 1 78.69 137 LEU B O 1
ATOM 3673 N N . ILE B 1 138 ? 18.406 20.469 -9.195 1 78.06 138 ILE B N 1
ATOM 3674 C CA . ILE B 1 138 ? 19.375 21.422 -9.742 1 78.06 138 ILE B CA 1
ATOM 3675 C C . ILE B 1 138 ? 18.922 22.859 -9.453 1 78.06 138 ILE B C 1
ATOM 3677 O O . ILE B 1 138 ? 19.734 23.766 -9.344 1 78.06 138 ILE B O 1
ATOM 3681 N N . LYS B 1 139 ? 17.672 23.078 -9.195 1 75.94 139 LYS B N 1
ATOM 3682 C CA . LYS B 1 139 ? 17.125 24.422 -9.008 1 75.94 139 LYS B CA 1
ATOM 3683 C C . LYS B 1 139 ? 17.391 24.922 -7.59 1 75.94 139 LYS B C 1
ATOM 3685 O O . LYS B 1 139 ? 17.219 26.109 -7.309 1 75.94 139 LYS B O 1
ATOM 3690 N N . GLN B 1 140 ? 17.906 24.172 -6.734 1 76.62 140 GLN B N 1
ATOM 3691 C CA . GLN B 1 140 ? 18.125 24.516 -5.332 1 76.62 140 GLN B CA 1
ATOM 3692 C C . GLN B 1 140 ? 16.922 25.25 -4.746 1 76.62 140 GLN B C 1
ATOM 3694 O O . GLN B 1 140 ? 17.062 26.359 -4.246 1 76.62 140 GLN B O 1
ATOM 3699 N N . PRO B 1 141 ? 15.797 24.734 -4.766 1 84.38 141 PRO B N 1
ATOM 3700 C CA . PRO B 1 141 ? 14.562 25.406 -4.332 1 84.38 141 PRO B CA 1
ATOM 3701 C C . PRO B 1 141 ? 14.477 25.547 -2.814 1 84.38 141 PRO B C 1
ATOM 3703 O O . PRO B 1 141 ? 15.148 24.812 -2.08 1 84.38 141 PRO B O 1
ATOM 3706 N N . LYS B 1 142 ? 13.711 26.672 -2.443 1 88.75 142 LYS B N 1
ATOM 3707 C CA . LYS B 1 142 ? 13.383 26.797 -1.027 1 88.75 142 LYS B CA 1
ATOM 3708 C C . LYS B 1 142 ? 12.227 25.859 -0.652 1 88.75 142 LYS B C 1
ATOM 3710 O O . LYS B 1 142 ? 12.148 25.391 0.483 1 88.75 142 LYS B O 1
ATOM 3715 N N . LEU B 1 143 ? 11.391 25.703 -1.655 1 93.12 143 LEU B N 1
ATOM 3716 C CA . LEU B 1 143 ? 10.242 24.828 -1.489 1 93.12 143 LEU B CA 1
ATOM 3717 C C . LEU B 1 143 ? 10.25 23.719 -2.537 1 93.12 143 LEU B C 1
ATOM 3719 O O . LEU B 1 143 ? 10.531 23.969 -3.711 1 93.12 143 LEU B O 1
ATOM 3723 N N . MET B 1 144 ? 9.977 22.562 -2.035 1 92.5 144 MET B N 1
ATOM 3724 C CA . MET B 1 144 ? 9.844 21.406 -2.934 1 92.5 144 MET B CA 1
ATOM 3725 C C . MET B 1 144 ? 8.438 20.828 -2.865 1 92.5 144 MET B C 1
ATOM 3727 O O . MET B 1 144 ? 7.926 20.562 -1.777 1 92.5 144 MET B O 1
ATOM 3731 N N . PHE B 1 145 ? 7.855 20.656 -4.055 1 94.25 145 PHE B N 1
ATOM 3732 C CA . PHE B 1 145 ? 6.508 20.109 -4.141 1 94.25 145 PHE B CA 1
ATOM 3733 C C . PHE B 1 145 ? 6.52 18.766 -4.887 1 94.25 145 PHE B C 1
ATOM 3735 O O . PHE B 1 145 ? 7.07 18.672 -5.984 1 94.25 145 PHE B O 1
ATOM 3742 N N . PHE B 1 146 ? 5.965 17.797 -4.246 1 93.44 146 PHE B N 1
ATOM 3743 C CA . PHE B 1 146 ? 5.77 16.5 -4.891 1 93.44 146 PHE B CA 1
ATOM 3744 C C . PHE B 1 146 ? 4.281 16.188 -5.012 1 93.44 146 PHE B C 1
ATOM 3746 O O . PHE B 1 146 ? 3.564 16.156 -4.012 1 93.44 146 PHE B O 1
ATOM 3753 N N . ASP B 1 147 ? 3.852 15.961 -6.188 1 90.94 147 ASP B N 1
ATOM 3754 C CA . ASP B 1 147 ? 2.471 15.562 -6.445 1 90.94 147 ASP B CA 1
ATOM 3755 C C . ASP B 1 147 ? 2.393 14.102 -6.887 1 90.94 147 ASP B C 1
ATOM 3757 O O . ASP B 1 147 ? 2.459 13.805 -8.078 1 90.94 147 ASP B O 1
ATOM 3761 N N . GLU B 1 148 ? 2.236 13.211 -5.941 1 88.25 148 GLU B N 1
ATOM 3762 C CA . GLU B 1 148 ? 2.133 11.766 -6.105 1 88.25 148 GLU B CA 1
ATOM 3763 C C . GLU B 1 148 ? 3.301 11.219 -6.922 1 88.25 148 GLU B C 1
ATOM 3765 O O . GLU B 1 148 ? 3.098 10.5 -7.902 1 88.25 148 GLU B O 1
ATOM 3770 N N . PRO B 1 149 ? 4.504 11.391 -6.441 1 86.62 149 PRO B N 1
ATOM 3771 C CA . PRO B 1 149 ? 5.691 11.039 -7.227 1 86.62 149 PRO B CA 1
ATOM 3772 C C . PRO B 1 149 ? 5.863 9.531 -7.402 1 86.62 149 PRO B C 1
ATOM 3774 O O . PRO B 1 149 ? 6.566 9.086 -8.312 1 86.62 149 PRO B O 1
ATOM 3777 N N . LEU B 1 150 ? 5.164 8.75 -6.551 1 83.19 150 LEU B N 1
ATOM 3778 C CA . LEU B 1 150 ? 5.387 7.305 -6.562 1 83.19 150 LEU B CA 1
ATOM 3779 C C . LEU B 1 150 ? 4.172 6.574 -7.125 1 83.19 150 LEU B C 1
ATOM 3781 O O . LEU B 1 150 ? 4.129 5.344 -7.129 1 83.19 150 LEU B O 1
ATOM 3785 N N . ALA B 1 151 ? 3.18 7.195 -7.652 1 73.81 151 ALA B N 1
ATOM 3786 C CA . ALA B 1 151 ? 1.891 6.629 -8.047 1 73.81 151 ALA B CA 1
ATOM 3787 C C . ALA B 1 151 ? 2.061 5.594 -9.148 1 73.81 151 ALA B C 1
ATOM 3789 O O . ALA B 1 151 ? 1.284 4.641 -9.242 1 73.81 151 ALA B O 1
ATOM 3790 N N . HIS B 1 152 ? 3.051 5.637 -9.969 1 68.44 152 HIS B N 1
ATOM 3791 C CA . HIS B 1 152 ? 3.166 4.746 -11.117 1 68.44 152 HIS B CA 1
ATOM 3792 C C . HIS B 1 152 ? 4.457 3.938 -11.062 1 68.44 152 HIS B C 1
ATOM 3794 O O . HIS B 1 152 ? 4.938 3.455 -12.094 1 68.44 152 HIS B O 1
ATOM 3800 N N . VAL B 1 153 ? 4.961 3.834 -9.859 1 72.94 153 VAL B N 1
ATOM 3801 C CA . VAL B 1 153 ? 6.223 3.123 -9.68 1 72.94 153 VAL B CA 1
ATOM 3802 C C . VAL B 1 153 ? 5.98 1.837 -8.891 1 72.94 153 VAL B C 1
ATOM 3804 O O . VAL B 1 153 ? 5.176 1.815 -7.961 1 72.94 153 VAL B O 1
ATOM 3807 N N . ASP B 1 154 ? 6.633 0.734 -9.258 1 71.88 154 ASP B N 1
ATOM 3808 C CA . ASP B 1 154 ? 6.48 -0.531 -8.547 1 71.88 154 ASP B CA 1
ATOM 3809 C C . ASP B 1 154 ? 6.977 -0.415 -7.105 1 71.88 154 ASP B C 1
ATOM 3811 O O . ASP B 1 154 ? 7.723 0.51 -6.773 1 71.88 154 ASP B O 1
ATOM 3815 N N . THR B 1 155 ? 6.586 -1.362 -6.289 1 72 155 THR B N 1
ATOM 3816 C CA . THR B 1 155 ? 6.82 -1.312 -4.852 1 72 155 THR B CA 1
ATOM 3817 C C . THR B 1 155 ? 8.312 -1.206 -4.547 1 72 155 THR B C 1
ATOM 3819 O O . THR B 1 155 ? 8.727 -0.392 -3.719 1 72 155 THR B O 1
ATOM 3822 N N . TYR B 1 156 ? 9.094 -1.982 -5.199 1 69.56 156 TYR B N 1
ATOM 3823 C CA . TYR B 1 156 ? 10.523 -1.986 -4.934 1 69.56 156 TYR B CA 1
ATOM 3824 C C . TYR B 1 156 ? 11.164 -0.664 -5.344 1 69.56 156 TYR B C 1
ATOM 3826 O O . TYR B 1 156 ? 11.875 -0.04 -4.555 1 69.56 156 TYR B O 1
ATOM 3834 N N . SER B 1 157 ? 10.859 -0.198 -6.504 1 72.69 157 SER B N 1
ATOM 3835 C CA . SER B 1 157 ? 11.398 1.056 -7.023 1 72.69 157 SER B CA 1
ATOM 3836 C C . SER B 1 157 ? 10.883 2.25 -6.227 1 72.69 157 SER B C 1
ATOM 3838 O O . SER B 1 157 ? 11.594 3.238 -6.051 1 72.69 157 SER B O 1
ATOM 3840 N N . SER B 1 158 ? 9.688 2.072 -5.77 1 81.56 158 SER B N 1
ATOM 3841 C CA . SER B 1 158 ? 9.102 3.137 -4.965 1 81.56 158 SER B CA 1
ATOM 3842 C C . SER B 1 158 ? 9.891 3.369 -3.684 1 81.56 158 SER B C 1
ATOM 3844 O O . SER B 1 158 ? 10.109 4.516 -3.281 1 81.56 158 SER B O 1
ATOM 3846 N N . GLU B 1 159 ? 10.297 2.297 -3.092 1 79.88 159 GLU B N 1
ATOM 3847 C CA . GLU B 1 159 ? 11.078 2.414 -1.864 1 79.88 159 GLU B CA 1
ATOM 3848 C C . GLU B 1 159 ? 12.414 3.107 -2.125 1 79.88 159 GLU B C 1
ATOM 3850 O O . GLU B 1 159 ? 12.859 3.926 -1.319 1 79.88 159 GLU B O 1
ATOM 3855 N N . GLN B 1 160 ? 12.992 2.752 -3.199 1 76.88 160 GLN B N 1
ATOM 3856 C CA . GLN B 1 160 ? 14.266 3.369 -3.559 1 76.88 160 GLN B CA 1
ATOM 3857 C C . GLN B 1 160 ? 14.094 4.859 -3.832 1 76.88 160 GLN B C 1
ATOM 3859 O O . GLN B 1 160 ? 14.883 5.676 -3.354 1 76.88 160 GLN B O 1
ATOM 3864 N N . LEU B 1 161 ? 13.148 5.148 -4.613 1 82.69 161 LEU B N 1
ATOM 3865 C CA . LEU B 1 161 ? 12.898 6.543 -4.957 1 82.69 161 LEU B CA 1
ATOM 3866 C C . LEU B 1 161 ? 12.508 7.344 -3.717 1 82.69 161 LEU B C 1
ATOM 3868 O O . LEU B 1 161 ? 12.953 8.484 -3.547 1 82.69 161 LEU B O 1
ATOM 3872 N N . LYS B 1 162 ? 11.727 6.812 -2.855 1 88.5 162 LYS B N 1
ATOM 3873 C CA . LYS B 1 162 ? 11.352 7.465 -1.606 1 88.5 162 LYS B CA 1
ATOM 3874 C C . LYS B 1 162 ? 12.578 7.82 -0.776 1 88.5 162 LYS B C 1
ATOM 3876 O O . LYS B 1 162 ? 12.68 8.938 -0.256 1 88.5 162 LYS B O 1
ATOM 3881 N N . SER B 1 163 ? 13.406 6.875 -0.73 1 85 163 SER B N 1
ATOM 3882 C CA . SER B 1 163 ? 14.648 7.098 -0 1 85 163 SER B CA 1
ATOM 3883 C C . SER B 1 163 ? 15.453 8.242 -0.613 1 85 163 SER B C 1
ATOM 3885 O O . SER B 1 163 ? 16.047 9.047 0.108 1 85 163 SER B O 1
ATOM 3887 N N . GLN B 1 164 ? 15.469 8.25 -1.874 1 83.69 164 GLN B N 1
ATOM 3888 C CA . GLN B 1 164 ? 16.188 9.312 -2.572 1 83.69 164 GLN B CA 1
ATOM 3889 C C . GLN B 1 164 ? 15.547 10.672 -2.312 1 83.69 164 GLN B C 1
ATOM 3891 O O . GLN B 1 164 ? 16.25 11.664 -2.113 1 83.69 164 GLN B O 1
ATOM 3896 N N . ILE B 1 165 ? 14.273 10.727 -2.352 1 87.5 165 ILE B N 1
ATOM 3897 C CA . ILE B 1 165 ? 13.531 11.953 -2.084 1 87.5 165 ILE B CA 1
ATOM 3898 C C . ILE B 1 165 ? 13.859 12.461 -0.679 1 87.5 165 ILE B C 1
ATOM 3900 O O . ILE B 1 165 ? 14.156 13.641 -0.489 1 87.5 165 ILE B O 1
ATOM 3904 N N . LEU B 1 166 ? 13.875 11.602 0.263 1 88.5 166 LEU B N 1
ATOM 3905 C CA . LEU B 1 166 ? 14.148 11.969 1.647 1 88.5 166 LEU B CA 1
ATOM 3906 C C . LEU B 1 166 ? 15.578 12.469 1.808 1 88.5 166 LEU B C 1
ATOM 3908 O O . LEU B 1 166 ? 15.828 13.445 2.51 1 88.5 166 LEU B O 1
ATOM 3912 N N . ARG B 1 167 ? 16.391 11.742 1.168 1 83.81 167 ARG B N 1
ATOM 3913 C CA . ARG B 1 167 ? 17.781 12.164 1.218 1 83.81 167 ARG B CA 1
ATOM 3914 C C . ARG B 1 167 ? 17.969 13.555 0.63 1 83.81 167 ARG B C 1
ATOM 3916 O O . ARG B 1 167 ? 18.688 14.383 1.187 1 83.81 167 ARG B O 1
ATOM 3923 N N . THR B 1 168 ? 17.375 13.742 -0.449 1 80.94 168 THR B N 1
ATOM 3924 C CA . THR B 1 168 ? 17.453 15.047 -1.109 1 80.94 168 THR B CA 1
ATOM 3925 C C . THR B 1 168 ? 16.844 16.125 -0.224 1 80.94 168 THR B C 1
ATOM 3927 O O . THR B 1 168 ? 17.438 17.203 -0.061 1 80.94 168 THR B O 1
ATOM 3930 N N . HIS B 1 169 ? 15.727 15.898 0.313 1 87.06 169 HIS B N 1
ATOM 3931 C CA . HIS B 1 169 ? 15.07 16.812 1.234 1 87.06 169 HIS B CA 1
ATOM 3932 C C . HIS B 1 169 ? 16 17.203 2.381 1 87.06 169 HIS B C 1
ATOM 3934 O O . HIS B 1 169 ? 16.156 18.391 2.689 1 87.06 169 HIS B O 1
ATOM 3940 N N . ARG B 1 170 ? 16.625 16.281 2.926 1 85.19 170 ARG B N 1
ATOM 3941 C CA . ARG B 1 170 ? 17.5 16.516 4.07 1 85.19 170 ARG B CA 1
ATOM 3942 C C . ARG B 1 170 ? 18.75 17.281 3.656 1 85.19 170 ARG B C 1
ATOM 3944 O O . ARG B 1 170 ? 19.188 18.203 4.355 1 85.19 170 ARG B O 1
ATOM 3951 N N . ARG B 1 171 ? 19.25 16.906 2.588 1 81 171 ARG B N 1
ATOM 3952 C CA . ARG B 1 171 ? 20.484 17.516 2.107 1 81 171 ARG B CA 1
ATOM 3953 C C . ARG B 1 171 ? 20.266 18.984 1.765 1 81 171 ARG B C 1
ATOM 3955 O O . ARG B 1 171 ? 21.094 19.844 2.105 1 81 171 ARG B O 1
ATOM 3962 N N . LEU B 1 172 ? 19.188 19.266 1.123 1 82.31 172 LEU B N 1
ATOM 3963 C CA . LEU B 1 172 ? 18.922 20.625 0.673 1 82.31 172 LEU B CA 1
ATOM 3964 C C . LEU B 1 172 ? 18.344 21.469 1.805 1 82.31 172 LEU B C 1
ATOM 3966 O O . LEU B 1 172 ? 18.359 22.688 1.744 1 82.31 172 LEU B O 1
ATOM 3970 N N . GLY B 1 173 ? 17.781 20.797 2.771 1 85.62 173 GLY B N 1
ATOM 3971 C CA . GLY B 1 173 ? 17.125 21.516 3.863 1 85.62 173 GLY B CA 1
ATOM 3972 C C . GLY B 1 173 ? 15.898 22.281 3.426 1 85.62 173 GLY B C 1
ATOM 3973 O O . GLY B 1 173 ? 15.578 23.328 3.99 1 85.62 173 GLY B O 1
ATOM 3974 N N . CYS B 1 174 ? 15.328 21.906 2.422 1 88.44 174 CYS B N 1
ATOM 3975 C CA . CYS B 1 174 ? 14.148 22.594 1.904 1 88.44 174 CYS B CA 1
ATOM 3976 C C . CYS B 1 174 ? 12.891 22.172 2.66 1 88.44 174 CYS B C 1
ATOM 3978 O O . CYS B 1 174 ? 12.906 21.172 3.389 1 88.44 174 CYS B O 1
ATOM 3980 N N . THR B 1 175 ? 11.914 23.094 2.555 1 94.31 175 THR B N 1
ATOM 3981 C CA . THR B 1 175 ? 10.578 22.734 3.018 1 94.31 175 THR B CA 1
ATOM 3982 C C . THR B 1 175 ? 9.805 22 1.919 1 94.31 175 THR B C 1
ATOM 3984 O O . THR B 1 175 ? 9.828 22.422 0.76 1 94.31 175 THR B O 1
ATOM 3987 N N . THR B 1 176 ? 9.195 20.906 2.293 1 95.19 176 THR B N 1
ATOM 3988 C CA . THR B 1 176 ? 8.609 20.047 1.267 1 95.19 176 THR B CA 1
ATOM 3989 C C . THR B 1 176 ? 7.121 19.828 1.521 1 95.19 176 THR B C 1
ATOM 3991 O O . THR B 1 176 ? 6.707 19.609 2.662 1 95.19 176 THR B O 1
ATOM 3994 N N . PHE B 1 177 ? 6.348 19.984 0.479 1 96.5 177 PHE B N 1
ATOM 3995 C CA . PHE B 1 177 ? 4.965 19.531 0.444 1 96.5 177 PHE B CA 1
ATOM 3996 C C . PHE B 1 177 ? 4.828 18.281 -0.425 1 96.5 177 PHE B C 1
ATOM 3998 O O . PHE B 1 177 ? 5.223 18.281 -1.592 1 96.5 177 PHE B O 1
ATOM 4005 N N . TYR B 1 178 ? 4.277 17.281 0.208 1 96.12 178 TYR B N 1
ATOM 4006 C CA . TYR B 1 178 ? 4.203 15.977 -0.431 1 96.12 178 TYR B CA 1
ATOM 4007 C C . TYR B 1 178 ? 2.768 15.469 -0.476 1 96.12 178 TYR B C 1
ATOM 4009 O O . TYR B 1 178 ? 2.166 15.195 0.566 1 96.12 178 TYR B O 1
ATOM 4017 N N . VAL B 1 179 ? 2.252 15.352 -1.701 1 94.38 179 VAL B N 1
ATOM 4018 C CA . VAL B 1 179 ? 0.894 14.844 -1.872 1 94.38 179 VAL B CA 1
ATOM 4019 C C . VAL B 1 179 ? 0.933 13.352 -2.18 1 94.38 179 VAL B C 1
ATOM 4021 O O . VAL B 1 179 ? 1.696 12.906 -3.041 1 94.38 179 VAL B O 1
ATOM 4024 N N . THR B 1 180 ? 0.146 12.609 -1.485 1 88.81 180 THR B N 1
ATOM 4025 C CA . THR B 1 180 ? 0.006 11.18 -1.745 1 88.81 180 THR B CA 1
ATOM 4026 C C . THR B 1 180 ? -1.348 10.672 -1.256 1 88.81 180 THR B C 1
ATOM 4028 O O . THR B 1 180 ? -1.967 11.281 -0.382 1 88.81 180 THR B O 1
ATOM 4031 N N . HIS B 1 181 ? -1.772 9.625 -1.862 1 81.44 181 HIS B N 1
ATOM 4032 C CA . HIS B 1 181 ? -2.961 8.945 -1.364 1 81.44 181 HIS B CA 1
ATOM 4033 C C . HIS B 1 181 ? -2.584 7.707 -0.557 1 81.44 181 HIS B C 1
ATOM 4035 O O . HIS B 1 181 ? -3.447 7.074 0.058 1 81.44 181 HIS B O 1
ATOM 4041 N N . ASP B 1 182 ? -1.346 7.367 -0.499 1 83.5 182 ASP B N 1
ATOM 4042 C CA . ASP B 1 182 ? -0.868 6.18 0.205 1 83.5 182 ASP B CA 1
ATOM 4043 C C . ASP B 1 182 ? -0.554 6.496 1.665 1 83.5 182 ASP B C 1
ATOM 4045 O O . ASP B 1 182 ? 0.409 7.211 1.958 1 83.5 182 ASP B O 1
ATOM 4049 N N . ILE B 1 183 ? -1.243 5.805 2.525 1 88.94 183 ILE B N 1
ATOM 4050 C CA . ILE B 1 183 ? -1.142 6.094 3.951 1 88.94 183 ILE B CA 1
ATOM 4051 C C . ILE B 1 183 ? 0.226 5.656 4.469 1 88.94 183 ILE B C 1
ATOM 4053 O O . ILE B 1 183 ? 0.831 6.34 5.301 1 88.94 183 ILE B O 1
ATOM 4057 N N . ASN B 1 184 ? 0.676 4.523 4.039 1 88.19 184 ASN B N 1
ATOM 4058 C CA . ASN B 1 184 ? 1.981 4.047 4.488 1 88.19 184 ASN B CA 1
ATOM 4059 C C . ASN B 1 184 ? 3.098 4.996 4.062 1 88.19 184 ASN B C 1
ATOM 4061 O O . ASN B 1 184 ? 4.023 5.254 4.836 1 88.19 184 ASN B O 1
ATOM 4065 N N . GLU B 1 185 ? 2.955 5.449 2.904 1 89.75 185 GLU B N 1
ATOM 4066 C CA . GLU B 1 185 ? 3.908 6.445 2.422 1 89.75 185 GLU B CA 1
ATOM 4067 C C . GLU B 1 185 ? 3.879 7.699 3.287 1 89.75 185 GLU B C 1
ATOM 4069 O O . GLU B 1 185 ? 4.93 8.203 3.693 1 89.75 185 GLU B O 1
ATOM 4074 N N . ALA B 1 186 ? 2.752 8.133 3.58 1 93.19 186 ALA B N 1
ATOM 4075 C CA . ALA B 1 186 ? 2.574 9.336 4.387 1 93.19 186 ALA B CA 1
ATOM 4076 C C . ALA B 1 186 ? 3.25 9.188 5.746 1 93.19 186 ALA B C 1
ATOM 4078 O O . ALA B 1 186 ? 4.035 10.047 6.156 1 93.19 186 ALA B O 1
ATOM 4079 N N . PHE B 1 187 ? 3.029 8.102 6.367 1 93.12 187 PHE B N 1
ATOM 4080 C CA . PHE B 1 187 ? 3.561 7.887 7.707 1 93.12 187 PHE B CA 1
ATOM 4081 C C . PHE B 1 187 ? 5.078 7.746 7.672 1 93.12 187 PHE B C 1
ATOM 4083 O O . PHE B 1 187 ? 5.766 8.156 8.609 1 93.12 187 PHE B O 1
ATOM 4090 N N . SER B 1 188 ? 5.566 7.258 6.613 1 92.19 188 SER B N 1
ATOM 4091 C CA . SER B 1 188 ? 6.996 6.957 6.543 1 92.19 188 SER B CA 1
ATOM 4092 C C . SER B 1 188 ? 7.816 8.227 6.332 1 92.19 188 SER B C 1
ATOM 4094 O O . SER B 1 188 ? 9.008 8.258 6.66 1 92.19 188 SER B O 1
ATOM 4096 N N . ILE B 1 189 ? 7.176 9.281 5.852 1 93.94 189 ILE B N 1
ATOM 4097 C CA . ILE B 1 189 ? 8.047 10.375 5.449 1 93.94 189 ILE B CA 1
ATOM 4098 C C . ILE B 1 189 ? 7.629 11.656 6.172 1 93.94 189 ILE B C 1
ATOM 4100 O O . ILE B 1 189 ? 8.406 12.609 6.246 1 93.94 189 ILE B O 1
ATOM 4104 N N . ALA B 1 190 ? 6.457 11.727 6.766 1 95.81 190 ALA B N 1
ATOM 4105 C CA . ALA B 1 190 ? 5.871 13 7.176 1 95.81 190 ALA B CA 1
ATOM 4106 C C . ALA B 1 190 ? 6.375 13.414 8.555 1 95.81 190 ALA B C 1
ATOM 4108 O O . ALA B 1 190 ? 6.398 12.602 9.484 1 95.81 190 ALA B O 1
ATOM 4109 N N . ASP B 1 191 ? 6.727 14.695 8.633 1 94.88 191 ASP B N 1
ATOM 4110 C CA . ASP B 1 191 ? 6.812 15.336 9.938 1 94.88 191 ASP B CA 1
ATOM 4111 C C . ASP B 1 191 ? 5.43 15.742 10.445 1 94.88 191 ASP B C 1
ATOM 4113 O O . ASP B 1 191 ? 5.152 15.672 11.641 1 94.88 191 ASP B O 1
ATOM 4117 N N . ARG B 1 192 ? 4.77 16.125 9.477 1 96.31 192 ARG B N 1
ATOM 4118 C CA . ARG B 1 192 ? 3.436 16.688 9.703 1 96.31 192 ARG B CA 1
ATOM 4119 C C . ARG B 1 192 ? 2.484 16.297 8.578 1 96.31 192 ARG B C 1
ATOM 4121 O O . ARG B 1 192 ? 2.896 16.188 7.418 1 96.31 192 ARG B O 1
ATOM 4128 N N . ILE B 1 193 ? 1.184 16.031 8.992 1 97.31 193 ILE B N 1
ATOM 4129 C CA . ILE B 1 193 ? 0.188 15.664 7.992 1 97.31 193 ILE B CA 1
ATOM 4130 C C . ILE B 1 193 ? -0.963 16.672 8.016 1 97.31 193 ILE B C 1
ATOM 4132 O O . ILE B 1 193 ? -1.464 17.016 9.086 1 97.31 193 ILE B O 1
ATOM 4136 N N . ILE B 1 194 ? -1.32 17.094 6.828 1 97.31 194 ILE B N 1
ATOM 4137 C CA . ILE B 1 194 ? -2.518 17.906 6.621 1 97.31 194 ILE B CA 1
ATOM 4138 C C . ILE B 1 194 ? -3.57 17.094 5.879 1 97.31 194 ILE B C 1
ATOM 4140 O O . ILE B 1 194 ? -3.281 16.484 4.84 1 97.31 194 ILE B O 1
ATOM 4144 N N . PHE B 1 195 ? -4.754 17.094 6.488 1 96.62 195 PHE B N 1
ATOM 4145 C CA . PHE B 1 195 ? -5.848 16.391 5.816 1 96.62 195 PHE B CA 1
ATOM 4146 C C . PHE B 1 195 ? -6.812 17.391 5.184 1 96.62 195 PHE B C 1
ATOM 4148 O O . PHE B 1 195 ? -7.391 18.234 5.879 1 96.62 195 PHE B O 1
ATOM 4155 N N . LEU B 1 196 ? -6.957 17.266 3.832 1 95.19 196 LEU B N 1
ATOM 4156 C CA . LEU B 1 196 ? -7.84 18.141 3.07 1 95.19 196 LEU B CA 1
ATOM 4157 C C . LEU B 1 196 ? -9.148 17.438 2.732 1 95.19 196 LEU B C 1
ATOM 4159 O O . LEU B 1 196 ? -9.148 16.266 2.33 1 95.19 196 LEU B O 1
ATOM 4163 N N . SER B 1 197 ? -10.203 18.156 2.973 1 92.5 197 SER B N 1
ATOM 4164 C CA . SER B 1 197 ? -11.539 17.703 2.578 1 92.5 197 SER B CA 1
ATOM 4165 C C . SER B 1 197 ? -12.375 18.859 2.039 1 92.5 197 SER B C 1
ATOM 4167 O O . SER B 1 197 ? -12.492 19.906 2.689 1 92.5 197 SER B O 1
ATOM 4169 N N . HIS B 1 198 ? -12.859 18.641 0.834 1 90.38 198 HIS B N 1
ATOM 4170 C CA . HIS B 1 198 ? -13.695 19.641 0.172 1 90.38 198 HIS B CA 1
ATOM 4171 C C . HIS B 1 198 ? -13.023 21 0.157 1 90.38 198 HIS B C 1
ATOM 4173 O O . HIS B 1 198 ? -13.648 22.016 0.489 1 90.38 198 HIS B O 1
ATOM 4179 N N . GLY B 1 199 ? -11.758 20.969 -0.038 1 94.5 199 GLY B N 1
ATOM 4180 C CA . GLY B 1 199 ? -11 22.203 -0.251 1 94.5 199 GLY B CA 1
ATOM 4181 C C . GLY B 1 199 ? -10.602 22.891 1.041 1 94.5 199 GLY B C 1
ATOM 4182 O O . GLY B 1 199 ? -10.102 24.016 1.021 1 94.5 199 GLY B O 1
ATOM 4183 N N . ARG B 1 200 ? -10.844 22.266 2.146 1 96.25 200 ARG B N 1
ATOM 4184 C CA . ARG B 1 200 ? -10.508 22.828 3.445 1 96.25 200 ARG B CA 1
ATOM 4185 C C . ARG B 1 200 ? -9.594 21.906 4.234 1 96.25 200 ARG B C 1
ATOM 4187 O O . ARG B 1 200 ? -9.641 20.688 4.062 1 96.25 200 ARG B O 1
ATOM 4194 N N . ILE B 1 201 ? -8.773 22.547 5.086 1 96.94 201 ILE B N 1
ATOM 4195 C CA . ILE B 1 201 ? -7.988 21.734 6.016 1 96.94 201 ILE B CA 1
ATOM 4196 C C . ILE B 1 201 ? -8.867 21.281 7.176 1 96.94 201 ILE B C 1
ATOM 4198 O O . ILE B 1 201 ? -9.391 22.109 7.93 1 96.94 201 ILE B O 1
ATOM 4202 N N . VAL B 1 202 ? -9.016 20.047 7.363 1 96.44 202 VAL B N 1
ATOM 4203 C CA . VAL B 1 202 ? -9.852 19.484 8.414 1 96.44 202 VAL B CA 1
ATOM 4204 C C . VAL B 1 202 ? -9.008 19.234 9.672 1 96.44 202 VAL B C 1
ATOM 4206 O O . VAL B 1 202 ? -9.5 19.391 10.789 1 96.44 202 VAL B O 1
ATOM 4209 N N . GLN B 1 203 ? -7.824 18.781 9.484 1 97.12 203 GLN B N 1
ATOM 4210 C CA . GLN B 1 203 ? -6.902 18.516 10.586 1 97.12 203 GLN B CA 1
ATOM 4211 C C . GLN B 1 203 ? -5.453 18.703 10.141 1 97.12 203 GLN B C 1
ATOM 4213 O O . GLN B 1 203 ? -5.098 18.375 9.008 1 97.12 203 GLN B O 1
ATOM 4218 N N . ASP B 1 204 ? -4.703 19.25 10.93 1 97.31 204 ASP B N 1
ATOM 4219 C CA . ASP B 1 204 ? -3.27 19.484 10.805 1 97.31 204 ASP B CA 1
ATOM 4220 C C . ASP B 1 204 ? -2.521 19.016 12.047 1 97.31 204 ASP B C 1
ATOM 4222 O O . ASP B 1 204 ? -2.604 19.656 13.102 1 97.31 204 ASP B O 1
ATOM 4226 N N . ALA B 1 205 ? -1.8 17.891 11.938 1 97.06 205 ALA B N 1
ATOM 4227 C CA . ALA B 1 205 ? -1.251 17.266 13.133 1 97.06 205 ALA B CA 1
ATOM 4228 C C . ALA B 1 205 ? -0.064 16.375 12.789 1 97.06 205 ALA B C 1
ATOM 4230 O O . ALA B 1 205 ? 0.275 16.203 11.617 1 97.06 205 ALA B O 1
ATOM 4231 N N . SER B 1 206 ? 0.604 15.906 13.844 1 96 206 SER B N 1
ATOM 4232 C CA . SER B 1 206 ? 1.609 14.867 13.672 1 96 206 SER B CA 1
ATOM 4233 C C . SER B 1 206 ? 0.98 13.57 13.164 1 96 206 SER B C 1
ATOM 4235 O O . SER B 1 206 ? -0.228 13.367 13.297 1 96 206 SER B O 1
ATOM 4237 N N . PRO B 1 207 ? 1.797 12.719 12.531 1 95.38 207 PRO B N 1
ATOM 4238 C CA . PRO B 1 207 ? 1.253 11.438 12.078 1 95.38 207 PRO B CA 1
ATOM 4239 C C . PRO B 1 207 ? 0.562 10.664 13.195 1 95.38 207 PRO B C 1
ATOM 4241 O O . PRO B 1 207 ? -0.54 10.141 13.008 1 95.38 207 PRO B O 1
ATOM 4244 N N . GLN B 1 208 ? 1.099 10.641 14.336 1 93.19 208 GLN B N 1
ATOM 4245 C CA . GLN B 1 208 ? 0.531 9.898 15.453 1 93.19 208 GLN B CA 1
ATOM 4246 C C . GLN B 1 208 ? -0.799 10.5 15.898 1 93.19 208 GLN B C 1
ATOM 4248 O O . GLN B 1 208 ? -1.785 9.781 16.078 1 93.19 208 GLN B O 1
ATOM 4253 N N . ASP B 1 209 ? -0.787 11.797 16.031 1 94.88 209 ASP B N 1
ATOM 4254 C CA . ASP B 1 209 ? -2.012 12.469 16.453 1 94.88 209 ASP B CA 1
ATOM 4255 C C . ASP B 1 209 ? -3.109 12.328 15.406 1 94.88 209 ASP B C 1
ATOM 4257 O O . ASP B 1 209 ? -4.285 12.18 15.742 1 94.88 209 ASP B O 1
ATOM 4261 N N . MET B 1 210 ? -2.717 12.406 14.156 1 95.56 210 MET B N 1
ATOM 4262 C CA . MET B 1 210 ? -3.68 12.242 13.07 1 95.56 210 MET B CA 1
ATOM 4263 C C . MET B 1 210 ? -4.379 10.891 13.164 1 95.56 210 MET B C 1
ATOM 4265 O O . MET B 1 210 ? -5.602 10.805 13.016 1 95.56 210 MET B O 1
ATOM 4269 N N . ARG B 1 211 ? -3.648 9.883 13.469 1 94.81 211 ARG B N 1
ATOM 4270 C CA . ARG B 1 211 ? -4.203 8.539 13.5 1 94.81 211 ARG B CA 1
ATOM 4271 C C . ARG B 1 211 ? -4.934 8.273 14.812 1 94.81 211 ARG B C 1
ATOM 4273 O O . ARG B 1 211 ? -6.066 7.785 14.812 1 94.81 211 ARG B O 1
ATOM 4280 N N . GLU B 1 212 ? -4.41 8.633 15.922 1 94 212 GLU B N 1
ATOM 4281 C CA . GLU B 1 212 ? -4.918 8.242 17.234 1 94 212 GLU B CA 1
ATOM 4282 C C . GLU B 1 212 ? -6.062 9.148 17.672 1 94 212 GLU B C 1
ATOM 4284 O O . GLU B 1 212 ? -6.895 8.75 18.5 1 94 212 GLU B O 1
ATOM 4289 N N . GLN B 1 213 ? -6.035 10.359 17.141 1 96 213 GLN B N 1
ATOM 4290 C CA . GLN B 1 213 ? -7.059 11.336 17.5 1 96 213 GLN B CA 1
ATOM 4291 C C . GLN B 1 213 ? -7.621 12.023 16.266 1 96 213 GLN B C 1
ATOM 4293 O O . GLN B 1 213 ? -7.594 13.25 16.156 1 96 213 GLN B O 1
ATOM 4298 N N . PRO B 1 214 ? -8.164 11.234 15.406 1 97.06 214 PRO B N 1
ATOM 4299 C CA . PRO B 1 214 ? -8.75 11.859 14.227 1 97.06 214 PRO B CA 1
ATOM 4300 C C . PRO B 1 214 ? -9.867 12.844 14.57 1 97.06 214 PRO B C 1
ATOM 4302 O O . PRO B 1 214 ? -10.68 12.57 15.461 1 97.06 214 PRO B O 1
ATOM 4305 N N . ALA B 1 215 ? -9.938 13.922 13.812 1 96.25 215 ALA B N 1
ATOM 4306 C CA . ALA B 1 215 ? -10.891 14.992 14.109 1 96.25 215 ALA B CA 1
ATOM 4307 C C . ALA B 1 215 ? -12.305 14.602 13.68 1 96.25 215 ALA B C 1
ATOM 4309 O O . ALA B 1 215 ? -13.281 15.18 14.148 1 96.25 215 ALA B O 1
ATOM 4310 N N . CYS B 1 216 ? -12.391 13.664 12.758 1 95.19 216 CYS B N 1
ATOM 4311 C CA . CYS B 1 216 ? -13.695 13.25 12.273 1 95.19 216 CYS B CA 1
ATOM 4312 C C . CYS B 1 216 ? -13.648 11.828 11.719 1 95.19 216 CYS B C 1
ATOM 4314 O O . CYS B 1 216 ? -12.57 11.25 11.586 1 95.19 216 CYS B O 1
ATOM 4316 N N . LEU B 1 217 ? -14.836 11.312 11.414 1 93.69 217 LEU B N 1
ATOM 4317 C CA . LEU B 1 217 ? -14.961 9.938 10.961 1 93.69 217 LEU B CA 1
ATOM 4318 C C . LEU B 1 217 ? -14.289 9.742 9.609 1 93.69 217 LEU B C 1
ATOM 4320 O O . LEU B 1 217 ? -13.695 8.695 9.352 1 93.69 217 LEU B O 1
ATOM 4324 N N . ASP B 1 218 ? -14.328 10.719 8.836 1 89.62 218 ASP B N 1
ATOM 4325 C CA . ASP B 1 218 ? -13.742 10.633 7.504 1 89.62 218 ASP B CA 1
ATOM 4326 C C . ASP B 1 218 ? -12.242 10.383 7.582 1 89.62 218 ASP B C 1
ATOM 4328 O O . ASP B 1 218 ? -11.703 9.555 6.844 1 89.62 218 ASP B O 1
ATOM 4332 N N . ILE B 1 219 ? -11.586 11.047 8.484 1 93.81 219 ILE B N 1
ATOM 4333 C CA . ILE B 1 219 ? -10.148 10.875 8.672 1 93.81 219 ILE B CA 1
ATOM 4334 C C . ILE B 1 219 ? -9.859 9.461 9.18 1 93.81 219 ILE B C 1
ATOM 4336 O O . ILE B 1 219 ? -8.977 8.781 8.664 1 93.81 219 ILE B O 1
ATOM 4340 N N . ALA B 1 220 ? -10.633 9.055 10.125 1 94.38 220 ALA B N 1
ATOM 4341 C CA . ALA B 1 220 ? -10.445 7.715 10.68 1 94.38 220 ALA B CA 1
ATOM 4342 C C . ALA B 1 220 ? -10.586 6.648 9.602 1 94.38 220 ALA B C 1
ATOM 4344 O O . ALA B 1 220 ? -9.742 5.754 9.492 1 94.38 220 ALA B O 1
ATOM 4345 N N . ARG B 1 221 ? -11.609 6.816 8.82 1 90.75 221 ARG B N 1
ATOM 4346 C CA . ARG B 1 221 ? -11.844 5.871 7.738 1 90.75 221 ARG B CA 1
ATOM 4347 C C . ARG B 1 221 ? -10.695 5.887 6.734 1 90.75 221 ARG B C 1
ATOM 4349 O O . ARG B 1 221 ? -10.211 4.832 6.324 1 90.75 221 ARG B O 1
ATOM 4356 N N . HIS B 1 222 ? -10.305 7.039 6.453 1 88.62 222 HIS B N 1
ATOM 4357 C CA . HIS B 1 222 ? -9.242 7.203 5.465 1 88.62 222 HIS B CA 1
ATOM 4358 C C . HIS B 1 222 ? -7.938 6.582 5.953 1 88.62 222 HIS B C 1
ATOM 4360 O O . HIS B 1 222 ? -7.152 6.066 5.156 1 88.62 222 HIS B O 1
ATOM 4366 N N . LEU B 1 223 ? -7.746 6.625 7.242 1 92.06 223 LEU B N 1
ATOM 4367 C CA . LEU B 1 223 ? -6.477 6.16 7.793 1 92.06 223 LEU B CA 1
ATOM 4368 C C . LEU B 1 223 ? -6.559 4.691 8.188 1 92.06 223 LEU B C 1
ATOM 4370 O O . LEU B 1 223 ? -5.652 4.164 8.828 1 92.06 223 LEU B O 1
ATOM 4374 N N . GLY B 1 224 ? -7.676 4.055 7.949 1 90.06 224 GLY B N 1
ATOM 4375 C CA . GLY B 1 224 ? -7.719 2.607 8.047 1 90.06 224 GLY B CA 1
ATOM 4376 C C . GLY B 1 224 ? -8.461 2.115 9.273 1 90.06 224 GLY B C 1
ATOM 4377 O O . GLY B 1 224 ? -8.336 0.95 9.656 1 90.06 224 GLY B O 1
ATOM 4378 N N . ALA B 1 225 ? -9.164 2.982 9.883 1 94.44 225 ALA B N 1
ATOM 4379 C CA . ALA B 1 225 ? -10.008 2.508 10.969 1 94.44 225 ALA B CA 1
ATOM 4380 C C . ALA B 1 225 ? -11.016 1.47 10.469 1 94.44 225 ALA B C 1
ATOM 4382 O O . ALA B 1 225 ? -11.539 1.591 9.367 1 94.44 225 ALA B O 1
ATOM 4383 N N . SER B 1 226 ? -11.195 0.409 11.32 1 94.69 226 SER B N 1
ATOM 4384 C CA . SER B 1 226 ? -12.078 -0.668 10.898 1 94.69 226 SER B CA 1
ATOM 4385 C C . SER B 1 226 ? -13.07 -1.034 12 1 94.69 226 SER B C 1
ATOM 4387 O O . SER B 1 226 ? -13.828 -2 11.867 1 94.69 226 SER B O 1
ATOM 4389 N N . ILE B 1 227 ? -12.984 -0.359 13.07 1 96.5 227 ILE B N 1
ATOM 4390 C CA . ILE B 1 227 ? -13.906 -0.556 14.18 1 96.5 227 ILE B CA 1
ATOM 4391 C C . ILE B 1 227 ? -14.727 0.714 14.398 1 96.5 227 ILE B C 1
ATOM 4393 O O . ILE B 1 227 ? -14.188 1.749 14.797 1 96.5 227 ILE B O 1
ATOM 4397 N N . PHE B 1 228 ? -15.906 0.631 14.07 1 96 228 PHE B N 1
ATOM 4398 C CA . PHE B 1 228 ? -16.859 1.705 14.297 1 96 228 PHE B CA 1
ATOM 4399 C C . PHE B 1 228 ? -18.078 1.194 15.062 1 96 228 PHE B C 1
ATOM 4401 O O . PHE B 1 228 ? -18.875 0.412 14.531 1 96 228 PHE B O 1
ATOM 4408 N N . VAL B 1 229 ? -18.234 1.643 16.266 1 95.62 229 VAL B N 1
ATOM 4409 C CA . VAL B 1 229 ? -19.328 1.148 17.109 1 95.62 229 VAL B CA 1
ATOM 4410 C C . VAL B 1 229 ? -20.125 2.324 17.656 1 95.62 229 VAL B C 1
ATOM 4412 O O . VAL B 1 229 ? -19.656 3.043 18.547 1 95.62 229 VAL B O 1
ATOM 4415 N N . PRO B 1 230 ? -21.281 2.504 17.109 1 94.25 230 PRO B N 1
ATOM 4416 C CA . PRO B 1 230 ? -22.141 3.531 17.719 1 94.25 230 PRO B CA 1
ATOM 4417 C C . PRO B 1 230 ? -22.391 3.291 19.203 1 94.25 230 PRO B C 1
ATOM 4419 O O . PRO B 1 230 ? -22.594 2.148 19.625 1 94.25 230 PRO B O 1
ATOM 4422 N N . THR B 1 231 ? -22.297 4.383 19.938 1 92.94 231 THR B N 1
ATOM 4423 C CA . THR B 1 231 ? -22.453 4.254 21.375 1 92.94 231 THR B CA 1
ATOM 4424 C C . THR B 1 231 ? -22.984 5.551 21.984 1 92.94 231 THR B C 1
ATOM 4426 O O . THR B 1 231 ? -23.234 6.52 21.266 1 92.94 231 THR B O 1
ATOM 4429 N N . THR B 1 232 ? -23.328 5.445 23.234 1 89.12 232 THR B N 1
ATOM 4430 C CA . THR B 1 232 ? -23.703 6.602 24.047 1 89.12 232 THR B CA 1
ATOM 4431 C C . THR B 1 232 ? -23.047 6.539 25.422 1 89.12 232 THR B C 1
ATOM 4433 O O . THR B 1 232 ? -22.562 5.484 25.828 1 89.12 232 THR B O 1
ATOM 4436 N N . GLY B 1 233 ? -22.984 7.695 26 1 93 233 GLY B N 1
ATOM 4437 C CA . GLY B 1 233 ? -22.391 7.746 27.328 1 93 233 GLY B CA 1
ATOM 4438 C C . GLY B 1 233 ? -22.188 9.156 27.844 1 93 233 GLY B C 1
ATOM 4439 O O . GLY B 1 233 ? -22.875 10.086 27.391 1 93 233 GLY B O 1
ATOM 4440 N N . THR B 1 234 ? -21.406 9.242 28.938 1 96 234 THR B N 1
ATOM 4441 C CA . THR B 1 234 ? -21.125 10.531 29.547 1 96 234 THR B CA 1
ATOM 4442 C C . THR B 1 234 ? -19.703 10.992 29.219 1 96 234 THR B C 1
ATOM 4444 O O . THR B 1 234 ? -18.781 10.164 29.109 1 96 234 THR B O 1
ATOM 4447 N N . VAL B 1 235 ? -19.641 12.297 29.016 1 96.69 235 VAL B N 1
ATOM 4448 C CA . VAL B 1 235 ? -18.359 12.875 28.656 1 96.69 235 VAL B CA 1
ATOM 4449 C C . VAL B 1 235 ? -17.891 13.812 29.766 1 96.69 235 VAL B C 1
ATOM 4451 O O . VAL B 1 235 ? -18.672 14.586 30.312 1 96.69 235 VAL B O 1
ATOM 4454 N N . SER B 1 236 ? -16.672 13.641 30.156 1 96.19 236 SER B N 1
ATOM 4455 C CA . SER B 1 236 ? -16.047 14.531 31.125 1 96.19 236 SER B CA 1
ATOM 4456 C C . SER B 1 236 ? -14.875 15.289 30.5 1 96.19 236 SER B C 1
ATOM 4458 O O . SER B 1 236 ? -14.133 14.727 29.688 1 96.19 236 SER B O 1
ATOM 4460 N N . HIS B 1 237 ? -14.789 16.578 30.828 1 94.38 237 HIS B N 1
ATOM 4461 C CA . HIS B 1 237 ? -13.719 17.406 30.297 1 94.38 237 HIS B CA 1
ATOM 4462 C C . HIS B 1 237 ? -12.727 17.781 31.391 1 94.38 237 HIS B C 1
ATOM 4464 O O . HIS B 1 237 ? -13.125 18.062 32.531 1 94.38 237 HIS B O 1
ATOM 4470 N N . SER B 1 238 ? -11.539 17.609 31.016 1 90.19 238 SER B N 1
ATOM 4471 C CA . SER B 1 238 ? -10.508 18.047 31.953 1 90.19 238 SER B CA 1
ATOM 4472 C C . SER B 1 238 ? -10.234 19.547 31.797 1 90.19 238 SER B C 1
ATOM 4474 O O . SER B 1 238 ? -10.656 20.156 30.812 1 90.19 238 SER B O 1
ATOM 4476 N N . SER B 1 239 ? -9.461 20.109 32.812 1 88.44 239 SER B N 1
ATOM 4477 C CA . SER B 1 239 ? -9.109 21.531 32.75 1 88.44 239 SER B CA 1
ATOM 4478 C C . SER B 1 239 ? -8.117 21.812 31.641 1 88.44 239 SER B C 1
ATOM 4480 O O . SER B 1 239 ? -7.961 22.969 31.219 1 88.44 239 SER B O 1
ATOM 4482 N N . PHE B 1 240 ? -7.555 20.703 31.172 1 84.75 240 PHE B N 1
ATOM 4483 C CA . PHE B 1 240 ? -6.512 20.891 30.172 1 84.75 240 PHE B CA 1
ATOM 4484 C C . PHE B 1 240 ? -7.074 20.703 28.766 1 84.75 240 PHE B C 1
ATOM 4486 O O . PHE B 1 240 ? -6.328 20.734 27.781 1 84.75 240 PHE B O 1
ATOM 4493 N N . GLY B 1 241 ? -8.352 20.5 28.641 1 84 241 GLY B N 1
ATOM 4494 C CA . GLY B 1 241 ? -8.977 20.469 27.328 1 84 241 GLY B CA 1
ATOM 4495 C C . GLY B 1 241 ? -9.141 19.062 26.781 1 84 241 GLY B C 1
ATOM 4496 O O . GLY B 1 241 ? -9.562 18.875 25.641 1 84 241 GLY B O 1
ATOM 4497 N N . THR B 1 242 ? -8.75 18.109 27.578 1 89.06 242 THR B N 1
ATOM 4498 C CA . THR B 1 242 ? -8.945 16.719 27.156 1 89.06 242 THR B CA 1
ATOM 4499 C C . THR B 1 242 ? -10.312 16.203 27.609 1 89.06 242 THR B C 1
ATOM 4501 O O . THR B 1 242 ? -10.867 16.688 28.594 1 89.06 242 THR B O 1
ATOM 4504 N N . ALA B 1 243 ? -10.859 15.367 26.75 1 96 243 ALA B N 1
ATOM 4505 C CA . ALA B 1 243 ? -12.172 14.805 27.062 1 96 243 ALA B CA 1
ATOM 4506 C C . ALA B 1 243 ? -12.109 13.281 27.141 1 96 243 ALA B C 1
ATOM 4508 O O . ALA B 1 243 ? -11.352 12.648 26.406 1 96 243 ALA B O 1
ATOM 4509 N N . THR B 1 244 ? -12.859 12.758 28.047 1 96.81 244 THR B N 1
ATOM 4510 C CA . THR B 1 244 ? -13.016 11.32 28.188 1 96.81 244 THR B CA 1
ATOM 4511 C C . THR B 1 244 ? -14.492 10.93 28.219 1 96.81 244 THR B C 1
ATOM 4513 O O . THR B 1 244 ? -15.32 11.648 28.781 1 96.81 244 THR B O 1
ATOM 4516 N N . ALA B 1 245 ? -14.758 9.875 27.609 1 97.12 245 ALA B N 1
ATOM 4517 C CA . ALA B 1 245 ? -16.141 9.398 27.547 1 97.12 245 ALA B CA 1
ATOM 4518 C C . ALA B 1 245 ? -16.281 8.055 28.25 1 97.12 245 ALA B C 1
ATOM 4520 O O . ALA B 1 245 ? -15.508 7.125 28 1 97.12 245 ALA B O 1
ATOM 4521 N N . ALA B 1 246 ? -17.188 7.996 29.141 1 97.31 246 ALA B N 1
ATOM 4522 C CA . ALA B 1 246 ? -17.625 6.723 29.703 1 97.31 246 ALA B CA 1
ATOM 4523 C C . ALA B 1 246 ? -18.75 6.117 28.859 1 97.31 246 ALA B C 1
ATOM 4525 O O . ALA B 1 246 ? -19.875 6.629 28.859 1 97.31 246 ALA B O 1
ATOM 4526 N N . ILE B 1 247 ? -18.391 5.016 28.203 1 95.69 247 ILE B N 1
ATOM 4527 C CA . ILE B 1 247 ? -19.344 4.477 27.234 1 95.69 247 ILE B CA 1
ATOM 4528 C C . ILE B 1 247 ? -19.531 2.98 27.469 1 95.69 247 ILE B C 1
ATOM 4530 O O . ILE B 1 247 ? -18.781 2.367 28.234 1 95.69 247 ILE B O 1
ATOM 4534 N N . THR B 1 248 ? -20.641 2.461 26.844 1 92.88 248 THR B N 1
ATOM 4535 C CA . THR B 1 248 ? -20.859 1.023 26.719 1 92.88 248 THR B CA 1
ATOM 4536 C C . THR B 1 248 ? -20.812 0.596 25.25 1 92.88 248 THR B C 1
ATOM 4538 O O . THR B 1 248 ? -21.609 1.073 24.438 1 92.88 248 THR B O 1
ATOM 4541 N N . ALA B 1 249 ? -19.828 -0.217 24.953 1 91.5 249 ALA B N 1
ATOM 4542 C CA . ALA B 1 249 ? -19.672 -0.714 23.594 1 91.5 249 ALA B CA 1
ATOM 4543 C C . ALA B 1 249 ? -19.516 -2.232 23.578 1 91.5 249 ALA B C 1
ATOM 4545 O O . ALA B 1 249 ? -18.734 -2.789 24.344 1 91.5 249 ALA B O 1
ATOM 4546 N N . LEU B 1 250 ? -20.297 -2.824 22.734 1 92.75 250 LEU B N 1
ATOM 4547 C CA . LEU B 1 250 ? -20.266 -4.277 22.578 1 92.75 250 LEU B CA 1
ATOM 4548 C C . LEU B 1 250 ? -20.453 -4.965 23.938 1 92.75 250 LEU B C 1
ATOM 4550 O O . LEU B 1 250 ? -19.719 -5.891 24.266 1 92.75 250 LEU B O 1
ATOM 4554 N N . GLY B 1 251 ? -21.297 -4.395 24.734 1 88.62 251 GLY B N 1
ATOM 4555 C CA . GLY B 1 251 ? -21.703 -4.98 26 1 88.62 251 GLY B CA 1
ATOM 4556 C C . GLY B 1 251 ? -20.734 -4.703 27.125 1 88.62 251 GLY B C 1
ATOM 4557 O O . GLY B 1 251 ? -20.922 -5.199 28.234 1 88.62 251 GLY B O 1
ATOM 4558 N N . THR B 1 252 ? -19.719 -3.975 26.906 1 91.38 252 THR B N 1
ATOM 4559 C CA . THR B 1 252 ? -18.719 -3.686 27.922 1 91.38 252 THR B CA 1
ATOM 4560 C C . THR B 1 252 ? -18.641 -2.186 28.203 1 91.38 252 THR B C 1
ATOM 4562 O O . THR B 1 252 ? -18.672 -1.378 27.266 1 91.38 252 THR B O 1
ATOM 4565 N N . SER B 1 253 ? -18.547 -1.856 29.516 1 94.81 253 SER B N 1
ATOM 4566 C CA . SER B 1 253 ? -18.344 -0.465 29.906 1 94.81 253 SER B CA 1
ATOM 4567 C C . SER B 1 253 ? -16.859 -0.112 29.969 1 94.81 253 SER B C 1
ATOM 4569 O O . SER B 1 253 ? -16.047 -0.893 30.469 1 94.81 253 SER B O 1
ATOM 4571 N N . MET B 1 254 ? -16.609 1.029 29.344 1 95.62 254 MET B N 1
ATOM 4572 C CA . MET B 1 254 ? -15.203 1.445 29.359 1 95.62 254 MET B CA 1
ATOM 4573 C C . MET B 1 254 ? -15.086 2.963 29.281 1 95.62 254 MET B C 1
ATOM 4575 O O . MET B 1 254 ? -16.031 3.645 28.891 1 95.62 254 MET B O 1
ATOM 4579 N N . GLU B 1 255 ? -13.953 3.455 29.75 1 96.94 255 GLU B N 1
ATOM 4580 C CA . GLU B 1 255 ? -13.594 4.863 29.609 1 96.94 255 GLU B CA 1
ATOM 4581 C C . GLU B 1 255 ? -12.57 5.066 28.5 1 96.94 255 GLU B C 1
ATOM 4583 O O . GLU B 1 255 ? -11.5 4.457 28.516 1 96.94 255 GLU B O 1
ATOM 4588 N N . VAL B 1 256 ? -12.922 5.871 27.531 1 97.19 256 VAL B N 1
ATOM 4589 C CA . VAL B 1 256 ? -12.102 6.074 26.344 1 97.19 256 VAL B CA 1
ATOM 4590 C C . VAL B 1 256 ? -11.867 7.57 26.125 1 97.19 256 VAL B C 1
ATOM 4592 O O . VAL B 1 256 ? -12.758 8.383 26.391 1 97.19 256 VAL B O 1
ATOM 4595 N N . GLU B 1 257 ? -10.695 7.938 25.688 1 96.69 257 GLU B N 1
ATOM 4596 C CA . GLU B 1 257 ? -10.453 9.32 25.281 1 96.69 257 GLU B CA 1
ATOM 4597 C C . GLU B 1 257 ? -11.391 9.742 24.156 1 96.69 257 GLU B C 1
ATOM 4599 O O . GLU B 1 257 ? -11.727 8.938 23.297 1 96.69 257 GLU B O 1
ATOM 4604 N N . ALA B 1 258 ? -11.75 11.055 24.234 1 97.12 258 ALA B N 1
ATOM 4605 C CA . ALA B 1 258 ? -12.797 11.5 23.312 1 97.12 258 ALA B CA 1
ATOM 4606 C C . ALA B 1 258 ? -12.438 12.836 22.672 1 97.12 258 ALA B C 1
ATOM 4608 O O . ALA B 1 258 ? -11.578 13.562 23.172 1 97.12 258 ALA B O 1
ATOM 4609 N N . HIS B 1 259 ? -13.039 13.031 21.578 1 96.31 259 HIS B N 1
ATOM 4610 C CA . HIS B 1 259 ? -12.93 14.336 20.938 1 96.31 259 HIS B CA 1
ATOM 4611 C C . HIS B 1 259 ? -13.328 15.453 21.891 1 96.31 259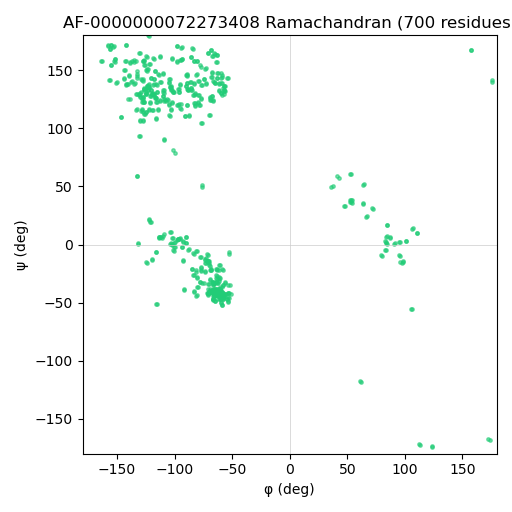 HIS B C 1
ATOM 4613 O O . HIS B 1 259 ? -14.336 15.344 22.594 1 96.31 259 HIS B O 1
ATOM 4619 N N . PRO B 1 260 ? -12.641 16.578 21.812 1 93.88 260 PRO B N 1
ATOM 4620 C CA . PRO B 1 260 ? -12.867 17.656 22.781 1 93.88 260 PRO B CA 1
ATOM 4621 C C . PRO B 1 260 ? -14.242 18.312 22.625 1 93.88 260 PRO B C 1
ATOM 4623 O O . PRO B 1 260 ? -14.773 18.859 23.594 1 93.88 260 PRO B O 1
ATOM 4626 N N . ASP B 1 261 ? -14.82 18.219 21.547 1 92.06 261 ASP B N 1
ATOM 4627 C CA . ASP B 1 261 ? -16.078 18.906 21.297 1 92.06 261 ASP B CA 1
ATOM 4628 C C . ASP B 1 261 ? -17.281 18.062 21.719 1 92.06 261 ASP B C 1
ATOM 4630 O O . ASP B 1 261 ? -18.422 18.5 21.656 1 92.06 261 ASP B O 1
ATOM 4634 N N . LEU B 1 262 ? -16.984 16.891 22.125 1 94.38 262 LEU B N 1
ATOM 4635 C CA . LEU B 1 262 ? -18.078 16 22.516 1 94.38 262 LEU B CA 1
ATOM 4636 C C . LEU B 1 262 ? -18.656 16.422 23.875 1 94.38 262 LEU B C 1
ATOM 4638 O O . LEU B 1 262 ? -17.922 16.891 24.75 1 94.38 262 LEU B O 1
ATOM 4642 N N . ARG B 1 263 ? -20.031 16.297 24.016 1 93.31 263 ARG B N 1
ATOM 4643 C CA . ARG B 1 263 ? -20.734 16.547 25.266 1 93.31 263 ARG B CA 1
ATOM 4644 C C . ARG B 1 263 ? -21.625 15.359 25.641 1 93.31 263 ARG B C 1
ATOM 4646 O O . ARG B 1 263 ? -21.984 14.555 24.766 1 93.31 263 ARG B O 1
ATOM 4653 N N . SER B 1 264 ? -21.875 15.375 26.922 1 93.25 264 SER B N 1
ATOM 4654 C CA . SER B 1 264 ? -22.766 14.312 27.375 1 93.25 264 SER B CA 1
ATOM 4655 C C . SER B 1 264 ? -24.094 14.359 26.641 1 93.25 264 SER B C 1
ATOM 4657 O O . SER B 1 264 ? -24.672 15.438 26.453 1 93.25 264 SER B O 1
ATOM 4659 N N . GLY B 1 265 ? -24.578 13.164 26.219 1 89.44 265 GLY B N 1
ATOM 4660 C CA . GLY B 1 265 ? -25.844 13.094 25.516 1 89.44 265 GLY B CA 1
ATOM 4661 C C . GLY B 1 265 ? -25.703 13.078 24 1 89.44 265 GLY B C 1
ATOM 4662 O O . GLY B 1 265 ? -26.625 12.719 23.281 1 89.44 265 GLY B O 1
ATOM 4663 N N . ASP B 1 266 ? -24.516 13.445 23.531 1 91.88 266 ASP B N 1
ATOM 4664 C CA . ASP B 1 266 ? -24.281 13.43 22.094 1 91.88 266 ASP B CA 1
ATOM 4665 C C . ASP B 1 266 ? -24.281 12 21.547 1 91.88 266 ASP B C 1
ATOM 4667 O O . ASP B 1 266 ? -23.953 11.055 22.281 1 91.88 266 ASP B O 1
ATOM 4671 N N . ALA B 1 267 ? -24.75 11.883 20.281 1 93.12 267 ALA B N 1
ATOM 4672 C CA . ALA B 1 267 ? -24.5 10.625 19.594 1 93.12 267 ALA B CA 1
ATOM 4673 C C . ALA B 1 267 ? -23.016 10.438 19.297 1 93.12 267 ALA B C 1
ATOM 4675 O O . ALA B 1 267 ? -22.344 11.352 18.812 1 93.12 267 ALA B O 1
ATOM 4676 N N . MET B 1 268 ? -22.531 9.242 19.734 1 95.25 268 MET B N 1
ATOM 4677 C CA . MET B 1 268 ? -21.094 9.008 19.656 1 95.25 268 MET B CA 1
ATOM 4678 C C . MET B 1 268 ? -20.797 7.719 18.906 1 95.25 268 MET B C 1
ATOM 4680 O O . MET B 1 268 ? -21.656 6.844 18.797 1 95.25 268 MET B O 1
ATOM 4684 N N . VAL B 1 269 ? -19.594 7.668 18.312 1 96.88 269 VAL B N 1
ATOM 4685 C CA . VAL B 1 269 ? -19.062 6.457 17.688 1 96.88 269 VAL B CA 1
ATOM 4686 C C . VAL B 1 269 ? -17.672 6.164 18.234 1 96.88 269 VAL B C 1
ATOM 4688 O O . VAL B 1 269 ? -16.797 7.039 18.234 1 96.88 269 VAL B O 1
ATOM 4691 N N . MET B 1 270 ? -17.531 5.016 18.781 1 97.12 270 MET B N 1
ATOM 4692 C CA . MET B 1 270 ? -16.188 4.551 19.141 1 97.12 270 MET B CA 1
ATOM 4693 C C . MET B 1 270 ? -15.438 4.035 17.922 1 97.12 270 MET B C 1
ATOM 4695 O O . MET B 1 270 ? -15.961 3.201 17.188 1 97.12 270 MET B O 1
ATOM 4699 N N . VAL B 1 271 ? -14.266 4.559 17.797 1 97.5 271 VAL B N 1
ATOM 4700 C CA . VAL B 1 271 ? -13.461 4.211 16.641 1 97.5 271 VAL B CA 1
ATOM 4701 C C . VAL B 1 271 ? -12.18 3.506 17.078 1 97.5 271 VAL B C 1
ATOM 4703 O O . VAL B 1 271 ? -11.625 3.83 18.125 1 97.5 271 VAL B O 1
ATOM 4706 N N . GLY B 1 272 ? -11.797 2.545 16.297 1 97.19 272 GLY B N 1
ATOM 4707 C CA . GLY B 1 272 ? -10.539 1.852 16.5 1 97.19 272 GLY B CA 1
ATOM 4708 C C . GLY B 1 272 ? -9.945 1.286 15.219 1 97.19 272 GLY B C 1
ATOM 4709 O O . GLY B 1 272 ? -10.648 1.159 14.211 1 97.19 272 GLY B O 1
ATOM 4710 N N . TYR B 1 273 ? -8.734 1.045 15.273 1 96.69 273 TYR B N 1
ATOM 4711 C CA . TYR B 1 273 ? -8.023 0.414 14.164 1 96.69 273 TYR B CA 1
ATOM 4712 C C . TYR B 1 273 ? -7.945 -1.096 14.359 1 96.69 273 TYR B C 1
ATOM 4714 O O . TYR B 1 273 ? -8.32 -1.614 15.406 1 96.69 273 TYR B O 1
ATOM 4722 N N . PRO B 1 274 ? -7.531 -1.815 13.359 1 95.88 274 PRO B N 1
ATOM 4723 C CA . PRO B 1 274 ? -7.629 -3.277 13.398 1 95.88 274 PRO B CA 1
ATOM 4724 C C . PRO B 1 274 ? -6.879 -3.881 14.586 1 95.88 274 PRO B C 1
ATOM 4726 O O . PRO B 1 274 ? -7.203 -4.988 15.023 1 95.88 274 PRO B O 1
ATOM 4729 N N . THR B 1 275 ? -5.953 -3.209 15.141 1 93.75 275 THR B N 1
ATOM 4730 C CA . THR B 1 275 ? -5.152 -3.75 16.234 1 93.75 275 THR B CA 1
ATOM 4731 C C . THR B 1 275 ? -5.621 -3.201 17.578 1 93.75 275 THR B C 1
ATOM 4733 O O . THR B 1 275 ? -5.023 -3.488 18.609 1 93.75 275 THR B O 1
ATOM 4736 N N . SER B 1 276 ? -6.707 -2.459 17.531 1 95.62 276 SER B N 1
ATOM 4737 C CA . SER B 1 276 ? -7.203 -1.828 18.75 1 95.62 276 SER B CA 1
ATOM 4738 C C . SER B 1 276 ? -8.07 -2.791 19.547 1 95.62 276 SER B C 1
ATOM 4740 O O . SER B 1 276 ? -8.5 -2.467 20.656 1 95.62 276 SER B O 1
ATOM 4742 N N . ALA B 1 277 ? -8.336 -3.926 18.953 1 96.06 277 ALA B N 1
ATOM 4743 C CA . ALA B 1 277 ? -9.125 -4.961 19.625 1 96.06 277 ALA B CA 1
ATOM 4744 C C . ALA B 1 277 ? -8.602 -6.352 19.281 1 96.06 277 ALA B C 1
ATOM 4746 O O . ALA B 1 277 ? -7.824 -6.52 18.344 1 96.06 277 ALA B O 1
ATOM 4747 N N . THR B 1 278 ? -8.922 -7.262 20.141 1 96.81 278 THR B N 1
ATOM 4748 C CA . THR B 1 278 ? -8.617 -8.672 19.906 1 96.81 278 THR B CA 1
ATOM 4749 C C . THR B 1 278 ? -9.891 -9.516 20.016 1 96.81 278 THR B C 1
ATOM 4751 O O . THR B 1 278 ? -10.93 -9.039 20.453 1 96.81 278 THR B O 1
ATOM 4754 N N . ALA B 1 279 ? -9.781 -10.68 19.469 1 97.81 279 ALA B N 1
ATOM 4755 C CA . ALA B 1 279 ? -10.898 -11.617 19.547 1 97.81 279 ALA B CA 1
ATOM 4756 C C . ALA B 1 279 ? -10.406 -13.039 19.812 1 97.81 279 ALA B C 1
ATOM 4758 O O . ALA B 1 279 ? -9.352 -13.43 19.328 1 97.81 279 ALA B O 1
ATOM 4759 N N . THR B 1 280 ? -11.195 -13.758 20.562 1 97.31 280 THR B N 1
ATOM 4760 C CA . THR B 1 280 ? -10.875 -15.148 20.875 1 97.31 280 THR B CA 1
ATOM 4761 C C . THR B 1 280 ? -12.023 -16.062 20.484 1 97.31 280 THR B C 1
ATOM 4763 O O . THR B 1 280 ? -13.172 -15.828 20.859 1 97.31 280 THR B O 1
ATOM 4766 N N . PRO B 1 281 ? -11.68 -17.125 19.766 1 97.19 281 PRO B N 1
ATOM 4767 C CA . PRO B 1 281 ? -12.734 -18.094 19.438 1 97.19 281 PRO B CA 1
ATOM 4768 C C . PRO B 1 281 ? -13.32 -18.75 20.688 1 97.19 281 PRO B C 1
ATOM 4770 O O . PRO B 1 281 ? -12.586 -19.062 21.625 1 97.19 281 PRO B O 1
ATOM 4773 N N . THR B 1 282 ? -14.617 -19 20.672 1 95.25 282 THR B N 1
ATOM 4774 C CA . THR B 1 282 ? -15.281 -19.625 21.828 1 95.25 282 THR B CA 1
ATOM 4775 C C . THR B 1 282 ? -15.32 -21.141 21.672 1 95.25 282 THR B C 1
ATOM 4777 O O . THR B 1 282 ? -15.594 -21.859 22.641 1 95.25 282 THR B O 1
ATOM 4780 N N . GLY B 1 283 ? -15.023 -21.578 20.453 1 93.69 283 GLY B N 1
ATOM 4781 C CA . GLY B 1 283 ? -15.125 -23 20.156 1 93.69 283 GLY B CA 1
ATOM 4782 C C . GLY B 1 283 ? -16.5 -23.406 19.641 1 93.69 283 GLY B C 1
ATOM 4783 O O . GLY B 1 283 ? -16.719 -24.578 19.328 1 93.69 283 GLY B O 1
ATOM 4784 N N . GLN B 1 284 ? -17.406 -22.422 19.516 1 93.12 284 GLN B N 1
ATOM 4785 C CA . GLN B 1 284 ? -18.766 -22.703 19.062 1 93.12 284 GLN B CA 1
ATOM 4786 C C . GLN B 1 284 ? -19.062 -21.953 17.75 1 93.12 284 GLN B C 1
ATOM 4788 O O . GLN B 1 284 ? -18.344 -21.047 17.375 1 93.12 284 GLN B O 1
ATOM 4793 N N . GLN B 1 285 ? -20.109 -22.5 17.078 1 93.56 285 GLN B N 1
ATOM 4794 C CA . GLN B 1 285 ? -20.672 -21.766 15.953 1 93.56 285 GLN B CA 1
ATOM 4795 C C . GLN B 1 285 ? -21.594 -20.656 16.422 1 93.56 285 GLN B C 1
ATOM 4797 O O . GLN B 1 285 ? -22.359 -20.844 17.375 1 93.56 285 GLN B O 1
ATOM 4802 N N . ALA B 1 286 ? -21.438 -19.609 15.695 1 90.25 286 ALA B N 1
ATOM 4803 C CA . ALA B 1 286 ? -22.266 -18.469 16.094 1 90.25 286 ALA B CA 1
ATOM 4804 C C . ALA B 1 286 ? -23.734 -18.734 15.82 1 90.25 286 ALA B C 1
ATOM 4806 O O . ALA B 1 286 ? -24.109 -19.172 14.734 1 90.25 286 ALA B O 1
ATOM 4807 N N . ARG B 1 287 ? -24.625 -18.625 16.844 1 85.62 287 ARG B N 1
ATOM 4808 C CA . ARG B 1 287 ? -26.078 -18.766 16.703 1 85.62 287 ARG B CA 1
ATOM 4809 C C . ARG B 1 287 ? -26.781 -17.469 17.016 1 85.62 287 ARG B C 1
ATOM 4811 O O . ARG B 1 287 ? -27.531 -16.938 16.188 1 85.62 287 ARG B O 1
ATOM 4818 N N . HIS B 1 288 ? -26.5 -16.859 18.141 1 88.69 288 HIS B N 1
ATOM 4819 C CA . HIS B 1 288 ? -27.047 -15.578 18.594 1 88.69 288 HIS B CA 1
ATOM 4820 C C . HIS B 1 288 ? -25.953 -14.656 19.109 1 88.69 288 HIS B C 1
ATOM 4822 O O . HIS B 1 288 ? -25.234 -15.008 20.062 1 88.69 288 HIS B O 1
ATOM 4828 N N . LEU B 1 289 ? -25.828 -13.562 18.406 1 90 289 LEU B N 1
ATOM 4829 C CA . LEU B 1 289 ? -24.797 -12.609 18.812 1 90 289 LEU B CA 1
ATOM 4830 C C . LEU B 1 289 ? -25.312 -11.695 19.922 1 90 289 LEU B C 1
ATOM 4832 O O . LEU B 1 289 ? -26.453 -11.242 19.875 1 90 289 LEU B O 1
ATOM 4836 N N . MET B 1 290 ? -24.562 -11.57 21.016 1 88.5 290 MET B N 1
ATOM 4837 C CA . MET B 1 290 ? -24.891 -10.672 22.125 1 88.5 290 MET B CA 1
ATOM 4838 C C . MET B 1 290 ? -23.625 -10.039 22.703 1 88.5 290 MET B C 1
ATOM 4840 O O . MET B 1 290 ? -22.609 -10.703 22.844 1 88.5 290 MET B O 1
ATOM 4844 N N . GLY B 1 291 ? -23.766 -8.781 22.953 1 90.94 291 GLY B N 1
ATOM 4845 C CA . GLY B 1 291 ? -22.672 -8.117 23.625 1 90.94 291 GLY B CA 1
ATOM 4846 C C . GLY B 1 291 ? -21.375 -8.164 22.828 1 90.94 291 GLY B C 1
ATOM 4847 O O . GLY B 1 291 ? -21.328 -7.723 21.672 1 90.94 291 GLY B O 1
ATOM 4848 N N . ALA B 1 292 ? -20.406 -8.852 23.516 1 92.69 292 ALA B N 1
ATOM 4849 C CA . ALA B 1 292 ? -19.047 -8.836 22.984 1 92.69 292 ALA B CA 1
ATOM 4850 C C . ALA B 1 292 ? -18.812 -10 22.031 1 92.69 292 ALA B C 1
ATOM 4852 O O . ALA B 1 292 ? -17.703 -10.164 21.5 1 92.69 292 ALA B O 1
ATOM 4853 N N . THR B 1 293 ? -19.844 -10.703 21.766 1 95.5 293 THR B N 1
ATOM 4854 C CA . THR B 1 293 ? -19.672 -11.844 20.875 1 95.5 293 THR B CA 1
ATOM 4855 C C . THR B 1 293 ? -19.891 -11.422 19.422 1 95.5 293 THR B C 1
ATOM 4857 O O . THR B 1 293 ? -20.656 -10.492 19.141 1 95.5 293 THR B O 1
ATOM 4860 N N . GLY B 1 294 ? -19.172 -12.031 18.531 1 96.94 294 GLY B N 1
ATOM 4861 C CA . GLY B 1 294 ? -19.297 -11.836 17.109 1 96.94 294 GLY B CA 1
ATOM 4862 C C . GLY B 1 294 ? -19.125 -13.109 16.297 1 96.94 294 GLY B C 1
ATOM 4863 O O . GLY B 1 294 ? -18.875 -14.172 16.875 1 96.94 294 GLY B O 1
ATOM 4864 N N . GLN B 1 295 ? -19.391 -12.992 15.07 1 97.94 295 GLN B N 1
ATOM 4865 C CA . GLN B 1 295 ? -19.25 -14.117 14.156 1 97.94 295 GLN B CA 1
ATOM 4866 C C . GLN B 1 295 ? -18.219 -13.82 13.07 1 97.94 295 GLN B C 1
ATOM 4868 O O . GLN B 1 295 ? -18.281 -12.789 12.406 1 97.94 295 GLN B O 1
ATOM 4873 N N . VAL B 1 296 ? -17.281 -14.766 12.891 1 97.94 296 VAL B N 1
ATOM 4874 C CA . VAL B 1 296 ? -16.266 -14.617 11.844 1 97.94 296 VAL B CA 1
ATOM 4875 C C . VAL B 1 296 ? -16.922 -14.758 10.477 1 97.94 296 VAL B C 1
ATOM 4877 O O . VAL B 1 296 ? -17.562 -15.766 10.188 1 97.94 296 VAL B O 1
ATOM 4880 N N . ILE B 1 297 ? -16.703 -13.75 9.633 1 95.56 297 ILE B N 1
ATOM 4881 C CA . ILE B 1 297 ? -17.344 -13.812 8.32 1 95.56 297 ILE B CA 1
ATOM 4882 C C . ILE B 1 297 ? -16.266 -13.82 7.23 1 95.56 297 ILE B C 1
ATOM 4884 O O . ILE B 1 297 ? -16.562 -14.125 6.07 1 95.56 297 ILE B O 1
ATOM 4888 N N . ARG B 1 298 ? -15.125 -13.523 7.637 1 93.88 298 ARG B N 1
ATOM 4889 C CA . ARG B 1 298 ? -13.992 -13.547 6.715 1 93.88 298 ARG B CA 1
ATOM 4890 C C . ARG B 1 298 ? -12.672 -13.719 7.465 1 93.88 298 ARG B C 1
ATOM 4892 O O . ARG B 1 298 ? -12.5 -13.18 8.562 1 93.88 298 ARG B O 1
ATOM 4899 N N . ASN B 1 299 ? -11.828 -14.422 6.965 1 95.25 299 ASN B N 1
ATOM 4900 C CA . ASN B 1 299 ? -10.492 -14.656 7.492 1 95.25 299 ASN B CA 1
ATOM 4901 C C . ASN B 1 299 ? -9.469 -14.852 6.375 1 95.25 299 ASN B C 1
ATOM 4903 O O . ASN B 1 299 ? -9.461 -15.883 5.707 1 95.25 299 ASN B O 1
ATOM 4907 N N . ILE B 1 300 ? -8.648 -13.852 6.285 1 92.56 300 ILE B N 1
ATOM 4908 C CA . ILE B 1 300 ? -7.75 -13.852 5.133 1 92.56 300 ILE B CA 1
ATOM 4909 C C . ILE B 1 300 ? -6.309 -13.695 5.602 1 92.56 300 ILE B C 1
ATOM 4911 O O . ILE B 1 300 ? -6.004 -12.836 6.43 1 92.56 300 ILE B O 1
ATOM 4915 N N . TYR B 1 301 ? -5.445 -14.523 5.027 1 92.31 301 TYR B N 1
ATOM 4916 C CA . TYR B 1 301 ? -4.012 -14.383 5.266 1 92.31 301 TYR B CA 1
ATOM 4917 C C . TYR B 1 301 ? -3.43 -13.234 4.457 1 92.31 301 TYR B C 1
ATOM 4919 O O . TYR B 1 301 ? -3.562 -13.195 3.23 1 92.31 301 TYR B O 1
ATOM 4927 N N . MET B 1 302 ? -2.725 -12.281 5.184 1 91.88 302 MET B N 1
ATOM 4928 C CA . MET B 1 302 ? -2.215 -11.078 4.539 1 91.88 302 MET B CA 1
ATOM 4929 C C . MET B 1 302 ? -0.691 -11.086 4.492 1 91.88 302 MET B C 1
ATOM 4931 O O . MET B 1 302 ? -0.069 -10.07 4.188 1 91.88 302 MET B O 1
ATOM 4935 N N . GLY B 1 303 ? -0.044 -12.133 4.883 1 86.62 303 GLY B N 1
ATOM 4936 C CA . GLY B 1 303 ? 1.406 -12.234 4.891 1 86.62 303 GLY B CA 1
ATOM 4937 C C . GLY B 1 303 ? 2.004 -12.133 6.281 1 86.62 303 GLY B C 1
ATOM 4938 O O . GLY B 1 303 ? 2.703 -13.047 6.73 1 86.62 303 GLY B O 1
ATOM 4939 N N . ASP B 1 304 ? 1.683 -11.047 6.996 1 88.69 304 ASP B N 1
ATOM 4940 C CA . ASP B 1 304 ? 2.258 -10.859 8.328 1 88.69 304 ASP B CA 1
ATOM 4941 C C . ASP B 1 304 ? 1.172 -10.875 9.398 1 88.69 304 ASP B C 1
ATOM 4943 O O . ASP B 1 304 ? 1.474 -10.93 10.594 1 88.69 304 ASP B O 1
ATOM 4947 N N . HIS B 1 305 ? -0.029 -10.914 8.906 1 92.62 305 HIS B N 1
ATOM 4948 C CA . HIS B 1 305 ? -1.188 -10.992 9.789 1 92.62 305 HIS B CA 1
ATOM 4949 C C . HIS B 1 305 ? -2.389 -11.602 9.07 1 92.62 305 HIS B C 1
ATOM 4951 O O . HIS B 1 305 ? -2.32 -11.891 7.871 1 92.62 305 HIS B O 1
ATOM 4957 N N . HIS B 1 306 ? -3.354 -11.914 9.891 1 95.31 306 HIS B N 1
ATOM 4958 C CA . HIS B 1 306 ? -4.66 -12.234 9.328 1 95.31 306 HIS B CA 1
ATOM 4959 C C . HIS B 1 306 ? -5.633 -11.07 9.492 1 95.31 306 HIS B C 1
ATOM 4961 O O . HIS B 1 306 ? -5.648 -10.406 10.531 1 95.31 306 HIS B O 1
ATOM 4967 N N . GLU B 1 307 ? -6.297 -10.844 8.492 1 95.62 307 GLU B N 1
ATOM 4968 C CA . GLU B 1 307 ? -7.43 -9.922 8.562 1 95.62 307 GLU B CA 1
ATOM 4969 C C . GLU B 1 307 ? -8.734 -10.68 8.789 1 95.62 307 GLU B C 1
ATOM 4971 O O . GLU B 1 307 ? -9.148 -11.484 7.949 1 95.62 307 GLU B O 1
ATOM 4976 N N . VAL B 1 308 ? -9.383 -10.438 9.891 1 97.5 308 VAL B N 1
ATOM 4977 C CA . VAL B 1 308 ? -10.578 -11.18 10.273 1 97.5 308 VAL B CA 1
ATOM 4978 C C . VAL B 1 308 ? -11.758 -10.219 10.391 1 97.5 308 VAL B C 1
ATOM 4980 O O . VAL B 1 308 ? -11.75 -9.312 11.234 1 97.5 308 VAL B O 1
ATOM 4983 N N . ALA B 1 309 ? -12.68 -10.422 9.562 1 96.75 309 ALA B N 1
ATOM 4984 C CA . ALA B 1 309 ? -13.922 -9.656 9.656 1 96.75 309 ALA B CA 1
ATOM 4985 C C . ALA B 1 309 ? -14.922 -10.352 10.57 1 96.75 309 ALA B C 1
ATOM 4987 O O . ALA B 1 309 ? -15.133 -11.562 10.461 1 96.75 309 ALA B O 1
ATOM 4988 N N . ILE B 1 310 ? -15.492 -9.602 11.445 1 97.56 310 ILE B N 1
ATOM 4989 C CA . ILE B 1 310 ? -16.391 -10.148 12.453 1 97.56 310 ILE B CA 1
ATOM 4990 C C . ILE B 1 310 ? -17.719 -9.383 12.43 1 97.56 310 ILE B C 1
ATOM 4992 O O . ILE B 1 310 ? -17.734 -8.156 12.5 1 97.56 310 ILE B O 1
ATOM 4996 N N . GLU B 1 311 ? -18.734 -10.094 12.289 1 96.75 311 GLU B N 1
ATOM 4997 C CA . GLU B 1 311 ? -20.062 -9.508 12.43 1 96.75 311 GLU B CA 1
ATOM 4998 C C . GLU B 1 311 ? -20.469 -9.414 13.898 1 96.75 311 GLU B C 1
ATOM 5000 O O . GLU B 1 311 ? -20.328 -10.375 14.656 1 96.75 311 GLU B O 1
ATOM 5005 N N . THR B 1 312 ? -20.906 -8.242 14.273 1 95.5 312 THR B N 1
ATOM 5006 C CA . THR B 1 312 ? -21.391 -8.016 15.633 1 95.5 312 THR B CA 1
ATOM 5007 C C . THR B 1 312 ? -22.828 -7.516 15.633 1 95.5 312 THR B C 1
ATOM 5009 O O . THR B 1 312 ? -23.453 -7.398 14.57 1 95.5 312 THR B O 1
ATOM 5012 N N . THR B 1 313 ? -23.359 -7.285 16.891 1 91.25 313 THR B N 1
ATOM 5013 C CA . THR B 1 313 ? -24.703 -6.734 17.016 1 91.25 313 THR B CA 1
ATOM 5014 C C . THR B 1 313 ? -24.719 -5.273 16.578 1 91.25 313 THR B C 1
ATOM 5016 O O . THR B 1 313 ? -25.797 -4.715 16.328 1 91.25 313 THR B O 1
ATOM 5019 N N . ARG B 1 314 ? -23.594 -4.68 16.453 1 91.31 314 ARG B N 1
ATOM 5020 C CA . ARG B 1 314 ? -23.516 -3.258 16.141 1 91.31 314 ARG B CA 1
ATOM 5021 C C . ARG B 1 314 ? -22.906 -3.039 14.758 1 91.31 314 ARG B C 1
ATOM 5023 O O . ARG B 1 314 ? -22.562 -1.911 14.398 1 91.31 314 ARG B O 1
ATOM 5030 N N . GLY B 1 315 ? -22.703 -4.086 14.078 1 90.81 315 GLY B N 1
ATOM 5031 C CA . GLY B 1 315 ? -22.141 -3.979 12.742 1 90.81 315 GLY B CA 1
ATOM 5032 C C . GLY B 1 315 ? -20.875 -4.789 12.57 1 90.81 315 GLY B C 1
ATOM 5033 O O . GLY B 1 315 ? -20.484 -5.555 13.453 1 90.81 315 GLY B O 1
ATOM 5034 N N . ARG B 1 316 ? -20.281 -4.621 11.469 1 93.81 316 ARG B N 1
ATOM 5035 C CA . ARG B 1 316 ? -19.078 -5.379 11.109 1 93.81 316 ARG B CA 1
ATOM 5036 C C . ARG B 1 316 ? -17.812 -4.656 11.562 1 93.81 316 ARG B C 1
ATOM 5038 O O . ARG B 1 316 ? -17.719 -3.432 11.445 1 93.81 316 ARG B O 1
ATOM 5045 N N . ILE B 1 317 ? -16.891 -5.422 12.133 1 95.88 317 ILE B N 1
ATOM 5046 C CA . ILE B 1 317 ? -15.57 -4.883 12.445 1 95.88 317 ILE B CA 1
ATOM 5047 C C . ILE B 1 317 ? -14.492 -5.773 11.836 1 95.88 317 ILE B C 1
ATOM 5049 O O . ILE B 1 317 ? -14.75 -6.934 11.508 1 95.88 317 ILE B O 1
ATOM 5053 N N . VAL B 1 318 ? -13.328 -5.246 11.641 1 96.5 318 VAL B N 1
ATOM 5054 C CA . VAL B 1 318 ? -12.211 -6.008 11.094 1 96.5 318 VAL B CA 1
ATOM 5055 C C . VAL B 1 318 ? -11.016 -5.918 12.039 1 96.5 318 VAL B C 1
ATOM 5057 O O . VAL B 1 318 ? -10.633 -4.824 12.469 1 96.5 318 VAL B O 1
ATOM 5060 N N . LEU B 1 319 ? -10.477 -7.062 12.352 1 97.75 319 LEU B N 1
ATOM 5061 C CA . LEU B 1 319 ? -9.32 -7.141 13.242 1 97.75 319 LEU B CA 1
ATOM 5062 C C . LEU B 1 319 ? -8.117 -7.734 12.516 1 97.75 319 LEU B C 1
ATOM 5064 O O . LEU B 1 319 ? -8.273 -8.484 11.547 1 97.75 319 LEU B O 1
ATOM 5068 N N . HIS B 1 320 ? -6.988 -7.297 12.938 1 96.38 320 HIS B N 1
ATOM 5069 C CA . HIS B 1 320 ? -5.742 -7.949 12.547 1 96.38 320 HIS B CA 1
ATOM 5070 C C . HIS B 1 320 ? -5.191 -8.805 13.688 1 96.38 320 HIS B C 1
ATOM 5072 O O . HIS B 1 320 ? -5.219 -8.398 14.844 1 96.38 320 HIS B O 1
ATOM 5078 N N . CYS B 1 321 ? -4.77 -9.961 13.375 1 95.38 321 CYS B N 1
ATOM 5079 C CA . CYS B 1 321 ? -4.145 -10.82 14.375 1 95.38 321 CYS B CA 1
ATOM 5080 C C . CYS B 1 321 ? -2.936 -11.547 13.805 1 95.38 321 CYS B C 1
ATOM 5082 O O . CYS B 1 321 ? -2.797 -11.656 12.586 1 95.38 321 CYS B O 1
ATOM 5084 N N . SER B 1 322 ? -2.084 -11.922 14.742 1 91.12 322 SER B N 1
ATOM 5085 C CA . SER B 1 322 ? -0.915 -12.695 14.336 1 91.12 322 SER B CA 1
ATOM 5086 C C . SER B 1 322 ? -1.32 -14.031 13.734 1 91.12 322 SER B C 1
ATOM 5088 O O . SER B 1 322 ? -2.279 -14.656 14.188 1 91.12 322 SER B O 1
ATOM 5090 N N . PRO B 1 323 ? -0.506 -14.453 12.781 1 89.81 323 PRO B N 1
ATOM 5091 C CA . PRO B 1 323 ? -0.8 -15.766 12.203 1 89.81 323 PRO B CA 1
ATOM 5092 C C . PRO B 1 323 ? -0.742 -16.891 13.227 1 89.81 323 PRO B C 1
ATOM 5094 O O . PRO B 1 323 ? -1.275 -17.984 12.984 1 89.81 323 PRO B O 1
ATOM 5097 N N . ASP B 1 324 ? -0.097 -16.625 14.367 1 88.94 324 ASP B N 1
ATOM 5098 C CA . ASP B 1 324 ? 0.047 -17.656 15.398 1 88.94 324 ASP B CA 1
ATOM 5099 C C . ASP B 1 324 ? -1.078 -17.562 16.422 1 88.94 324 ASP B C 1
ATOM 5101 O O . ASP B 1 324 ? -1.183 -18.422 17.312 1 88.94 324 ASP B O 1
ATOM 5105 N N . ASP B 1 325 ? -1.936 -16.609 16.266 1 94.19 325 ASP B N 1
ATOM 5106 C CA . ASP B 1 325 ? -3.051 -16.438 17.188 1 94.19 325 ASP B CA 1
ATOM 5107 C C . ASP B 1 325 ? -4.16 -17.438 16.906 1 94.19 325 ASP B C 1
ATOM 5109 O O . ASP B 1 325 ? -4.316 -17.906 15.773 1 94.19 325 ASP B O 1
ATOM 5113 N N . GLU B 1 326 ? -4.906 -17.734 17.875 1 95.75 326 GLU B N 1
ATOM 5114 C CA . GLU B 1 326 ? -6.035 -18.656 17.719 1 95.75 326 GLU B CA 1
ATOM 5115 C C . GLU B 1 326 ? -7.035 -18.109 16.703 1 95.75 326 GLU B C 1
ATOM 5117 O O . GLU B 1 326 ? -7.613 -18.875 15.93 1 95.75 326 GLU B O 1
ATOM 5122 N N . LEU B 1 327 ? -7.164 -16.859 16.75 1 96.62 327 LEU B N 1
ATOM 5123 C CA . LEU B 1 327 ? -8.133 -16.219 15.859 1 96.62 327 LEU B CA 1
ATOM 5124 C C . LEU B 1 327 ? -7.77 -16.469 14.398 1 96.62 327 LEU B C 1
ATOM 5126 O O . LEU B 1 327 ? -8.656 -16.562 13.539 1 96.62 327 LEU B O 1
ATOM 5130 N N . ALA B 1 328 ? -6.516 -16.609 14.141 1 95.06 328 ALA B N 1
ATOM 5131 C CA . ALA B 1 328 ? -6.047 -16.828 12.781 1 95.06 328 ALA B CA 1
ATOM 5132 C C . ALA B 1 328 ? -6.578 -18.141 12.219 1 95.06 328 ALA B C 1
ATOM 5134 O O . ALA B 1 328 ? -6.672 -18.312 11 1 95.06 328 ALA B O 1
ATOM 5135 N N . PHE B 1 329 ? -6.961 -19.047 13.078 1 95 329 PHE B N 1
ATOM 5136 C CA . PHE B 1 329 ? -7.406 -20.375 12.664 1 95 329 PHE B CA 1
ATOM 5137 C C . PHE B 1 329 ? -8.93 -20.469 12.703 1 95 329 PHE B C 1
ATOM 5139 O O . PHE B 1 329 ? -9.492 -21.516 12.414 1 95 329 PHE B O 1
ATOM 5146 N N . ALA B 1 330 ? -9.57 -19.422 13.07 1 96.56 330 ALA B N 1
ATOM 5147 C CA . ALA B 1 330 ? -11.023 -19.422 13.148 1 96.56 330 ALA B CA 1
ATOM 5148 C C . ALA B 1 330 ? -11.648 -19.609 11.773 1 96.56 330 ALA B C 1
ATOM 5150 O O . ALA B 1 330 ? -11.172 -19.031 10.789 1 96.56 330 ALA B O 1
ATOM 5151 N N . ALA B 1 331 ? -12.68 -20.406 11.711 1 95.75 331 ALA B N 1
ATOM 5152 C CA . ALA B 1 331 ? -13.406 -20.641 10.469 1 95.75 331 ALA B CA 1
ATOM 5153 C C . ALA B 1 331 ? -14.602 -19.688 10.352 1 95.75 331 ALA B C 1
ATOM 5155 O O . ALA B 1 331 ? -15.039 -19.109 11.344 1 95.75 331 ALA B O 1
ATOM 5156 N N . LEU B 1 332 ? -15.023 -19.562 9.125 1 95.31 332 LEU B N 1
ATOM 5157 C CA . LEU B 1 332 ? -16.25 -18.797 8.914 1 95.31 332 LEU B CA 1
ATOM 5158 C C . LEU B 1 332 ? -17.406 -19.391 9.711 1 95.31 332 LEU B C 1
ATOM 5160 O O . LEU B 1 332 ? -17.594 -20.609 9.742 1 95.31 332 LEU B O 1
ATOM 5164 N N . GLY B 1 333 ? -18.078 -18.5 10.367 1 96.56 333 GLY B N 1
ATOM 5165 C CA . GLY B 1 333 ? -19.219 -18.953 11.148 1 96.56 333 GLY B CA 1
ATOM 5166 C C . GLY B 1 333 ? -18.891 -19.141 12.617 1 96.56 333 GLY B C 1
ATOM 5167 O O . GLY B 1 333 ? -19.797 -19.219 13.453 1 96.56 333 GLY B O 1
ATOM 5168 N N . ASP B 1 334 ? -17.656 -19.156 12.938 1 97.31 334 ASP B N 1
ATOM 5169 C CA . ASP B 1 334 ? -17.25 -19.359 14.32 1 97.31 334 ASP B CA 1
ATOM 5170 C C . ASP B 1 334 ? -17.641 -18.156 15.188 1 97.31 334 ASP B C 1
ATOM 5172 O O . ASP B 1 334 ? -17.562 -17.016 14.734 1 97.31 334 ASP B O 1
ATOM 5176 N N . GLU B 1 335 ? -18.016 -18.469 16.406 1 97.75 335 GLU B N 1
ATOM 5177 C CA . GLU B 1 335 ? -18.25 -17.422 17.391 1 97.75 335 GLU B CA 1
ATOM 5178 C C . GLU B 1 335 ? -16.938 -16.984 18.047 1 97.75 335 GLU B C 1
ATOM 5180 O O . GLU B 1 335 ? -16.094 -17.828 18.359 1 97.75 335 GLU B O 1
ATOM 5185 N N . VAL B 1 336 ? -16.812 -15.672 18.219 1 98 336 VAL B N 1
ATOM 5186 C CA . VAL B 1 336 ? -15.625 -15.148 18.891 1 98 336 VAL B CA 1
ATOM 5187 C C . VAL B 1 336 ? -16.031 -14.141 19.953 1 98 336 VAL B C 1
ATOM 5189 O O . VAL B 1 336 ? -17.094 -13.516 19.859 1 98 336 VAL B O 1
ATOM 5192 N N . LEU B 1 337 ? -15.25 -14.047 21.016 1 97.12 337 LEU B N 1
ATOM 5193 C CA . LEU B 1 337 ? -15.391 -13.023 22.047 1 97.12 337 LEU B CA 1
ATOM 5194 C C . LEU B 1 337 ? -14.445 -11.859 21.781 1 97.12 337 LEU B C 1
ATOM 5196 O O . LEU B 1 337 ? -13.227 -12.039 21.766 1 97.12 337 LEU B O 1
ATOM 5200 N N . ILE B 1 338 ? -15.016 -10.648 21.625 1 97.19 338 ILE B N 1
ATOM 5201 C CA . ILE B 1 338 ? -14.25 -9.477 21.234 1 97.19 338 ILE B CA 1
ATOM 5202 C C . ILE B 1 338 ? -13.828 -8.688 22.469 1 97.19 338 ILE B C 1
ATOM 5204 O O . ILE B 1 338 ? -14.633 -8.508 23.391 1 97.19 338 ILE B O 1
ATOM 5208 N N . HIS B 1 339 ? -12.617 -8.242 22.484 1 96.75 339 HIS B N 1
ATOM 5209 C CA . HIS B 1 339 ? -12.086 -7.41 23.547 1 96.75 339 HIS B CA 1
ATOM 5210 C C . HIS B 1 339 ? -11.445 -6.141 23 1 96.75 339 HIS B C 1
ATOM 5212 O O . HIS B 1 339 ? -10.414 -6.203 22.328 1 96.75 339 HIS B O 1
ATOM 5218 N N . CYS B 1 340 ? -12.023 -5.004 23.312 1 96.19 340 CYS B N 1
ATOM 5219 C CA . CYS B 1 340 ? -11.477 -3.717 22.891 1 96.19 340 CYS B CA 1
ATOM 5220 C C . CYS B 1 340 ? -10.484 -3.184 23.922 1 96.19 340 CYS B C 1
ATOM 5222 O O . CYS B 1 340 ? -10.703 -3.297 25.125 1 96.19 340 CYS B O 1
ATOM 5224 N N . ASP B 1 341 ? -9.414 -2.627 23.484 1 95.69 341 ASP B N 1
ATOM 522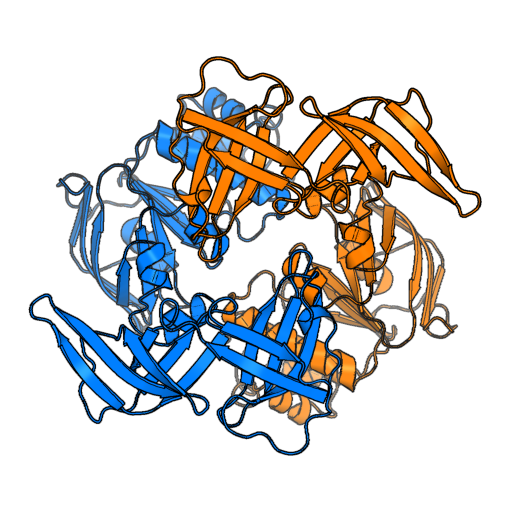5 C CA . ASP B 1 341 ? -8.461 -1.925 24.344 1 95.69 341 ASP B CA 1
ATOM 5226 C C . ASP B 1 341 ? -8.812 -0.442 24.438 1 95.69 341 ASP B C 1
ATOM 5228 O O . ASP B 1 341 ? -8.578 0.324 23.5 1 95.69 341 ASP B O 1
ATOM 5232 N N . PRO B 1 342 ? -9.258 -0.024 25.594 1 96.44 342 PRO B N 1
ATOM 5233 C CA . PRO B 1 342 ? -9.711 1.363 25.719 1 96.44 342 PRO B CA 1
ATOM 5234 C C . PRO B 1 342 ? -8.602 2.373 25.406 1 96.44 342 PRO B C 1
ATOM 5236 O O . PRO B 1 342 ? -8.891 3.473 24.922 1 96.44 342 PRO B O 1
ATOM 5239 N N . GLU B 1 343 ? -7.363 2.012 25.641 1 94.56 343 GLU B N 1
ATOM 5240 C CA . GLU B 1 343 ? -6.254 2.936 25.438 1 94.56 343 GLU B CA 1
ATOM 5241 C C . GLU B 1 343 ? -5.973 3.154 23.953 1 94.56 343 GLU B C 1
ATOM 5243 O O . GLU B 1 343 ? -5.27 4.094 23.578 1 94.56 343 GLU B O 1
ATOM 5248 N N . LYS B 1 344 ? -6.547 2.328 23.141 1 95.19 344 LYS B N 1
ATOM 5249 C CA . LYS B 1 344 ? -6.289 2.42 21.703 1 95.19 344 LYS B CA 1
ATOM 5250 C C . LYS B 1 344 ? -7.543 2.84 20.938 1 95.19 344 LYS B C 1
ATOM 5252 O O . LYS B 1 344 ? -7.566 2.818 19.719 1 95.19 344 LYS B O 1
ATOM 5257 N N . MET B 1 345 ? -8.57 3.152 21.734 1 97.12 345 MET B N 1
ATOM 5258 C CA . MET B 1 345 ? -9.828 3.576 21.125 1 97.12 345 MET B CA 1
ATOM 5259 C C . MET B 1 345 ? -9.984 5.09 21.203 1 97.12 345 MET B C 1
ATOM 5261 O O . MET B 1 345 ? -9.289 5.754 21.969 1 97.12 345 MET B O 1
ATOM 5265 N N . TRP B 1 346 ? -10.836 5.637 20.359 1 97.69 346 TRP B N 1
ATOM 5266 C CA . TRP B 1 346 ? -11.156 7.059 20.281 1 97.69 346 TRP B CA 1
ATOM 5267 C C . TRP B 1 346 ? -12.641 7.273 20.016 1 97.69 346 TRP B C 1
ATOM 5269 O O . TRP B 1 346 ? -13.258 6.539 19.25 1 97.69 346 TRP B O 1
ATOM 5279 N N . VAL B 1 347 ? -13.211 8.227 20.703 1 97.88 347 VAL B N 1
ATOM 5280 C CA . VAL B 1 347 ? -14.641 8.469 20.516 1 97.88 347 VAL B CA 1
ATOM 5281 C C . VAL B 1 347 ? -14.844 9.781 19.766 1 97.88 347 VAL B C 1
ATOM 5283 O O . VAL B 1 347 ? -14.258 10.805 20.125 1 97.88 347 VAL B O 1
ATOM 5286 N N . LEU B 1 348 ? -15.656 9.688 18.734 1 96.94 348 LEU B N 1
ATOM 5287 C CA . LEU B 1 348 ? -15.961 10.812 17.859 1 96.94 348 LEU B CA 1
ATOM 5288 C C . LEU B 1 348 ? -17.453 11.102 17.844 1 96.94 348 LEU B C 1
ATOM 5290 O O . LEU B 1 348 ? -18.266 10.211 18.125 1 96.94 348 LEU B O 1
ATOM 5294 N N . PRO B 1 349 ? -17.781 12.383 17.516 1 94.5 349 PRO B N 1
ATOM 5295 C CA . PRO B 1 349 ? -19.203 12.633 17.219 1 94.5 349 PRO B CA 1
ATOM 5296 C C . PRO B 1 349 ? -19.703 11.828 16.016 1 94.5 349 PRO B C 1
ATOM 5298 O O . PRO B 1 349 ? -18.969 11.633 15.047 1 94.5 349 PRO B O 1
ATOM 5301 N N . ALA B 1 350 ? -20.922 11.273 16.109 1 90.5 350 ALA B N 1
ATOM 5302 C CA . ALA B 1 350 ? -21.5 10.469 15.039 1 90.5 350 ALA B CA 1
ATOM 5303 C C . ALA B 1 350 ? -21.688 11.297 13.773 1 90.5 350 ALA B C 1
ATOM 5305 O O . ALA B 1 350 ? -21.641 10.766 12.664 1 90.5 350 ALA B O 1
ATOM 5306 N N . THR B 1 351 ? -22.156 12.555 13.906 1 75.88 351 THR B N 1
ATOM 5307 C CA . THR B 1 351 ? -22.438 13.414 12.758 1 75.88 351 THR B CA 1
ATOM 5308 C C . THR B 1 351 ? -21.297 14.414 12.555 1 75.88 351 THR B C 1
ATOM 5310 O O . THR B 1 351 ? -20.828 15.023 13.516 1 75.88 351 THR B O 1
ATOM 5313 N N . SER B 1 352 ? -20.141 14.117 11.93 1 60 352 SER B N 1
ATOM 5314 C CA . SER B 1 352 ? -19.234 15.203 11.57 1 60 352 SER B CA 1
ATOM 5315 C C . SER B 1 352 ? -18.797 15.102 10.109 1 60 352 SER B C 1
ATOM 5317 O O . SER B 1 352 ? -18.781 14.008 9.539 1 60 352 SER B O 1
#

Organism: Corynebacterium diphtheriae (strain ATCC 700971 / NCTC 13129 / Biotype gravis) (NCBI:txid257309)

Foldseek 3Di:
DFQKWWFQKWDDDPHATQAGGETDTHHFLAEEEEEEDPSLCQVVVVCCLLQVGPIDTWMDGNRHTCPPPHNLRALEFEAAQQLPFDQVDFLLRSLCVLPVPCLCVLCVLLVNNVRRGPGPVVDDRLSSLSSSVSSSLRSLGQEYEYHASCVPPDPVSSVSVLVSVQVSSVVSRHYYYYYDLDLVSCLVRHQKYFYGGSNYTQDIGGNVCQAQPPQAPNSVVSNAWFAKFKWAFAWDADPVQWIWTFIATLNDTDIATERSPDHHPFTKIKIFHQAQKDKAFPPDFDDDAGRQKWFWADWDDDPQWIWTWTAHPRGIGIHTDGCPDNVNVDDGRTMIGMGGHRHRMYMYGPPD/DFQKWWFQKWDDDPHATQAGGETDTHHFLAEEEEEEDPSLCQVVVVCCLLQVGPIDTWMDGNRHTCPPPHNLRALEFEAAQQLPFDQVDFLLRSLCVLPVPCLCVLCVLLVNNVRRGPGPVVDDRLSSLSSSVSSSLRSLGQEYEYHASCVPPDPVSSVSVLVSVQVSSVVSRHYYYYYDLDLVSCLVRHQKYFYGGSNYTQDIGGNVCQAQPPQAPNSVVSNAWFAKFKWAFAWDADPVQWIWTFIATLNDTDIATERSPDHHPFTKIKIFHQAQKDKAFPPDFDDDAGRQKWFWADWDDDPQWIWTWTQHPRGIGIHTDGCPDNVNVDDGRTMIGMGGHRHRMYMYGPPD

pLDDT: mean 90.49, std 6.86, range [60.0, 98.0]

Radius of gyration: 26.75 Å; Cα contacts (8 Å, |Δi|>4): 1649; chains: 2; bounding box: 61×77×67 Å

Secondary structure (DSSP, 8-state):
--SEEEEEEEEEETTEEEEEEEEEEE-TT-EEEEEE-TTSSHHHHHHHHHTSS--EEEEEETTEE-TT--GGGSSEEEE-SS----TTS-HHHHHHTT-STTHHHHHHHHT-GGGTT--GGGS-HHHHHHHHHHHHHHT--SEEEEESTTTTS-HHHHHHHHHHHHHHHHHHT-EEEEE-S-HHHHHHH-SEEEEEETTEEEEEE-HHHHHHS-SSHHHHHHTT--EEEEE-EEEEE-TTS-EEEEEEETTEEEEEEE-TT--TT--EEEEE-TTSEEEEEEEEE-SS--TTEEEEEEEEE-SSSEEEEEEETTEEEEEEE-TTSGGGGPPTTEEEEEEE-GGG-EEEES--/--SEEEEEEEEEETTEEEEEEEEEEE-TT-EEEEEE-TTSSHHHHHHHHHTSS--EEEEEETTEE-TT--GGGSSEEEE-SS----TTS-HHHHHHTT-STTHHHHHHHHT-GGGTT--GGGS-HHHHHHHHHHHHHHT--SEEEEESTTTTS-HHHHHHHHHHHHHHHHHHT-EEEEE-S-HHHHHHH-SEEEEEETTEEEEEE-HHHHHHS-SSHHHHHHTT--EEEEE-EEEEE-TTS-EEEEEEETTEEEEEEE-TT--TT--EEEEE-TTSEEEEEEEEE-SS--TTEEEEEEEEE-SSSEEEEEEETTEEEEEEE-TTSGGGGPPTTEEEEEEE-GGG-EEEES--

Solvent-accessible surface area (backbone atoms only — not comparable to full-atom values): 36100 Å² total; per-residue (Å²): 123,59,31,34,43,34,41,45,31,27,27,70,54,98,86,41,67,44,28,52,57,34,61,50,71,38,42,71,45,37,34,34,23,40,34,49,57,86,82,13,29,65,68,56,52,55,33,34,75,46,44,75,39,79,62,47,64,46,47,25,48,72,82,38,69,49,76,91,47,52,39,90,72,43,60,56,28,70,41,46,62,62,50,78,69,54,69,91,28,30,44,47,52,45,24,34,70,56,26,72,65,54,42,68,57,38,25,52,76,70,69,44,52,90,43,34,82,37,38,53,87,78,44,54,65,57,51,38,42,51,48,37,50,34,22,39,56,43,56,67,38,57,29,37,38,34,40,32,68,51,66,80,35,47,60,67,57,31,53,53,50,50,50,50,52,51,50,48,40,62,73,67,46,23,24,31,42,36,34,44,65,49,66,64,60,43,34,69,64,37,64,29,35,36,34,29,50,77,13,25,74,71,44,76,37,40,55,64,48,47,67,65,57,42,86,37,59,65,54,32,50,71,73,53,40,32,32,60,36,73,34,53,46,46,48,49,72,48,97,82,60,47,22,36,28,45,33,49,53,56,76,39,77,46,68,25,45,30,46,65,85,59,51,59,77,45,63,28,27,40,35,22,38,28,74,23,36,49,58,40,64,71,85,41,70,54,84,77,69,54,47,37,26,24,26,30,72,40,72,42,62,53,86,78,31,21,46,34,31,29,41,40,80,70,44,64,31,38,32,46,40,46,69,87,38,70,50,53,70,53,49,73,44,27,19,27,44,52,45,74,40,47,90,52,33,29,32,38,59,61,81,105,121,60,32,34,43,35,41,44,30,27,28,70,55,98,85,41,68,44,29,52,57,34,62,52,72,39,44,72,44,39,35,34,24,42,34,49,57,85,83,13,31,65,67,56,50,55,34,35,73,47,43,75,40,81,62,48,63,45,48,25,49,72,83,38,70,48,75,92,47,51,40,91,71,42,60,56,28,72,40,47,62,62,49,78,69,53,67,90,30,28,44,46,50,47,22,32,71,56,26,71,65,54,41,67,58,39,26,52,75,70,69,44,52,89,44,34,80,38,37,54,87,76,43,55,67,58,51,37,41,50,48,35,49,33,22,39,57,43,55,67,37,58,29,36,37,34,40,31,68,51,66,80,37,47,62,69,59,31,54,53,50,50,50,50,51,50,49,49,40,62,72,67,47,22,23,33,42,36,34,44,62,49,66,66,59,44,34,70,63,37,63,28,36,35,34,29,51,77,13,24,75,73,45,77,34,40,55,64,48,47,68,66,56,42,88,36,59,65,53,32,50,68,73,53,42,33,33,61,37,72,34,50,44,46,48,48,73,48,97,85,60,48,23,35,29,43,33,49,52,55,75,40,78,47,66,26,46,30,45,63,85,62,51,59,75,44,62,28,25,39,34,23,38,28,75,25,34,49,56,40,66,72,86,44,70,53,84,77,69,54,47,35,27,25,25,30,70,40,71,41,62,54,88,80,32,20,44,33,30,30,41,41,79,69,44,66,32,38,32,46,40,46,69,85,38,70,48,54,70,54,49,72,44,27,19,26,43,51,46,74,40,46,90,52,32,29,35,37,60,63,81,107

Sequence (704 aa):
MALIHIQGLSVTSRGARLLDDVSLEADPGELIVVLGRSGAGKSTLLRALAGLIPAQGVVEVDGESLAGRPPHQRPIAMMMDQPSLFPHMTVEDNIRFAGDAGAHVAMLSLGIDHLALRYPHQLSTGQQQKVALARALIKQPKLMFFDEPLAHVDTYSSEQLKSQILRTHRRLGCTTFYVTHDINEAFSIADRIIFLSHGRIVQDASPQDMREQPACLDIARHLGASIFVPTTGTVSHSSFGTATAAITALGTSMEVEAHPDLRSGDAMVMVGYPTSATATPTGQQARHLMGATGQVIRNIYMGDHHEVAIETTRGRIVLHCSPDDELAFAALGDEVLIHCDPEKMWVLPATSMALIHIQGLSVTSRGARLLDDVSLEADPGELIVVLGRSGAGKSTLLRALAGLIPAQGVVEVDGESLAGRPPHQRPIAMMMDQPSLFPHMTVEDNIRFAGDAGAHVAMLSLGIDHLALRYPHQLSTGQQQKVALARALIKQPKLMFFDEPLAHVDTYSSEQLKSQILRTHRRLGCTTFYVTHDINEAFSIADRIIFLSHGRIVQDASPQDMREQPACLDIARHLGASIFVPTTGTVSHSSFGTATAAITALGTSMEVEAHPDLRSGDAMVMVGYPTSATATPTGQQARHLMGATGQVIRNIYMGDHHEVAIETTRGRIVLHCSPDDELAFAALGDEVLIHCDPEKMWVLPATS

InterPro domains:
  IPR003439 ABC transporter-like, ATP-binding domain [PF00005] (19-151)
  IPR003439 ABC transporter-like, ATP-binding domain [PS50893] (4-223)
  IPR003593 AAA+ ATPase domain [SM00382] (28-200)
  IPR013611 Transport-associated OB, type 2 [PF08402] (291-348)
  IPR015853 ABC transporter, ferric cation import, FbpC [cd03259] (4-205)
  IPR027417 P-loop containing nucleoside triphosphate hydrolase [G3DSA:3.40.50.300] (1-223)
  IPR027417 P-loop containing nucleoside triphosphate hydrolase [SSF52540] (3-225)
  IPR050093 ABC Transporter, Small Molecule Importer [PTHR42781] (2-346)